Protein AF-0000000085012139 (afdb_homodimer)

Nearest PDB structures (foldseek):
  5uwa-assembly2_B  TM=7.977E-01  e=1.709E-09  Escherichia coli K-12
  4fcz-assembly2_B  TM=7.447E-01  e=1.091E-08  Pseudomonas putida KT2440
  8ojg-assembly1_G  TM=7.246E-01  e=1.513E-08  Escherichia coli
  6hsy-assembly1_A  TM=7.669E-01  e=2.188E-07  Pseudomonas aeruginosa PAO1
  4bl2-assembly1_A  TM=3.310E-01  e=4.590E-01  Staphylococcus aureus

Sequence (398 aa):
MQKIITGLFLLAITFSSYSTEKVPSGLHDYVTNLVKDASSILNDSKLSERVKISKARELMSQNLDFEWMAKYTLGRNGIKTLSGLQIQEFIKVYSKYVTKSYTDLIKDYKGEHPKIVGVRPLSSTDFLVAMNIISNKEQDPIKVEYLVREMKGNGKDFFKISDIITEGISLIGAQQDEFTETLKNQGFEVLIQKLENHSMQKIITGLFLLAITFSSYSTEKVPSGLHDYVTNLVKDASSILNDSKLSERVKISKARELMSQNLDFEWMAKYTLGRNGIKTLSGLQIQEFIKVYSKYVTKSYTDLIKDYKGEHPKIVGVRPLSSTDFLVAMNIISNKEQDPIKVEYLVREMKGNGKDFFKISDIITEGISLIGAQQDEFTETLKNQGFEVLIQKLENHS

Foldseek 3Di:
DPPDVCPVPPVVPVPPPPPQLDDDPVPVVQVVVLLV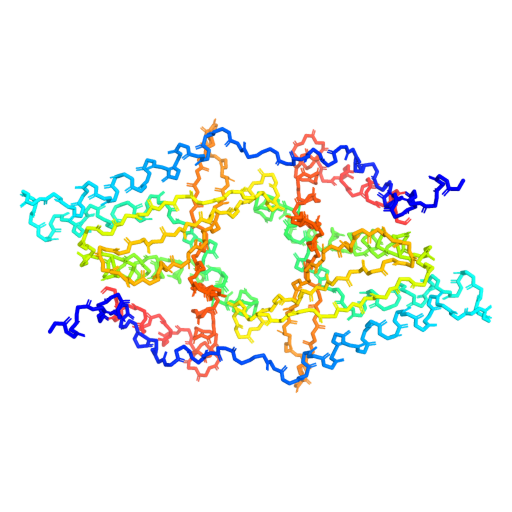QLCCLLAVPVDDLVVSLVSQLVSQLVAAPLLLLQVVLCPPVSVVPDDPVLSVLSSVLSSVLVSLVVSVVCNPPDDWDKDFDDKHDPDNFWIKTWIWTDDPPPDGTKIKIWIKGWDDDPNDIDIHTHWMATPRRTPSVVSSVVLNVCCVPPRSVVSSVVSNVND/DPPDVPPVPPVVPCPPPPPQLDDDPVPVVQVVVLLVQLCCLLAVPPDDLVVSLVSQLVSQLVAAPLLLLQVVLCPPVSVVPDDPVLSVLSSVLSSVLVSLVVSVVCNPPDDWDKDFDDKHDPDNFWIKTWIWTDDPPPDGTKIKIWIKGWDDDPNDIDIHTHWMATPRRTPSVVSSVVLNVCCVPPNSVVSSVVSNVND

InterPro domains:
  IPR008869 Toluene tolerance Ttg2/phospholipid-binding protein MlaC [PF05494] (34-196)
  IPR008869 Toluene tolerance Ttg2/phospholipid-binding protein MlaC [PTHR36573] (55-197)
  IPR042245 Tgt2/MlaC superfamily [G3DSA:3.10.450.710] (28-199)

Structure (mmCIF, N/CA/C/O backbone):
data_AF-0000000085012139-model_v1
#
loop_
_entity.id
_entity.type
_entity.pdbx_description
1 polymer 'Uncharacterized protein'
#
loop_
_atom_site.group_PDB
_atom_site.id
_atom_site.type_symbol
_atom_site.label_atom_id
_atom_site.label_alt_id
_atom_site.label_comp_id
_atom_site.label_asym_id
_atom_site.label_entity_id
_atom_site.label_seq_id
_atom_site.pdbx_PDB_ins_code
_atom_site.Cartn_x
_atom_site.Cartn_y
_atom_site.Cartn_z
_atom_site.occupancy
_atom_site.B_iso_or_equiv
_atom_site.auth_seq_id
_atom_site.auth_comp_id
_atom_site.auth_asym_id
_atom_site.auth_atom_id
_atom_site.pdbx_PDB_model_num
ATOM 1 N N . MET A 1 1 ? -23.344 20.094 25.859 1 20.33 1 MET A N 1
ATOM 2 C CA . MET A 1 1 ? -22.219 19.203 26.188 1 20.33 1 MET A CA 1
ATOM 3 C C . MET A 1 1 ? -21.812 18.375 24.969 1 20.33 1 MET A C 1
ATOM 5 O O . MET A 1 1 ? -21 17.469 25.094 1 20.33 1 MET A O 1
ATOM 9 N N . GLN A 1 2 ? -22.703 18.391 24.062 1 22.56 2 GLN A N 1
ATOM 10 C CA . GLN A 1 2 ? -23.031 17.719 22.797 1 22.56 2 GLN A CA 1
ATOM 11 C C . GLN A 1 2 ? -21.969 17.984 21.75 1 22.56 2 GLN A C 1
ATOM 13 O O . GLN A 1 2 ? -21.938 17.312 20.703 1 22.56 2 GLN A O 1
ATOM 18 N N . LYS A 1 3 ? -21.281 19.125 21.828 1 26.22 3 LYS A N 1
ATOM 19 C CA . LYS A 1 3 ? -20.719 19.891 20.719 1 26.22 3 LYS A CA 1
ATOM 20 C C . LYS A 1 3 ? -19.391 19.297 20.266 1 26.22 3 LYS A C 1
ATOM 22 O O . LYS A 1 3 ? -18.859 19.688 19.219 1 26.22 3 LYS A O 1
ATOM 27 N N . ILE A 1 4 ? -18.609 18.906 21.25 1 26.89 4 ILE A N 1
ATOM 28 C CA . ILE A 1 4 ? -17.172 19.031 21.078 1 26.89 4 ILE A CA 1
ATOM 29 C C . ILE A 1 4 ? -16.672 17.969 20.109 1 26.89 4 ILE A C 1
ATOM 31 O O . ILE A 1 4 ? -15.477 17.938 19.766 1 26.89 4 ILE A O 1
ATOM 35 N N . ILE A 1 5 ? -17.297 16.875 20.156 1 31.08 5 ILE A N 1
ATOM 36 C CA . ILE A 1 5 ? -16.781 15.727 19.406 1 31.08 5 ILE A CA 1
ATOM 37 C C . ILE A 1 5 ? -16.703 16.062 17.922 1 31.08 5 ILE A C 1
ATOM 39 O O . ILE A 1 5 ? -16.734 15.164 17.078 1 31.08 5 ILE A O 1
ATOM 43 N N . THR A 1 6 ? -17.156 17.312 17.531 1 28.48 6 THR A N 1
ATOM 44 C CA . THR A 1 6 ? -17.406 17.75 16.172 1 28.48 6 THR A CA 1
ATOM 45 C C . THR A 1 6 ? -16.094 17.781 15.375 1 28.48 6 THR A C 1
ATOM 47 O O . THR A 1 6 ? -16.109 17.625 14.148 1 28.48 6 THR A O 1
ATOM 50 N N . GLY A 1 7 ? -15.062 18.328 16.031 1 28.41 7 GLY A N 1
ATOM 51 C CA . GLY A 1 7 ? -14.086 19.109 15.281 1 28.41 7 GLY A CA 1
ATOM 52 C C . GLY A 1 7 ? -13.18 18.266 14.406 1 28.41 7 GLY A C 1
ATOM 53 O O . GLY A 1 7 ? -12.273 18.797 13.758 1 28.41 7 GLY A O 1
ATOM 54 N N . LEU A 1 8 ? -12.805 17.141 15.016 1 30.95 8 LEU A N 1
ATOM 55 C CA . LEU A 1 8 ? -11.883 16.531 14.062 1 30.95 8 LEU A CA 1
ATOM 56 C C . LEU A 1 8 ? -12.5 16.5 12.664 1 30.95 8 LEU A C 1
ATOM 58 O O . LEU A 1 8 ? -12.141 15.648 11.844 1 30.95 8 LEU A O 1
ATOM 62 N N . PHE A 1 9 ? -13.703 17.141 12.445 1 30.5 9 PHE A N 1
ATOM 63 C CA . PHE A 1 9 ? -14.531 17.375 11.266 1 30.5 9 PHE A CA 1
ATOM 64 C C . PHE A 1 9 ? -13.703 17.938 10.117 1 30.5 9 PHE A C 1
ATOM 66 O O . PHE A 1 9 ? -14.016 17.703 8.945 1 30.5 9 PHE A O 1
ATOM 73 N N . LEU A 1 10 ? -13 19.109 10.375 1 31.05 10 LEU A N 1
ATOM 74 C CA . LEU A 1 10 ? -12.75 20.203 9.43 1 31.05 10 LEU A CA 1
ATOM 75 C C . LEU A 1 10 ? -11.773 19.75 8.344 1 31.05 10 LEU A C 1
ATOM 77 O O . LEU A 1 10 ? -11.188 20.594 7.648 1 31.05 10 LEU A O 1
ATOM 81 N N . LEU A 1 11 ? -10.938 18.859 8.539 1 34.62 11 LEU A N 1
ATOM 82 C CA . LEU A 1 11 ? -10.328 18.812 7.215 1 34.62 11 LEU A CA 1
ATOM 83 C C . LEU A 1 11 ? -11.383 18.984 6.125 1 34.62 11 LEU A C 1
ATOM 85 O O . LEU A 1 11 ? -12.086 18.031 5.781 1 34.62 11 LEU A O 1
ATOM 89 N N . ALA A 1 12 ? -12.188 19.969 6.062 1 34.5 12 ALA A N 1
ATOM 90 C CA . ALA A 1 12 ? -13.023 20.656 5.082 1 34.5 12 ALA A CA 1
ATOM 91 C C . ALA A 1 12 ? -12.43 20.547 3.68 1 34.5 12 ALA A C 1
ATOM 93 O O . ALA A 1 12 ? -12.383 21.531 2.934 1 34.5 12 ALA A O 1
ATOM 94 N N . ILE A 1 13 ? -11.305 20.062 3.49 1 38.16 13 ILE A N 1
ATOM 95 C CA . ILE A 1 13 ? -11.258 19.688 2.082 1 38.16 13 ILE A CA 1
ATOM 96 C C . ILE A 1 13 ? -12.641 19.25 1.621 1 38.16 13 ILE A C 1
ATOM 98 O O . ILE A 1 13 ? -13.281 18.406 2.27 1 38.16 13 ILE A O 1
ATOM 102 N N . THR A 1 14 ? -13.484 20.078 1.034 1 35.06 14 THR A N 1
ATOM 103 C CA . THR A 1 14 ? -14.625 19.578 0.284 1 35.06 14 THR A CA 1
ATOM 104 C C . THR A 1 14 ? -14.469 18.078 0.014 1 35.06 14 THR A C 1
ATOM 106 O O . THR A 1 14 ? -13.977 17.688 -1.045 1 35.06 14 THR A O 1
ATOM 109 N N . PHE A 1 15 ? -13.805 17.375 0.807 1 37.5 15 PHE A N 1
ATOM 110 C CA . PHE A 1 15 ? -14.109 15.953 0.922 1 37.5 15 PHE A CA 1
ATOM 111 C C . PHE A 1 15 ? -15.617 15.727 0.955 1 37.5 15 PHE A C 1
ATOM 113 O O . PHE A 1 15 ? -16.25 15.875 2.002 1 37.5 15 PHE A O 1
ATOM 120 N N . SER A 1 16 ? -16.391 16.203 0.204 1 37.28 16 SER A N 1
ATOM 121 C CA . SER A 1 16 ? -17.656 15.477 0.09 1 37.28 16 SER A CA 1
ATOM 122 C C . SER A 1 16 ? -17.609 14.156 0.856 1 37.28 16 SER A C 1
ATOM 124 O O . SER A 1 16 ? -16.531 13.68 1.217 1 37.28 16 SER A O 1
ATOM 126 N N . SER A 1 17 ? -18.75 13.516 1.125 1 36.66 17 SER A N 1
ATOM 127 C CA . SER A 1 17 ? -19.109 12.219 1.695 1 36.66 17 SER A CA 1
ATOM 128 C C . SER A 1 17 ? -18.031 11.18 1.396 1 36.66 17 SER A C 1
ATOM 130 O O . SER A 1 17 ? -17.859 10.766 0.249 1 36.66 17 SER A O 1
ATOM 132 N N . TYR A 1 18 ? -16.828 11.406 2.057 1 40.44 18 TYR A N 1
ATOM 133 C CA . TYR A 1 18 ? -16.125 10.133 1.956 1 40.44 18 TYR A CA 1
ATOM 134 C C . TYR A 1 18 ? -17.109 8.977 1.836 1 40.44 18 TYR A C 1
ATOM 136 O O . TYR A 1 18 ? -17.812 8.656 2.795 1 40.44 18 TYR A O 1
ATOM 144 N N . SER A 1 19 ? -17.781 8.945 0.909 1 39.56 19 SER A N 1
ATOM 145 C CA . SER A 1 19 ? -18.625 7.781 0.669 1 39.56 19 SER A CA 1
ATOM 146 C C . SER A 1 19 ? -18 6.516 1.248 1 39.56 19 SER A C 1
ATOM 148 O O . SER A 1 19 ? -16.797 6.312 1.149 1 39.56 19 SER A O 1
ATOM 150 N N . THR A 1 20 ? -18.391 6.109 2.518 1 49.16 20 THR A N 1
ATOM 151 C CA . THR A 1 20 ? -18.109 4.715 2.838 1 49.16 20 THR A CA 1
ATOM 152 C C . THR A 1 20 ? -17.766 3.93 1.576 1 49.16 20 THR A C 1
ATOM 154 O O . THR A 1 20 ? -18.609 3.734 0.706 1 49.16 20 THR A O 1
ATOM 157 N N . GLU A 1 21 ? -16.547 4.316 1.153 1 57.84 21 GLU A N 1
ATOM 158 C CA . GLU A 1 21 ? -16.125 3.604 -0.048 1 57.84 21 GLU A CA 1
ATOM 159 C C . GLU A 1 21 ? -16.75 2.213 -0.109 1 57.84 21 GLU A C 1
ATOM 161 O O . GLU A 1 21 ? -16.656 1.44 0.847 1 57.84 21 GLU A O 1
ATOM 166 N N . LYS A 1 22 ? -17.781 2.117 -0.882 1 68.75 22 LYS A N 1
ATOM 167 C CA . LYS A 1 22 ? -18.547 0.884 -1.066 1 68.75 22 LYS A CA 1
ATOM 168 C C . LYS A 1 22 ? -17.734 -0.153 -1.839 1 68.75 22 LYS A C 1
ATOM 170 O O . LYS A 1 22 ? -17.031 0.185 -2.797 1 68.75 22 LYS A O 1
ATOM 175 N N . VAL A 1 23 ? -17.516 -1.239 -1.253 1 79.75 23 VAL A N 1
ATOM 176 C CA . VAL A 1 23 ? -17.016 -2.422 -1.949 1 79.75 23 VAL A CA 1
ATOM 177 C C . VAL A 1 23 ? -17.844 -2.68 -3.197 1 79.75 23 VAL A C 1
ATOM 179 O O . VAL A 1 23 ? -19.078 -2.783 -3.115 1 79.75 23 VAL A O 1
ATOM 182 N N . PRO A 1 24 ? -17.109 -2.582 -4.375 1 83.31 24 PRO A N 1
ATOM 183 C CA . PRO A 1 24 ? -17.875 -2.865 -5.582 1 83.31 24 PRO A CA 1
ATOM 184 C C . PRO A 1 24 ? -18.547 -4.242 -5.555 1 83.31 24 PRO A C 1
ATOM 186 O O . PRO A 1 24 ? -17.953 -5.195 -5.027 1 83.31 24 PRO A O 1
ATOM 189 N N . SER A 1 25 ? -19.688 -4.328 -6.098 1 80.56 25 SER A N 1
ATOM 190 C CA . SER A 1 25 ? -20.453 -5.57 -6.102 1 80.56 25 SER A CA 1
ATOM 191 C C . SER A 1 25 ? -19.672 -6.691 -6.797 1 80.56 25 SER A C 1
ATOM 193 O O . SER A 1 25 ? -19.719 -7.844 -6.363 1 80.56 25 SER A O 1
ATOM 195 N N . GLY A 1 26 ? -18.875 -6.332 -7.816 1 88.62 26 GLY A N 1
ATOM 196 C CA . GLY A 1 26 ? -18.172 -7.344 -8.594 1 88.62 26 GLY A CA 1
ATOM 197 C C . GLY A 1 26 ? -16.969 -7.922 -7.875 1 88.62 26 GLY A C 1
ATOM 198 O O . GLY A 1 26 ? -16.453 -8.969 -8.266 1 88.62 26 GLY A O 1
ATOM 199 N N . LEU A 1 27 ? -16.531 -7.293 -6.789 1 91.81 27 LEU A N 1
ATOM 200 C CA . LEU A 1 27 ? -15.32 -7.734 -6.113 1 91.81 27 LEU A CA 1
ATOM 201 C C . LEU A 1 27 ? -15.547 -9.062 -5.406 1 91.81 27 LEU A C 1
ATOM 203 O O . LEU A 1 27 ? -14.719 -9.977 -5.504 1 91.81 27 LEU A O 1
ATOM 207 N N . HIS A 1 28 ? -16.625 -9.102 -4.664 1 87.81 28 HIS A N 1
ATOM 208 C CA . HIS A 1 28 ? -16.938 -10.344 -3.969 1 87.81 28 HIS A CA 1
ATOM 209 C C . HIS A 1 28 ? -17.031 -11.508 -4.945 1 87.81 28 HIS A C 1
ATOM 211 O O . HIS A 1 28 ? -16.438 -12.57 -4.699 1 87.81 28 HIS A O 1
ATOM 217 N N . ASP A 1 29 ? -17.734 -11.328 -6.012 1 90.56 29 ASP A N 1
ATOM 218 C CA . ASP A 1 29 ? -17.859 -12.359 -7.035 1 90.56 29 ASP A CA 1
ATOM 219 C C . ASP A 1 29 ? -16.5 -12.719 -7.625 1 90.56 29 ASP A C 1
ATOM 221 O O . ASP A 1 29 ? -16.203 -13.898 -7.844 1 90.56 29 ASP A O 1
ATOM 225 N N . TYR A 1 30 ? -15.75 -11.75 -7.898 1 94.62 30 TYR A N 1
ATOM 226 C CA . TYR A 1 30 ? -14.422 -11.969 -8.453 1 94.62 30 TYR A CA 1
ATOM 227 C C . TYR A 1 30 ? -13.594 -12.875 -7.551 1 94.62 30 TYR A C 1
ATOM 229 O O . TYR A 1 30 ? -13.062 -13.891 -8 1 94.62 30 TYR A O 1
ATOM 237 N N . VAL A 1 31 ? -13.555 -12.5 -6.305 1 92.88 31 VAL A N 1
ATOM 238 C CA . VAL A 1 31 ? -12.719 -13.242 -5.375 1 92.88 31 VAL A CA 1
ATOM 239 C C . VAL A 1 31 ? -13.273 -14.656 -5.188 1 92.88 31 VAL A C 1
ATOM 241 O O . VAL A 1 31 ? -12.523 -15.633 -5.199 1 92.88 31 VAL A O 1
ATOM 244 N N . THR A 1 32 ? -14.539 -14.773 -5.031 1 89.81 32 THR A N 1
ATOM 245 C CA . THR A 1 32 ? -15.18 -16.062 -4.84 1 89.81 32 THR A CA 1
ATOM 246 C C . THR A 1 32 ? -14.945 -16.969 -6.043 1 89.81 32 THR A C 1
ATOM 248 O O . THR A 1 32 ? -14.609 -18.141 -5.891 1 89.81 32 THR A O 1
ATOM 251 N N . ASN A 1 33 ? -15.109 -16.453 -7.215 1 93.69 33 ASN A N 1
ATOM 252 C CA . ASN A 1 33 ? -14.914 -17.219 -8.43 1 93.69 33 ASN A CA 1
ATOM 253 C C . ASN A 1 33 ? -13.453 -17.641 -8.609 1 93.69 33 ASN A C 1
ATOM 255 O O . ASN A 1 33 ? -13.172 -18.75 -9.047 1 93.69 33 ASN A O 1
ATOM 259 N N . LEU A 1 34 ? -12.578 -16.734 -8.312 1 93.5 34 LEU A N 1
ATOM 260 C CA . LEU A 1 34 ? -11.164 -17.062 -8.406 1 93.5 34 LEU A CA 1
ATOM 261 C C . LEU A 1 34 ? -10.812 -18.219 -7.469 1 93.5 34 LEU A C 1
ATOM 263 O O . LEU A 1 34 ? -10.109 -19.156 -7.867 1 93.5 34 LEU A O 1
ATOM 267 N N . VAL A 1 35 ? -11.297 -18.141 -6.246 1 89.5 35 VAL A N 1
ATOM 268 C CA . VAL A 1 35 ? -11.062 -19.203 -5.266 1 89.5 35 VAL A CA 1
ATOM 269 C C . VAL A 1 35 ? -11.672 -20.516 -5.766 1 89.5 35 VAL A C 1
ATOM 271 O O . VAL A 1 35 ? -11.047 -21.562 -5.68 1 89.5 35 VAL A O 1
ATOM 274 N N . LYS A 1 36 ? -12.875 -20.422 -6.277 1 90.19 36 LYS A N 1
ATOM 275 C CA . LYS A 1 36 ? -13.555 -21.609 -6.805 1 90.19 36 LYS A CA 1
ATOM 276 C C . LYS A 1 36 ? -12.773 -22.219 -7.969 1 90.19 36 LYS A C 1
ATOM 278 O O . LYS A 1 36 ? -12.586 -23.422 -8.023 1 90.19 36 LYS A O 1
ATOM 283 N N . ASP A 1 37 ? -12.375 -21.406 -8.906 1 93.12 37 ASP A N 1
ATOM 284 C CA . ASP A 1 37 ? -11.609 -21.891 -10.062 1 93.12 37 ASP A CA 1
ATOM 285 C C . ASP A 1 37 ? -10.32 -22.562 -9.625 1 93.12 37 ASP A C 1
ATOM 287 O O . ASP A 1 37 ? -10 -23.672 -10.086 1 93.12 37 ASP A O 1
ATOM 291 N N . ALA A 1 38 ? -9.633 -21.922 -8.719 1 90.88 38 ALA A N 1
ATOM 292 C CA . ALA A 1 38 ? -8.391 -22.5 -8.219 1 90.88 38 ALA A CA 1
ATOM 293 C C . ALA A 1 38 ? -8.648 -23.828 -7.531 1 90.88 38 ALA A C 1
ATOM 295 O O . ALA A 1 38 ? -7.953 -24.812 -7.793 1 90.88 38 ALA A O 1
ATOM 296 N N . SER A 1 39 ? -9.641 -23.828 -6.684 1 87 39 SER A N 1
ATOM 297 C CA . SER A 1 39 ? -9.977 -25.047 -5.949 1 87 39 SER A CA 1
ATOM 298 C C . SER A 1 39 ? -10.383 -26.172 -6.898 1 87 39 SER A C 1
ATOM 300 O O . SER A 1 39 ? -9.977 -27.312 -6.711 1 87 39 SER A O 1
ATOM 302 N N . SER A 1 40 ? -11.188 -25.812 -7.898 1 90.5 40 SER A N 1
ATOM 303 C CA . SER A 1 40 ? -11.648 -26.797 -8.859 1 90.5 40 SER A CA 1
ATOM 304 C C . SER A 1 40 ? -10.484 -27.406 -9.641 1 90.5 40 SER A C 1
ATOM 306 O O . SER A 1 40 ? -10.445 -28.609 -9.883 1 90.5 40 SER A O 1
ATOM 308 N N . ILE A 1 41 ? -9.562 -26.594 -10.016 1 91.81 41 ILE A N 1
ATOM 309 C CA . ILE A 1 41 ? -8.391 -27.047 -10.766 1 91.81 41 ILE A CA 1
ATOM 310 C C . ILE A 1 41 ? -7.543 -27.953 -9.883 1 91.81 41 ILE A C 1
ATOM 312 O O . ILE A 1 41 ? -7.207 -29.078 -10.281 1 91.81 41 ILE A O 1
ATOM 316 N N . LEU A 1 42 ? -7.281 -27.562 -8.656 1 87.94 42 LEU A N 1
ATOM 317 C CA . LEU A 1 42 ? -6.305 -28.219 -7.801 1 87.94 42 LEU A CA 1
ATOM 318 C C . LEU A 1 42 ? -6.879 -29.5 -7.203 1 87.94 42 LEU A C 1
ATOM 320 O O . LEU A 1 42 ? -6.137 -30.422 -6.863 1 87.94 42 LEU A O 1
ATOM 324 N N . ASN A 1 43 ? -8.188 -29.547 -7.125 1 85.31 43 ASN A N 1
ATOM 325 C CA . ASN A 1 43 ? -8.82 -30.719 -6.516 1 85.31 43 ASN A CA 1
ATOM 326 C C . ASN A 1 43 ? -9.359 -31.672 -7.57 1 85.31 43 ASN A C 1
ATOM 328 O O . ASN A 1 43 ? -9.93 -32.719 -7.234 1 85.31 43 ASN A O 1
ATOM 332 N N . ASP A 1 44 ? -9.195 -31.312 -8.82 1 88.94 44 ASP A N 1
ATOM 333 C CA . ASP A 1 44 ? -9.672 -32.188 -9.875 1 88.94 44 ASP A CA 1
ATOM 334 C C . ASP A 1 44 ? -8.773 -33.406 -10.023 1 88.94 44 ASP A C 1
ATOM 336 O O . ASP A 1 44 ? -7.68 -33.312 -10.586 1 88.94 44 ASP A O 1
ATOM 340 N N . SER A 1 45 ? -9.156 -34.5 -9.586 1 87.88 45 SER A N 1
ATOM 341 C CA . SER A 1 45 ? -8.367 -35.75 -9.578 1 87.88 45 SER A CA 1
ATOM 342 C C . SER A 1 45 ? -8.188 -36.281 -10.992 1 87.88 45 SER A C 1
ATOM 344 O O . SER A 1 45 ? -7.34 -37.156 -11.227 1 87.88 45 SER A O 1
ATOM 346 N N . LYS A 1 46 ? -8.945 -35.781 -11.953 1 94.19 46 LYS A N 1
ATOM 347 C CA . LYS A 1 46 ? -8.867 -36.281 -13.328 1 94.19 46 LYS A CA 1
ATOM 348 C C . LYS A 1 46 ? -7.738 -35.594 -14.094 1 94.19 46 LYS A C 1
ATOM 350 O O . LYS A 1 46 ? -7.328 -36.031 -15.156 1 94.19 46 LYS A O 1
ATOM 355 N N . LEU A 1 47 ? -7.254 -34.531 -13.578 1 92.56 47 LEU A N 1
ATOM 356 C CA . LEU A 1 47 ? -6.195 -33.781 -14.242 1 92.56 47 LEU A CA 1
ATOM 357 C C . LEU A 1 47 ? -4.82 -34.281 -13.797 1 92.56 47 LEU A C 1
ATOM 359 O O . LEU A 1 47 ? -4.617 -34.562 -12.625 1 92.56 47 LEU A O 1
ATOM 363 N N . SER A 1 48 ? -3.887 -34.375 -14.773 1 93 48 SER A N 1
ATOM 364 C CA . SER A 1 48 ? -2.492 -34.625 -14.43 1 93 48 SER A CA 1
ATOM 365 C C . SER A 1 48 ? -1.865 -33.438 -13.727 1 93 48 SER A C 1
ATOM 367 O O . SER A 1 48 ? -2.357 -32.312 -13.852 1 93 48 SER A O 1
ATOM 369 N N . GLU A 1 49 ? -0.836 -33.625 -13.008 1 90.06 49 GLU A N 1
ATOM 370 C CA . GLU A 1 49 ? -0.12 -32.562 -12.32 1 90.06 49 GLU A CA 1
ATOM 371 C C . GLU A 1 49 ? 0.351 -31.5 -13.312 1 90.06 49 GLU A C 1
ATOM 373 O O . GLU A 1 49 ? 0.28 -30.297 -13.023 1 90.06 49 GLU A O 1
ATOM 378 N N . ARG A 1 50 ? 0.798 -31.969 -14.445 1 93.38 50 ARG A N 1
ATOM 379 C CA . ARG A 1 50 ? 1.282 -31.047 -15.477 1 93.38 50 ARG A CA 1
ATOM 380 C C . ARG A 1 50 ? 0.17 -30.125 -15.945 1 93.38 50 ARG A C 1
ATOM 382 O O . ARG A 1 50 ? 0.383 -28.922 -16.109 1 93.38 50 ARG A O 1
ATOM 389 N N . VAL A 1 5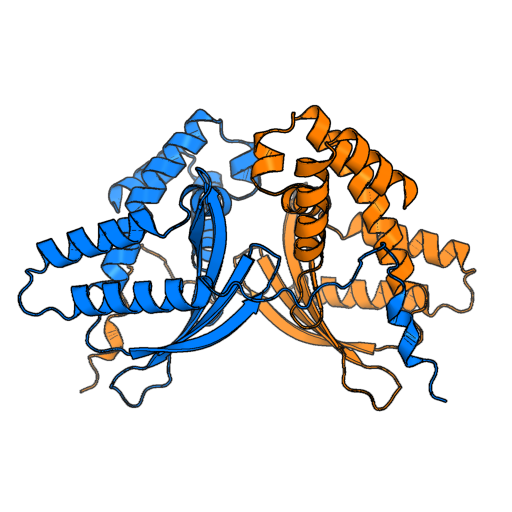1 ? -0.993 -30.688 -16.156 1 94.88 51 VAL A N 1
ATOM 390 C CA . VAL A 1 51 ? -2.131 -29.906 -16.625 1 94.88 51 VAL A CA 1
ATOM 391 C C . VAL A 1 51 ? -2.59 -28.953 -15.516 1 94.88 51 VAL A C 1
ATOM 393 O O . VAL A 1 51 ? -2.914 -27.797 -15.773 1 94.88 51 VAL A O 1
ATOM 396 N N . LYS A 1 52 ? -2.594 -29.375 -14.25 1 92.38 52 LYS A N 1
ATOM 397 C CA . LYS A 1 52 ? -2.947 -28.531 -13.109 1 92.38 52 LYS A CA 1
ATOM 398 C C . LYS A 1 52 ? -2.02 -27.328 -13.016 1 92.38 52 LYS A C 1
ATOM 400 O O . LYS A 1 52 ? -2.479 -26.203 -12.828 1 92.38 52 LYS A O 1
ATOM 405 N N . ILE A 1 53 ? -0.797 -27.609 -13.195 1 93.06 53 ILE A N 1
ATOM 406 C CA . ILE A 1 53 ? 0.208 -26.562 -13.109 1 93.06 53 ILE A CA 1
ATOM 407 C C . ILE A 1 53 ? -0.023 -25.547 -14.227 1 93.06 53 ILE A C 1
ATOM 409 O O . ILE A 1 53 ? -0.007 -24.328 -13.984 1 93.06 53 ILE A O 1
ATOM 413 N N . SER A 1 54 ? -0.238 -25.984 -15.398 1 95.5 54 SER A N 1
ATOM 414 C CA . SER A 1 54 ? -0.478 -25.109 -16.531 1 95.5 54 SER A CA 1
ATOM 415 C C . SER A 1 54 ? -1.706 -24.234 -16.312 1 95.5 54 SER A C 1
ATOM 417 O O . SER A 1 54 ? -1.67 -23.031 -16.562 1 95.5 54 SER A O 1
ATOM 419 N N . LYS A 1 55 ? -2.764 -24.844 -15.852 1 95.44 55 LYS A N 1
ATOM 420 C CA . LYS A 1 55 ? -3.994 -24.094 -15.586 1 95.44 55 LYS A CA 1
ATOM 421 C C . LYS A 1 55 ? -3.803 -23.094 -14.453 1 95.44 55 LYS A C 1
ATOM 423 O O . LYS A 1 55 ? -4.328 -21.984 -14.508 1 95.44 55 LYS A O 1
ATOM 428 N N . ALA A 1 56 ? -3.08 -23.5 -13.422 1 93.31 56 ALA A N 1
ATOM 429 C CA . ALA A 1 56 ? -2.781 -22.594 -12.312 1 93.31 56 ALA A CA 1
ATOM 430 C C . ALA A 1 56 ? -1.967 -21.406 -12.781 1 93.31 56 ALA A C 1
ATOM 432 O O . ALA A 1 56 ? -2.227 -20.266 -12.367 1 93.31 56 ALA A O 1
ATOM 433 N N . ARG A 1 57 ? -1.042 -21.672 -13.617 1 95 57 ARG A N 1
ATOM 434 C CA . ARG A 1 57 ? -0.213 -20.594 -14.156 1 95 57 ARG A CA 1
ATOM 435 C C . ARG A 1 57 ? -1.047 -19.625 -14.977 1 95 57 ARG A C 1
ATOM 437 O O . ARG A 1 57 ? -0.826 -18.406 -14.93 1 95 57 ARG A O 1
ATOM 444 N N . GLU A 1 58 ? -1.933 -20.141 -15.703 1 95.94 58 GLU A N 1
ATOM 445 C CA . GLU A 1 58 ? -2.84 -19.297 -16.469 1 95.94 58 GLU A CA 1
ATOM 446 C C . GLU A 1 58 ? -3.693 -18.422 -15.547 1 95.94 58 GLU A C 1
ATOM 448 O O . GLU A 1 58 ? -3.887 -17.234 -15.805 1 95.94 58 GLU A O 1
ATOM 453 N N . LEU A 1 59 ? -4.188 -19.016 -14.516 1 94.81 59 LEU A N 1
ATOM 454 C CA . LEU A 1 59 ? -4.961 -18.266 -13.531 1 94.81 59 LEU A CA 1
ATOM 455 C C . LEU A 1 59 ? -4.133 -17.125 -12.945 1 94.81 59 LEU A C 1
ATOM 457 O O . LEU A 1 59 ? -4.629 -16.016 -12.789 1 94.81 59 LEU A O 1
ATOM 461 N N . MET A 1 60 ? -2.898 -17.406 -12.625 1 94.94 60 MET A N 1
ATOM 462 C CA . MET A 1 60 ? -2 -16.391 -12.078 1 94.94 60 MET A CA 1
ATOM 463 C C . MET A 1 60 ? -1.751 -15.273 -13.094 1 94.94 60 MET A C 1
ATOM 465 O O . MET A 1 60 ? -1.819 -14.094 -12.75 1 94.94 60 MET A O 1
ATOM 469 N N . SER A 1 61 ? -1.483 -15.703 -14.258 1 94.88 61 SER A N 1
ATOM 470 C CA . SER A 1 61 ? -1.17 -14.734 -15.305 1 94.88 61 SER A CA 1
ATOM 471 C C . SER A 1 61 ? -2.33 -13.773 -15.531 1 94.88 61 SER A C 1
ATOM 473 O O . SER A 1 61 ? -2.119 -12.594 -15.828 1 94.88 61 SER A O 1
ATOM 475 N N . GLN A 1 62 ? -3.496 -14.234 -15.32 1 95.06 62 GLN A N 1
ATOM 476 C CA . GLN A 1 62 ? -4.684 -13.438 -15.594 1 95.06 62 GLN A CA 1
ATOM 477 C C . GLN A 1 62 ? -5.047 -12.562 -14.398 1 95.06 62 GLN A C 1
ATOM 479 O O . GLN A 1 62 ? -5.758 -11.562 -14.547 1 95.06 62 GLN A O 1
ATOM 484 N N . ASN A 1 63 ? -4.48 -12.867 -13.219 1 96.94 63 ASN A N 1
ATOM 485 C CA . ASN A 1 63 ? -5.098 -12.273 -12.039 1 96.94 63 ASN A CA 1
ATOM 486 C C . ASN A 1 63 ? -4.078 -11.508 -11.203 1 96.94 63 ASN A C 1
ATOM 488 O O . ASN A 1 63 ? -4.449 -10.781 -10.273 1 96.94 63 ASN A O 1
ATOM 492 N N . LEU A 1 64 ? -2.811 -11.57 -11.523 1 97.31 64 LEU A N 1
ATOM 493 C CA . LEU A 1 64 ? -1.798 -10.836 -10.781 1 97.31 64 LEU A CA 1
ATOM 494 C C . LEU A 1 64 ? -1.433 -9.539 -11.492 1 97.31 64 LEU A C 1
ATOM 496 O O . LEU A 1 64 ? -1.324 -9.508 -12.719 1 97.31 64 LEU A O 1
ATOM 500 N N . ASP A 1 65 ? -1.204 -8.523 -10.742 1 96.81 65 ASP A N 1
ATOM 501 C CA . ASP A 1 65 ? -0.727 -7.242 -11.266 1 96.81 65 ASP A CA 1
ATOM 502 C C . ASP A 1 65 ? 0.797 -7.223 -11.352 1 96.81 65 ASP A C 1
ATOM 504 O O . ASP A 1 65 ? 1.459 -6.523 -10.586 1 96.81 65 ASP A O 1
ATOM 508 N N . PHE A 1 66 ? 1.341 -7.793 -12.352 1 97.62 66 PHE A N 1
ATOM 509 C CA . PHE A 1 66 ? 2.775 -8.023 -12.477 1 97.62 66 PHE A CA 1
ATOM 510 C C . PHE A 1 66 ? 3.529 -6.695 -12.531 1 97.62 66 PHE A C 1
ATOM 512 O O . PHE A 1 66 ? 4.609 -6.566 -11.953 1 97.62 66 PHE A O 1
ATOM 519 N N . GLU A 1 67 ? 2.998 -5.785 -13.297 1 95.88 67 GLU A N 1
ATOM 520 C CA . GLU A 1 67 ? 3.711 -4.52 -13.445 1 95.88 67 GLU A CA 1
ATOM 521 C C . GLU A 1 67 ? 3.889 -3.826 -12.102 1 95.88 67 GLU A C 1
ATOM 523 O O . GLU A 1 67 ? 4.992 -3.406 -11.75 1 95.88 67 GLU A O 1
ATOM 528 N N . TRP A 1 68 ? 2.803 -3.729 -11.359 1 94.44 68 TRP A N 1
ATOM 529 C CA . TRP A 1 68 ? 2.871 -3.109 -10.039 1 94.44 68 TRP A CA 1
ATOM 530 C C . TRP A 1 68 ? 3.807 -3.887 -9.125 1 94.44 68 TRP A C 1
ATOM 532 O O . TRP A 1 68 ? 4.684 -3.303 -8.477 1 94.44 68 TRP A O 1
ATOM 542 N N . MET A 1 69 ? 3.584 -5.133 -9.078 1 97.31 69 MET A N 1
ATOM 543 C CA . MET A 1 69 ? 4.359 -5.984 -8.18 1 97.31 69 MET A CA 1
ATOM 544 C C . MET A 1 69 ? 5.852 -5.887 -8.492 1 97.31 69 MET A C 1
ATOM 546 O O . MET A 1 69 ? 6.668 -5.711 -7.586 1 97.31 69 MET A O 1
ATOM 550 N N . ALA A 1 70 ? 6.195 -5.992 -9.727 1 98.19 70 ALA A N 1
ATOM 551 C CA . ALA A 1 70 ? 7.594 -5.926 -10.148 1 98.19 70 ALA A CA 1
ATOM 552 C C . ALA A 1 70 ? 8.219 -4.59 -9.75 1 98.19 70 ALA A C 1
ATOM 554 O O . ALA A 1 70 ? 9.297 -4.559 -9.141 1 98.19 70 ALA A O 1
ATOM 555 N N . LYS A 1 71 ? 7.562 -3.539 -10.047 1 94.81 71 LYS A N 1
ATOM 556 C CA . LYS A 1 71 ? 8.094 -2.211 -9.75 1 94.81 71 LYS A CA 1
ATOM 557 C C . LYS A 1 71 ? 8.234 -1.998 -8.25 1 94.81 71 LYS A C 1
ATOM 559 O O . LYS A 1 71 ? 9.219 -1.418 -7.789 1 94.81 71 LYS A O 1
ATOM 564 N N . TYR A 1 72 ? 7.234 -2.438 -7.535 1 93.56 72 TYR A N 1
ATOM 565 C CA . TYR A 1 72 ? 7.324 -2.346 -6.082 1 93.56 72 TYR A CA 1
ATOM 566 C C . TYR A 1 72 ? 8.57 -3.061 -5.566 1 93.56 72 TYR A C 1
ATOM 568 O O . TYR A 1 72 ? 9.289 -2.531 -4.719 1 93.56 72 TYR A O 1
ATOM 576 N N . THR A 1 73 ? 8.852 -4.207 -6.086 1 96.81 73 THR A N 1
ATOM 577 C CA . THR A 1 73 ? 9.922 -5.043 -5.547 1 96.81 73 THR A CA 1
ATOM 578 C C . THR A 1 73 ? 11.289 -4.488 -5.934 1 96.81 73 THR A C 1
ATOM 580 O O . THR A 1 73 ? 12.305 -4.859 -5.34 1 96.81 73 THR A O 1
ATOM 583 N N . LEU A 1 74 ? 11.336 -3.594 -6.898 1 96.5 74 LEU A N 1
ATOM 584 C CA . LEU A 1 74 ? 12.586 -2.93 -7.266 1 96.5 74 LEU A CA 1
ATOM 585 C C . LEU A 1 74 ? 12.906 -1.804 -6.285 1 96.5 74 LEU A C 1
ATOM 587 O O . LEU A 1 74 ? 14.031 -1.31 -6.25 1 96.5 74 LEU A O 1
ATOM 591 N N . GLY A 1 75 ? 11.93 -1.365 -5.535 1 91.75 75 GLY A N 1
ATOM 592 C CA . GLY A 1 75 ? 12.125 -0.263 -4.609 1 91.75 75 GLY A CA 1
ATOM 593 C C . GLY A 1 75 ? 12.297 1.076 -5.301 1 91.75 75 GLY A C 1
ATOM 594 O O . GLY A 1 75 ? 12.484 1.134 -6.516 1 91.75 75 GLY A O 1
ATOM 595 N N . ARG A 1 76 ? 12.305 2.09 -4.516 1 87.31 76 ARG A N 1
ATOM 596 C CA . ARG A 1 76 ? 12.398 3.451 -5.035 1 87.31 76 ARG A CA 1
ATOM 597 C C . ARG A 1 76 ? 13.727 3.666 -5.766 1 87.31 76 ARG A C 1
ATOM 599 O O . ARG A 1 76 ? 13.758 4.266 -6.84 1 87.31 76 ARG A O 1
ATOM 606 N N . ASN A 1 77 ? 14.742 3.188 -5.117 1 88.69 77 ASN A N 1
ATOM 607 C CA . ASN A 1 77 ? 16.062 3.381 -5.723 1 88.69 77 ASN A CA 1
ATOM 608 C C . ASN A 1 77 ? 16.188 2.605 -7.031 1 88.69 77 ASN A C 1
ATOM 610 O O . ASN A 1 77 ? 16.781 3.098 -7.992 1 88.69 77 ASN A O 1
ATOM 614 N N . GLY A 1 78 ? 15.641 1.438 -7.121 1 94 78 GLY A N 1
ATOM 615 C CA . GLY A 1 78 ? 15.641 0.684 -8.359 1 94 78 GLY A CA 1
ATOM 616 C C . GLY A 1 78 ? 14.898 1.383 -9.484 1 94 78 GLY A C 1
ATOM 617 O O . GLY A 1 78 ? 15.406 1.49 -10.602 1 94 78 GLY A O 1
ATOM 618 N N . ILE A 1 79 ? 13.773 1.921 -9.18 1 90.94 79 ILE A N 1
ATOM 619 C CA . ILE A 1 79 ? 12.953 2.615 -10.164 1 90.94 79 ILE A CA 1
ATOM 620 C C . ILE A 1 79 ? 13.68 3.867 -10.648 1 90.94 79 ILE A C 1
ATOM 622 O O . ILE A 1 79 ? 13.617 4.207 -11.836 1 90.94 79 ILE A O 1
ATOM 626 N N . LYS A 1 80 ? 14.359 4.496 -9.727 1 89.12 80 LYS A N 1
ATOM 627 C CA . LYS A 1 80 ? 15.047 5.742 -10.047 1 89.12 80 LYS A CA 1
ATOM 628 C C . LYS A 1 80 ? 16.297 5.484 -10.883 1 89.12 80 LYS A C 1
ATOM 630 O O . LYS A 1 80 ? 16.641 6.281 -11.758 1 89.12 80 LYS A O 1
ATOM 635 N N . THR A 1 81 ? 17.016 4.391 -10.695 1 94.88 81 THR A N 1
ATOM 636 C CA . THR A 1 81 ? 18.359 4.207 -11.242 1 94.88 81 THR A CA 1
ATOM 637 C C . THR A 1 81 ? 18.312 3.318 -12.484 1 94.88 81 THR A C 1
ATOM 639 O O . THR A 1 81 ? 19.172 3.426 -13.359 1 94.88 81 THR A O 1
ATOM 642 N N . LEU A 1 82 ? 17.375 2.436 -12.609 1 97.44 82 LEU A N 1
ATOM 643 C CA . LEU A 1 82 ? 17.281 1.545 -13.766 1 97.44 82 LEU A CA 1
ATOM 644 C C . LEU A 1 82 ? 16.656 2.26 -14.953 1 97.44 82 LEU A C 1
ATOM 646 O O . LEU A 1 82 ? 15.797 3.131 -14.781 1 97.44 82 LEU A O 1
ATOM 650 N N . SER A 1 83 ? 17.047 1.812 -16.125 1 96.44 83 SER A N 1
ATOM 651 C CA . SER A 1 83 ? 16.469 2.359 -17.344 1 96.44 83 SER A CA 1
ATOM 652 C C . SER A 1 83 ? 15.078 1.772 -17.609 1 96.44 83 SER A C 1
ATOM 654 O O . SER A 1 83 ? 14.742 0.712 -17.078 1 96.44 83 SER A O 1
ATOM 656 N N . GLY A 1 84 ? 14.312 2.469 -18.469 1 94.94 84 GLY A N 1
ATOM 657 C CA . GLY A 1 84 ? 13.016 1.941 -18.875 1 94.94 84 GLY A CA 1
ATOM 658 C C . GLY A 1 84 ? 13.109 0.552 -19.484 1 94.94 84 GLY A C 1
ATOM 659 O O . GLY A 1 84 ? 12.25 -0.295 -19.234 1 94.94 84 GLY A O 1
ATOM 660 N N . LEU A 1 85 ? 14.117 0.312 -20.25 1 97.5 85 LEU A N 1
ATOM 661 C CA . LEU A 1 85 ? 14.32 -0.99 -20.875 1 97.5 85 LEU A CA 1
ATOM 662 C C . LEU A 1 85 ? 14.609 -2.059 -19.828 1 97.5 85 LEU A C 1
ATOM 664 O O . LEU A 1 85 ? 14.102 -3.178 -19.922 1 97.5 85 LEU A O 1
ATOM 668 N N . GLN A 1 86 ? 15.43 -1.732 -18.828 1 98.25 86 GLN A N 1
ATOM 669 C CA . GLN A 1 86 ? 15.727 -2.658 -17.734 1 98.25 86 GLN A CA 1
ATOM 670 C C . GLN A 1 86 ? 14.477 -2.982 -16.938 1 98.25 86 GLN A C 1
ATOM 672 O O . GLN A 1 86 ? 14.25 -4.137 -16.562 1 98.25 86 GLN A O 1
ATOM 677 N N . ILE A 1 87 ? 13.703 -2.016 -16.734 1 97.69 87 ILE A N 1
ATOM 678 C CA . ILE A 1 87 ? 12.469 -2.205 -15.969 1 97.69 87 ILE A CA 1
ATOM 679 C C . ILE A 1 87 ? 11.531 -3.131 -16.734 1 97.69 87 ILE A C 1
ATOM 681 O O . ILE A 1 87 ? 10.945 -4.047 -16.156 1 97.69 87 ILE A O 1
ATOM 685 N N . GLN A 1 88 ? 11.438 -2.938 -18 1 98 88 GLN A N 1
ATOM 686 C CA . GLN A 1 88 ? 10.586 -3.797 -18.812 1 98 88 GLN A CA 1
ATOM 687 C C . GLN A 1 88 ? 11.102 -5.234 -18.828 1 98 88 GLN A C 1
ATOM 689 O O . GLN A 1 88 ? 10.312 -6.18 -18.75 1 98 88 GLN A O 1
ATOM 694 N N . GLU A 1 89 ? 12.375 -5.367 -18.922 1 98.5 89 GLU A N 1
ATOM 695 C CA . GLU A 1 89 ? 12.977 -6.699 -18.844 1 98.5 89 GLU A CA 1
ATOM 696 C C . GLU A 1 89 ? 12.695 -7.355 -17.5 1 98.5 89 GLU A C 1
ATOM 698 O O . GLU A 1 89 ? 12.336 -8.539 -17.438 1 98.5 89 GLU A O 1
ATOM 703 N N . PHE A 1 90 ? 12.875 -6.59 -16.484 1 98.75 90 PHE A N 1
ATOM 704 C CA . PHE A 1 90 ? 12.633 -7.109 -15.148 1 98.75 90 PHE A CA 1
ATOM 705 C C . PHE A 1 90 ? 11.188 -7.555 -14.992 1 98.75 90 PHE A C 1
ATOM 707 O O . PHE A 1 90 ? 10.914 -8.617 -14.43 1 98.75 90 PHE A O 1
ATOM 714 N N . ILE A 1 91 ? 10.227 -6.73 -15.461 1 98.5 91 ILE A N 1
ATOM 715 C CA . ILE A 1 91 ? 8.812 -7.07 -15.359 1 98.5 91 ILE A CA 1
ATOM 716 C C . ILE A 1 91 ? 8.555 -8.422 -16.031 1 98.5 91 ILE A C 1
ATOM 718 O O . ILE A 1 91 ? 7.855 -9.273 -15.477 1 98.5 91 ILE A O 1
ATOM 722 N N . LYS A 1 92 ? 9.148 -8.641 -17.156 1 98.25 92 LYS A N 1
ATOM 723 C CA . LYS A 1 92 ? 8.977 -9.883 -17.906 1 98.25 92 LYS A CA 1
ATOM 724 C C . LYS A 1 92 ? 9.516 -11.07 -17.125 1 98.25 92 LYS A C 1
ATOM 726 O O . LYS A 1 92 ? 8.828 -12.086 -16.969 1 98.25 92 LYS A O 1
ATOM 731 N N . VAL A 1 93 ? 10.727 -10.938 -16.625 1 98.38 93 VAL A N 1
ATOM 732 C CA . VAL A 1 93 ? 11.391 -12.031 -15.906 1 98.38 93 VAL A CA 1
ATOM 733 C C . VAL A 1 93 ? 10.688 -12.273 -14.578 1 98.38 93 VAL A C 1
ATOM 735 O O . VAL A 1 93 ? 10.469 -13.422 -14.188 1 98.38 93 VAL A O 1
ATOM 738 N N . TYR A 1 94 ? 10.367 -11.25 -13.898 1 98.31 94 TYR A N 1
ATOM 739 C CA . TYR A 1 94 ? 9.664 -11.328 -12.617 1 98.31 94 TYR A CA 1
ATOM 740 C C . TYR A 1 94 ? 8.336 -12.055 -12.766 1 98.31 94 TYR A C 1
ATOM 742 O O . TYR A 1 94 ? 7.965 -12.867 -11.914 1 98.31 94 TYR A O 1
ATOM 750 N N . SER A 1 95 ? 7.574 -11.695 -13.836 1 98 95 SER A N 1
ATOM 751 C CA . SER A 1 95 ? 6.277 -12.32 -14.07 1 98 95 SER A CA 1
ATOM 752 C C . SER A 1 95 ? 6.402 -13.836 -14.164 1 98 95 SER A C 1
ATOM 754 O O . SER A 1 95 ? 5.59 -14.562 -13.594 1 98 95 SER A O 1
ATOM 756 N N . LYS A 1 96 ? 7.375 -14.297 -14.859 1 96.5 96 LYS A N 1
ATOM 757 C CA . LYS A 1 96 ? 7.613 -15.734 -14.977 1 96.5 96 LYS A CA 1
ATOM 758 C C . LYS A 1 96 ? 8 -16.328 -13.625 1 96.5 96 LYS A C 1
ATOM 760 O O . LYS A 1 96 ? 7.508 -17.391 -13.25 1 96.5 96 LYS A O 1
ATOM 765 N N . TYR A 1 97 ? 8.828 -15.641 -12.938 1 96.5 97 TYR A N 1
ATOM 766 C CA . TYR A 1 97 ? 9.312 -16.094 -11.641 1 96.5 97 TYR A CA 1
ATOM 767 C C . TYR A 1 97 ? 8.172 -16.234 -10.641 1 96.5 97 TYR A C 1
ATOM 769 O O . TYR A 1 97 ? 8.031 -17.266 -9.992 1 96.5 97 TYR A O 1
ATOM 777 N N . VAL A 1 98 ? 7.41 -15.148 -10.547 1 96.5 98 VAL A N 1
ATOM 778 C CA . VAL A 1 98 ? 6.352 -15.148 -9.539 1 96.5 98 VAL A CA 1
ATOM 779 C C . VAL A 1 98 ? 5.277 -16.172 -9.914 1 96.5 98 VAL A C 1
ATOM 781 O O . VAL A 1 98 ? 4.695 -16.812 -9.039 1 96.5 98 VAL A O 1
ATOM 784 N N . THR A 1 99 ? 4.992 -16.297 -11.188 1 95.31 99 THR A N 1
ATOM 785 C CA . THR A 1 99 ? 4.039 -17.312 -11.641 1 95.31 99 THR A CA 1
ATOM 786 C C . THR A 1 99 ? 4.477 -18.703 -11.203 1 95.31 99 THR A C 1
ATOM 788 O O . THR A 1 99 ? 3.689 -19.453 -10.625 1 95.31 99 THR A O 1
ATOM 791 N N . LYS A 1 100 ? 5.66 -19 -11.422 1 92.38 100 LYS A N 1
ATOM 792 C CA . LYS A 1 100 ? 6.191 -20.297 -11.023 1 92.38 100 LYS A CA 1
ATOM 793 C C . LYS A 1 100 ? 6.188 -20.453 -9.508 1 92.38 100 LYS A C 1
ATOM 795 O O . LYS A 1 100 ? 5.73 -21.469 -8.984 1 92.38 100 LYS A O 1
ATOM 800 N N . SER A 1 101 ? 6.703 -19.453 -8.859 1 91.25 101 SER A N 1
ATOM 801 C CA . SER A 1 101 ? 6.828 -19.516 -7.402 1 91.25 101 SER A CA 1
ATOM 802 C C . SER A 1 101 ? 5.469 -19.703 -6.738 1 91.25 101 SER A C 1
ATOM 804 O O . SER A 1 101 ? 5.328 -20.5 -5.816 1 91.25 101 SER A O 1
ATOM 806 N N . TYR A 1 102 ? 4.523 -18.953 -7.227 1 90.56 102 TYR A N 1
ATOM 807 C CA . TYR A 1 102 ? 3.209 -19.031 -6.602 1 90.56 102 TYR A CA 1
ATOM 808 C C . TYR A 1 102 ? 2.488 -20.312 -7.008 1 90.56 102 TYR A C 1
ATOM 810 O O . TYR A 1 102 ? 1.733 -20.891 -6.215 1 90.56 102 TYR A O 1
ATOM 818 N N . THR A 1 103 ? 2.707 -20.781 -8.172 1 89.5 103 THR A N 1
ATOM 819 C CA . THR A 1 103 ? 2.162 -22.062 -8.57 1 89.5 103 THR A CA 1
ATOM 820 C C . THR A 1 103 ? 2.736 -23.188 -7.707 1 89.5 103 THR A C 1
ATOM 822 O O . THR A 1 103 ? 2.006 -24.078 -7.273 1 89.5 103 THR A O 1
ATOM 825 N N . ASP A 1 104 ? 4 -23.141 -7.434 1 85.06 104 ASP A N 1
ATOM 826 C CA . ASP A 1 104 ? 4.66 -24.141 -6.598 1 85.06 104 ASP A CA 1
ATOM 827 C C . ASP A 1 104 ? 4.098 -24.125 -5.176 1 85.06 104 ASP A C 1
ATOM 829 O O . ASP A 1 104 ? 4.066 -25.156 -4.5 1 85.06 104 ASP A O 1
ATOM 833 N N . LEU A 1 105 ? 3.613 -22.953 -4.766 1 78.44 105 LEU A N 1
ATOM 834 C CA . LEU A 1 105 ? 3.055 -22.812 -3.424 1 78.44 105 LEU A CA 1
ATOM 835 C C . LEU A 1 105 ? 1.681 -23.469 -3.336 1 78.44 105 LEU A C 1
ATOM 837 O O . LEU A 1 105 ? 1.304 -24 -2.283 1 78.44 105 LEU A O 1
ATOM 841 N N . ILE A 1 106 ? 0.999 -23.484 -4.395 1 81.25 106 ILE A N 1
ATOM 842 C CA . ILE A 1 106 ? -0.4 -23.875 -4.262 1 81.25 106 ILE A CA 1
ATOM 843 C C . ILE A 1 106 ? -0.598 -25.281 -4.824 1 81.25 106 ILE A C 1
ATOM 845 O O . ILE A 1 106 ? -1.634 -25.906 -4.59 1 81.25 106 ILE A O 1
ATOM 849 N N . LYS A 1 107 ? 0.401 -25.781 -5.492 1 77.44 107 LYS A N 1
ATOM 850 C CA . LYS A 1 107 ? 0.213 -27.031 -6.238 1 77.44 107 LYS A CA 1
ATOM 851 C C . LYS A 1 107 ? -0.111 -28.188 -5.305 1 77.44 107 LYS A C 1
ATOM 853 O O . LYS A 1 107 ? -0.782 -29.141 -5.699 1 77.44 107 LYS A O 1
ATOM 858 N N . ASP A 1 108 ? 0.357 -28.125 -4.066 1 73.19 108 ASP A N 1
ATOM 859 C CA . ASP A 1 108 ? 0.134 -29.234 -3.145 1 73.19 108 ASP A CA 1
ATOM 860 C C . ASP A 1 108 ? -1.092 -28.984 -2.27 1 73.19 108 ASP A C 1
ATOM 862 O O . ASP A 1 108 ? -1.287 -29.656 -1.257 1 73.19 108 ASP A O 1
ATOM 866 N N . TYR A 1 109 ? -1.763 -27.984 -2.701 1 73.12 109 TYR A N 1
ATOM 867 C CA . TYR A 1 109 ? -3.01 -27.672 -2.008 1 73.12 109 TYR A CA 1
ATOM 868 C C . TYR A 1 109 ? -3.936 -28.891 -1.993 1 73.12 109 TYR A C 1
ATOM 870 O O . TYR A 1 109 ? -4.203 -29.484 -3.039 1 73.12 109 TYR A O 1
ATOM 878 N N . LYS A 1 110 ? -4.137 -29.406 -0.753 1 70.75 110 LYS A N 1
ATOM 879 C CA . LYS A 1 1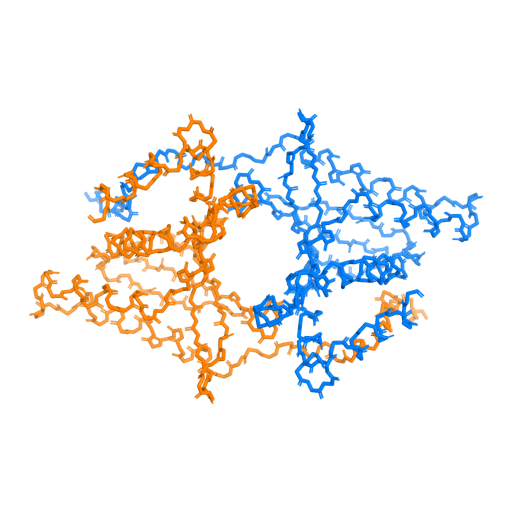10 ? -5.008 -30.578 -0.623 1 70.75 110 LYS A CA 1
ATOM 880 C C . LYS A 1 110 ? -6.18 -30.281 0.308 1 70.75 110 LYS A C 1
ATOM 882 O O . LYS A 1 110 ? -6.078 -30.469 1.523 1 70.75 110 LYS A O 1
ATOM 887 N N . GLY A 1 111 ? -7.277 -29.75 -0.132 1 68.94 111 GLY A N 1
ATOM 888 C CA . GLY A 1 111 ? -8.508 -29.734 0.639 1 68.94 111 GLY A CA 1
ATOM 889 C C . GLY A 1 111 ? -8.672 -28.5 1.5 1 68.94 111 GLY A C 1
ATOM 890 O O . GLY A 1 111 ? -9.609 -28.406 2.293 1 68.94 111 GLY A O 1
ATOM 891 N N . GLU A 1 112 ? -7.758 -27.625 1.606 1 75.31 112 GLU A N 1
ATOM 892 C CA . GLU A 1 112 ? -7.988 -26.406 2.389 1 75.31 112 GLU A CA 1
ATOM 893 C C . GLU A 1 112 ? -9.172 -25.625 1.844 1 75.31 112 GLU A C 1
ATOM 895 O O . GLU A 1 112 ? -9.484 -25.703 0.655 1 75.31 112 GLU A O 1
ATOM 900 N N . HIS A 1 113 ? -9.805 -25.031 2.803 1 83.44 113 HIS A N 1
ATOM 901 C CA . HIS A 1 113 ? -11 -24.266 2.463 1 83.44 113 HIS A CA 1
ATOM 902 C C . HIS A 1 113 ? -10.812 -22.781 2.752 1 83.44 113 HIS A C 1
ATOM 904 O O . HIS A 1 113 ? -10.852 -22.359 3.91 1 83.44 113 HIS A O 1
ATOM 910 N N . PRO A 1 114 ? -10.578 -22.078 1.707 1 86.56 114 PRO A N 1
ATOM 911 C CA . PRO A 1 114 ? -10.523 -20.625 1.907 1 86.56 114 PRO A CA 1
ATOM 912 C C . PRO A 1 114 ? -11.898 -20.016 2.211 1 86.56 114 PRO A C 1
ATOM 914 O O . PRO A 1 114 ? -12.891 -20.406 1.594 1 86.56 114 PRO A O 1
ATOM 917 N N . LYS A 1 115 ? -11.953 -19.219 3.254 1 89.88 115 LYS A N 1
ATOM 918 C CA . LYS A 1 115 ? -13.172 -18.484 3.623 1 89.88 115 LYS A CA 1
ATOM 919 C C . LYS A 1 115 ? -12.906 -16.984 3.693 1 89.88 115 LYS A C 1
ATOM 921 O O . LYS A 1 115 ? -12.023 -16.547 4.426 1 89.88 115 LYS A O 1
ATOM 926 N N . ILE A 1 116 ? -13.656 -16.281 2.939 1 90.81 116 ILE A N 1
ATOM 927 C CA . ILE A 1 116 ? -13.578 -14.82 3.025 1 90.81 116 ILE A CA 1
ATOM 928 C C . ILE A 1 116 ? -14.164 -14.352 4.355 1 90.81 116 ILE A C 1
ATOM 930 O O . ILE A 1 116 ? -15.297 -14.703 4.699 1 90.81 116 ILE A O 1
ATOM 934 N N . VAL A 1 117 ? -13.406 -13.586 5.066 1 93.38 117 VAL A N 1
ATOM 935 C CA . VAL A 1 117 ? -13.883 -13.188 6.387 1 93.38 117 VAL A CA 1
ATOM 936 C C . VAL A 1 117 ? -14.086 -11.68 6.43 1 93.38 117 VAL A C 1
ATOM 938 O O . VAL A 1 117 ? -14.641 -11.148 7.395 1 93.38 117 VAL A O 1
ATOM 941 N N . GLY A 1 118 ? -13.641 -10.945 5.363 1 91.12 118 GLY A N 1
ATOM 942 C CA . GLY A 1 118 ? -13.859 -9.508 5.332 1 91.12 118 GLY A CA 1
ATOM 943 C C . GLY A 1 118 ? -13.289 -8.844 4.094 1 91.12 118 GLY A C 1
ATOM 944 O O . GLY A 1 118 ? -12.367 -9.367 3.471 1 91.12 118 GLY A O 1
ATOM 945 N N . VAL A 1 119 ? -13.945 -7.777 3.73 1 90.62 119 VAL A N 1
ATOM 946 C CA . VAL A 1 119 ? -13.461 -6.898 2.672 1 90.62 119 VAL A CA 1
ATOM 947 C C . VAL A 1 119 ? -13.484 -5.445 3.15 1 90.62 119 VAL A C 1
ATOM 949 O O . VAL A 1 119 ? -14.477 -4.996 3.727 1 90.62 119 VAL A O 1
ATOM 952 N N . ARG A 1 120 ? -12.328 -4.789 2.953 1 88.69 120 ARG A N 1
ATOM 953 C CA . ARG A 1 120 ? -12.297 -3.381 3.334 1 88.69 120 ARG A CA 1
ATOM 954 C C . ARG A 1 120 ? -11.703 -2.525 2.221 1 88.69 120 ARG A C 1
ATOM 956 O O . ARG A 1 120 ? -10.695 -2.895 1.618 1 88.69 120 ARG A O 1
ATOM 963 N N . PRO A 1 121 ? -12.367 -1.446 1.962 1 87.81 121 PRO A N 1
ATOM 964 C CA . PRO A 1 121 ? -11.812 -0.521 0.97 1 87.81 121 PRO A CA 1
ATOM 965 C C . PRO A 1 121 ? -10.656 0.315 1.522 1 87.81 121 PRO A C 1
ATOM 967 O O . PRO A 1 121 ? -10.695 0.737 2.682 1 87.81 121 PRO A O 1
ATOM 970 N N . LEU A 1 122 ? -9.617 0.466 0.756 1 83.88 122 LEU A N 1
ATOM 971 C CA . LEU A 1 122 ? -8.531 1.397 1.042 1 83.88 122 LEU A CA 1
ATOM 972 C C . LEU A 1 122 ? -8.68 2.674 0.219 1 83.88 122 LEU A C 1
ATOM 974 O O . LEU A 1 122 ? -8.242 3.744 0.644 1 83.88 122 LEU A O 1
ATOM 978 N N . SER A 1 123 ? -9.227 2.562 -0.918 1 83.62 123 SER A N 1
ATOM 979 C CA . SER A 1 123 ? -9.602 3.617 -1.854 1 83.62 123 SER A CA 1
ATOM 980 C C . SER A 1 123 ? -10.766 3.182 -2.738 1 83.62 123 SER A C 1
ATOM 982 O O . SER A 1 123 ? -11.383 2.139 -2.496 1 83.62 123 SER A O 1
ATOM 984 N N . SER A 1 124 ? -11.047 3.918 -3.688 1 83.62 124 SER A N 1
ATOM 985 C CA . SER A 1 124 ? -12.125 3.547 -4.598 1 83.62 124 SER A CA 1
ATOM 986 C C . SER A 1 124 ? -11.719 2.379 -5.492 1 83.62 124 SER A C 1
ATOM 988 O O . SER A 1 124 ? -12.57 1.701 -6.066 1 83.62 124 SER A O 1
ATOM 990 N N . THR A 1 125 ? -10.383 2.15 -5.555 1 87.75 125 THR A N 1
ATOM 991 C CA . THR A 1 125 ? -9.953 1.106 -6.477 1 87.75 125 THR A CA 1
ATOM 992 C C . THR A 1 125 ? -9.164 0.025 -5.738 1 87.75 125 THR A C 1
ATOM 994 O O . THR A 1 125 ? -8.922 -1.051 -6.285 1 87.75 125 THR A O 1
ATOM 997 N N . ASP A 1 126 ? -8.758 0.31 -4.508 1 89.88 126 ASP A N 1
ATOM 998 C CA . ASP A 1 126 ? -7.934 -0.634 -3.756 1 89.88 126 ASP A CA 1
ATOM 999 C C . ASP A 1 126 ? -8.719 -1.229 -2.588 1 89.88 126 ASP A C 1
ATOM 1001 O O . ASP A 1 126 ? -9.359 -0.501 -1.826 1 89.88 126 ASP A O 1
ATOM 1005 N N . PHE A 1 127 ? -8.602 -2.51 -2.453 1 92.75 127 PHE A N 1
ATOM 1006 C CA . PHE A 1 127 ? -9.359 -3.234 -1.44 1 92.75 127 PHE A CA 1
ATOM 1007 C C . PHE A 1 127 ? -8.492 -4.297 -0.773 1 92.75 127 PHE A C 1
ATOM 1009 O O . PHE A 1 127 ? -7.668 -4.938 -1.431 1 92.75 127 PHE A O 1
ATOM 1016 N N . LEU A 1 128 ? -8.703 -4.469 0.508 1 92.88 128 LEU A N 1
ATOM 1017 C CA . LEU A 1 128 ? -8.141 -5.613 1.216 1 92.88 128 LEU A CA 1
ATOM 1018 C C . LEU A 1 128 ? -9.195 -6.691 1.438 1 92.88 128 LEU A C 1
ATOM 1020 O O . LEU A 1 128 ? -10.234 -6.426 2.039 1 92.88 128 LEU A O 1
ATOM 1024 N N . VAL A 1 129 ? -8.938 -7.801 0.907 1 94.75 129 VAL A N 1
ATOM 1025 C CA . VAL A 1 129 ? -9.797 -8.961 1.119 1 94.75 129 VAL A CA 1
ATOM 1026 C C . VAL A 1 129 ? -9.148 -9.906 2.125 1 94.75 129 VAL A C 1
ATOM 1028 O O . VAL A 1 129 ? -8.094 -10.484 1.855 1 94.75 129 VAL A O 1
ATOM 1031 N N . ALA A 1 130 ? -9.82 -10.07 3.211 1 93.75 130 ALA A N 1
ATOM 1032 C CA . ALA A 1 130 ? -9.305 -10.953 4.262 1 93.75 130 ALA A CA 1
ATOM 1033 C C . ALA A 1 130 ? -9.891 -12.352 4.133 1 93.75 130 ALA A C 1
ATOM 1035 O O . ALA A 1 130 ? -11.102 -12.516 3.971 1 93.75 130 ALA A O 1
ATOM 1036 N N . MET A 1 131 ? -8.945 -13.305 4.195 1 93.06 131 MET A N 1
ATOM 1037 C CA . MET A 1 131 ? -9.352 -14.703 4.074 1 93.06 131 MET A CA 1
ATOM 1038 C C . MET A 1 131 ? -8.672 -15.555 5.133 1 93.06 131 MET A C 1
ATOM 1040 O O . MET A 1 131 ? -7.5 -15.344 5.457 1 93.06 131 MET A O 1
ATOM 1044 N N . ASN A 1 132 ? -9.469 -16.531 5.676 1 92.88 132 ASN A N 1
ATOM 1045 C CA . ASN A 1 132 ? -8.906 -17.594 6.496 1 92.88 132 ASN A CA 1
ATOM 1046 C C . ASN A 1 132 ? -8.766 -18.891 5.707 1 92.88 132 ASN A C 1
ATOM 1048 O O . ASN A 1 132 ? -9.727 -19.359 5.082 1 92.88 132 ASN A O 1
ATOM 1052 N N . ILE A 1 133 ? -7.57 -19.328 5.629 1 87.81 133 ILE A N 1
ATOM 1053 C CA . ILE A 1 133 ? -7.328 -20.641 5.031 1 87.81 133 ILE A CA 1
ATOM 1054 C C . ILE A 1 133 ? -7.414 -21.719 6.105 1 87.81 133 ILE A C 1
ATOM 1056 O O . ILE A 1 133 ? -6.527 -21.828 6.957 1 87.81 133 ILE A O 1
ATOM 1060 N N . ILE A 1 134 ? -8.453 -22.469 6.074 1 86.94 134 ILE A N 1
ATOM 1061 C CA . ILE A 1 134 ? -8.727 -23.484 7.094 1 86.94 134 ILE A CA 1
ATOM 1062 C C . ILE A 1 134 ? -8.297 -24.859 6.598 1 86.94 134 ILE A C 1
ATOM 1064 O O . ILE A 1 134 ? -8.641 -25.25 5.484 1 86.94 134 ILE A O 1
ATOM 1068 N N . SER A 1 135 ? -7.441 -25.422 7.383 1 80.06 135 SER A N 1
ATOM 1069 C CA . SER A 1 135 ? -7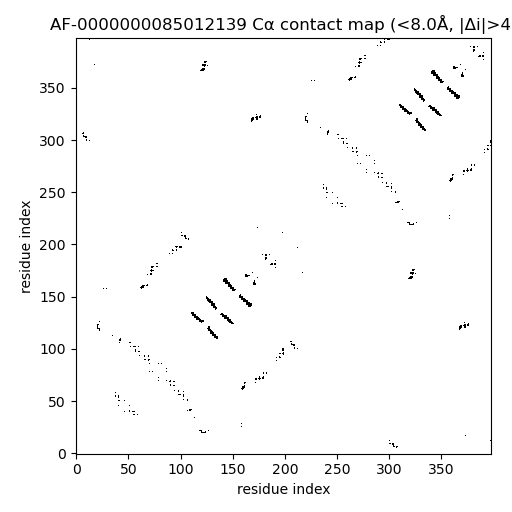.012 -26.766 7.047 1 80.06 135 SER A CA 1
ATOM 1070 C C . SER A 1 135 ? -7.949 -27.812 7.648 1 80.06 135 SER A C 1
ATOM 1072 O O . SER A 1 135 ? -8.719 -27.516 8.562 1 80.06 135 SER A O 1
ATOM 1074 N N . ASN A 1 136 ? -7.941 -28.906 7 1 76.56 136 ASN A N 1
ATOM 1075 C CA . ASN A 1 136 ? -8.727 -30.016 7.535 1 76.56 136 ASN A CA 1
ATOM 1076 C C . ASN A 1 136 ? -8.133 -30.547 8.836 1 76.56 136 ASN A C 1
ATOM 1078 O O . ASN A 1 136 ? -8.75 -31.359 9.523 1 76.56 136 ASN A O 1
ATOM 1082 N N . LYS A 1 137 ? -7.008 -29.984 9.148 1 74.5 137 LYS A N 1
ATOM 1083 C CA . LYS A 1 137 ? -6.383 -30.375 10.406 1 74.5 137 LYS A CA 1
ATOM 1084 C C . LYS A 1 137 ? -6.684 -29.359 11.508 1 74.5 137 LYS A C 1
ATOM 1086 O O . LYS A 1 137 ? -7.117 -28.234 11.227 1 74.5 137 LYS A O 1
ATOM 1091 N N . GLU A 1 138 ? -7.184 -29.766 12.664 1 72.12 138 GLU A N 1
ATOM 1092 C CA . GLU A 1 138 ? -7.5 -28.938 13.828 1 72.12 138 GLU A CA 1
ATOM 1093 C C . GLU A 1 138 ? -6.406 -27.906 14.086 1 72.12 138 GLU A C 1
ATOM 1095 O O . GLU A 1 138 ? -5.852 -27.844 15.188 1 72.12 138 GLU A O 1
ATOM 1100 N N . GLN A 1 139 ? -5.969 -27.328 13.039 1 80.88 139 GLN A N 1
ATOM 1101 C CA . GLN A 1 139 ? -4.965 -26.281 13.18 1 80.88 139 GLN A CA 1
ATOM 1102 C C . GLN A 1 139 ? -5.586 -24.891 13.031 1 80.88 139 GLN A C 1
ATOM 1104 O O . GLN A 1 139 ? -6.688 -24.766 12.492 1 80.88 139 GLN A O 1
ATOM 1109 N N . ASP A 1 140 ? -5.004 -23.969 13.625 1 88.06 140 ASP A N 1
ATOM 1110 C CA . ASP A 1 140 ? -5.434 -22.578 13.461 1 88.06 140 ASP A CA 1
ATOM 1111 C C . ASP A 1 140 ? -5.426 -22.172 11.992 1 88.06 140 ASP A C 1
ATOM 1113 O O . ASP A 1 140 ? -4.535 -22.562 11.234 1 88.06 140 ASP A O 1
ATOM 1117 N N . PRO A 1 141 ? -6.402 -21.5 11.555 1 90.12 141 PRO A N 1
ATOM 1118 C CA . PRO A 1 141 ? -6.422 -21.016 10.172 1 90.12 141 PRO A CA 1
ATOM 1119 C C . PRO A 1 141 ? -5.27 -20.062 9.859 1 90.12 141 PRO A C 1
ATOM 1121 O O . PRO A 1 141 ? -4.812 -19.344 10.742 1 90.12 141 PRO A O 1
ATOM 1124 N N . ILE A 1 142 ? -4.781 -20.188 8.688 1 88.19 142 ILE A N 1
ATOM 1125 C CA . ILE A 1 142 ? -3.812 -19.203 8.195 1 88.19 142 ILE A CA 1
ATOM 1126 C C . ILE A 1 142 ? -4.543 -17.953 7.727 1 88.19 142 ILE A C 1
ATOM 1128 O O . ILE A 1 142 ? -5.48 -18.031 6.934 1 88.19 142 ILE A O 1
ATOM 1132 N N . LYS A 1 143 ? -4.145 -16.859 8.258 1 91.38 143 LYS A N 1
ATOM 1133 C CA . LYS A 1 143 ? -4.75 -15.578 7.883 1 91.38 143 LYS A CA 1
ATOM 1134 C C . LYS A 1 143 ? -4.051 -14.977 6.668 1 91.38 143 LYS A C 1
ATOM 1136 O O . LYS A 1 143 ? -2.83 -14.789 6.68 1 91.38 143 LYS A O 1
ATOM 1141 N N . VAL A 1 144 ? -4.797 -14.695 5.676 1 90.69 144 VAL A N 1
ATOM 1142 C CA . VAL A 1 144 ? -4.27 -14.109 4.445 1 90.69 144 VAL A CA 1
ATOM 1143 C C . VAL A 1 144 ? -5.105 -12.898 4.055 1 90.69 144 VAL A C 1
ATOM 1145 O O . VAL A 1 144 ? -6.336 -12.922 4.141 1 90.69 144 VAL A O 1
ATOM 1148 N N . GLU A 1 145 ? -4.445 -11.836 3.691 1 92.5 145 GLU A N 1
ATOM 1149 C CA . GLU A 1 145 ? -5.098 -10.68 3.082 1 92.5 145 GLU A CA 1
ATOM 1150 C C . GLU A 1 145 ? -4.574 -10.438 1.67 1 92.5 145 GLU A C 1
ATOM 1152 O O . GLU A 1 145 ? -3.369 -10.523 1.425 1 92.5 145 GLU A O 1
ATOM 1157 N N . TYR A 1 146 ? -5.48 -10.195 0.831 1 94.81 146 TYR A N 1
ATOM 1158 C CA . TYR A 1 146 ? -5.145 -9.883 -0.554 1 94.81 146 TYR A CA 1
ATOM 1159 C C . TYR A 1 146 ? -5.406 -8.414 -0.863 1 94.81 146 TYR A C 1
ATOM 1161 O O . TYR A 1 146 ? -6.504 -7.91 -0.608 1 94.81 146 TYR A O 1
ATOM 1169 N N . LEU A 1 147 ? -4.402 -7.789 -1.342 1 95.19 147 LEU A N 1
ATOM 1170 C CA . LEU A 1 147 ? -4.617 -6.469 -1.926 1 95.19 147 LEU A CA 1
ATOM 1171 C C . LEU A 1 147 ? -5.129 -6.586 -3.359 1 95.19 147 LEU A C 1
ATOM 1173 O O . LEU A 1 147 ? -4.402 -7.043 -4.246 1 95.19 147 LEU A O 1
ATOM 1177 N N . VAL A 1 148 ? -6.383 -6.191 -3.527 1 96.12 148 VAL A N 1
ATOM 1178 C CA . VAL A 1 148 ? -7.043 -6.285 -4.824 1 96.12 148 VAL A CA 1
ATOM 1179 C C . VAL A 1 148 ? -7.293 -4.883 -5.379 1 96.12 148 VAL A C 1
ATOM 1181 O O . VAL A 1 148 ? -7.734 -3.99 -4.648 1 96.12 148 VAL A O 1
ATOM 1184 N N . ARG A 1 149 ? -6.992 -4.738 -6.629 1 94.19 149 ARG A N 1
ATOM 1185 C CA . ARG A 1 149 ? -7.168 -3.443 -7.277 1 94.19 149 ARG A CA 1
ATOM 1186 C C . ARG A 1 149 ? -8.148 -3.545 -8.445 1 94.19 149 ARG A C 1
ATOM 1188 O O . ARG A 1 149 ? -8.109 -4.504 -9.219 1 94.19 149 ARG A O 1
ATOM 1195 N N . GLU A 1 150 ? -9 -2.613 -8.438 1 91.75 150 GLU A N 1
ATOM 1196 C CA . GLU A 1 150 ? -9.875 -2.473 -9.602 1 91.75 150 GLU A CA 1
ATOM 1197 C C . GLU A 1 150 ? -9.172 -1.718 -10.727 1 91.75 150 GLU A C 1
ATOM 1199 O O . GLU A 1 150 ? -8.641 -0.626 -10.516 1 91.75 150 GLU A O 1
ATOM 1204 N N . MET A 1 151 ? -9.117 -2.33 -11.836 1 87.5 151 MET A N 1
ATOM 1205 C CA . MET A 1 151 ? -8.5 -1.762 -13.023 1 87.5 151 MET A CA 1
ATOM 1206 C C . MET A 1 151 ? -9.547 -1.413 -14.07 1 87.5 151 MET A C 1
ATOM 1208 O O . MET A 1 151 ? -10.664 -1.932 -14.039 1 87.5 151 MET A O 1
ATOM 1212 N N . LYS A 1 152 ? -9.172 -0.408 -14.82 1 79.38 152 LYS A N 1
ATOM 1213 C CA . LYS A 1 152 ? -10.016 -0.055 -15.953 1 79.38 152 LYS A CA 1
ATOM 1214 C C . LYS A 1 152 ? -9.305 -0.312 -17.281 1 79.38 152 LYS A C 1
ATOM 1216 O O . LYS A 1 152 ? -8.109 -0.049 -17.406 1 79.38 152 LYS A O 1
ATOM 1221 N N . GLY A 1 153 ? -9.945 -1.167 -18.031 1 70.81 153 GLY A N 1
ATOM 1222 C CA . GLY A 1 153 ? -9.414 -1.421 -19.359 1 70.81 153 GLY A CA 1
ATOM 1223 C C . GLY A 1 153 ? -10.484 -1.819 -20.359 1 70.81 153 GLY A C 1
ATOM 1224 O O . GLY A 1 153 ? -11.336 -2.66 -20.062 1 70.81 153 GLY A O 1
ATOM 1225 N N . ASN A 1 154 ? -10.258 -1.107 -21.5 1 67.88 154 ASN A N 1
ATOM 1226 C CA . ASN A 1 154 ? -11.117 -1.401 -22.641 1 67.88 154 ASN A CA 1
ATOM 1227 C C . ASN A 1 154 ? -12.594 -1.303 -22.281 1 67.88 154 ASN A C 1
ATOM 1229 O O . ASN A 1 154 ? -13.391 -2.168 -22.656 1 67.88 154 ASN A O 1
ATOM 1233 N N . GLY A 1 155 ? -12.953 -0.38 -21.406 1 68.81 155 GLY A N 1
ATOM 1234 C CA . GLY A 1 155 ? -14.352 -0.149 -21.062 1 68.81 155 GLY A CA 1
ATOM 1235 C C . GLY A 1 155 ? -14.867 -1.087 -20 1 68.81 155 GLY A C 1
ATOM 1236 O O . GLY A 1 155 ? -16.062 -1.086 -19.688 1 68.81 155 GLY A O 1
ATOM 1237 N N . LYS A 1 156 ? -14.062 -1.953 -19.594 1 73.88 156 LYS A N 1
ATOM 1238 C CA . LYS A 1 156 ? -14.484 -2.898 -18.562 1 73.88 156 LYS A CA 1
ATOM 1239 C C . LYS A 1 156 ? -13.617 -2.773 -17.312 1 73.88 156 LYS A C 1
ATOM 1241 O O . LYS A 1 156 ? -12.422 -2.49 -17.406 1 73.88 156 LYS A O 1
ATOM 1246 N N . ASP A 1 157 ? -14.336 -2.971 -16.219 1 81.94 157 ASP A N 1
ATOM 1247 C CA . ASP A 1 157 ? -13.641 -3.051 -14.938 1 81.94 157 ASP A CA 1
ATOM 1248 C C . ASP A 1 157 ? -13.211 -4.484 -14.633 1 81.94 157 ASP A C 1
ATOM 1250 O O . ASP A 1 157 ? -13.961 -5.43 -14.898 1 81.94 157 ASP A O 1
ATOM 1254 N N . PHE A 1 158 ? -11.977 -4.621 -14.352 1 91.19 158 PHE A N 1
ATOM 1255 C CA . PHE A 1 158 ? -11.523 -5.93 -13.906 1 91.19 158 PHE A CA 1
ATOM 1256 C C . PHE A 1 158 ? -10.609 -5.805 -12.688 1 91.19 158 PHE A C 1
ATOM 1258 O O . PHE A 1 158 ? -10.242 -4.695 -12.297 1 91.19 158 PHE A O 1
ATOM 1265 N N . PHE A 1 159 ? -10.367 -6.898 -12.031 1 95.44 159 PHE A N 1
ATOM 1266 C CA . PHE A 1 159 ? -9.609 -6.887 -10.789 1 95.44 159 PHE A CA 1
ATOM 1267 C C . PHE A 1 159 ? -8.289 -7.625 -10.953 1 95.44 159 PHE A C 1
ATOM 1269 O O . PHE A 1 159 ? -8.195 -8.578 -11.734 1 95.44 159 PHE A O 1
ATOM 1276 N N . LYS A 1 160 ? -7.312 -7.172 -10.281 1 96.81 160 LYS A N 1
ATOM 1277 C CA . LYS A 1 160 ? -6.031 -7.859 -10.156 1 96.81 160 LYS A CA 1
ATOM 1278 C C . LYS A 1 160 ? -5.57 -7.898 -8.703 1 96.81 160 LYS A C 1
ATOM 1280 O O . LYS A 1 160 ? -5.91 -7.012 -7.914 1 96.81 160 LYS A O 1
ATOM 1285 N N . ILE A 1 161 ? -4.809 -8.875 -8.383 1 97.31 161 ILE A N 1
ATOM 1286 C CA . ILE A 1 161 ? -4.16 -8.984 -7.078 1 97.31 161 ILE A CA 1
ATOM 1287 C C . ILE A 1 161 ? -2.777 -8.336 -7.137 1 97.31 161 ILE A C 1
ATOM 1289 O O . ILE A 1 161 ? -1.973 -8.664 -8.016 1 97.31 161 ILE A O 1
ATOM 1293 N N . SER A 1 162 ? -2.506 -7.469 -6.18 1 96.62 162 SER A N 1
ATOM 1294 C CA . SER A 1 162 ? -1.266 -6.703 -6.227 1 96.62 162 SER A CA 1
ATOM 1295 C C . SER A 1 162 ? -0.342 -7.074 -5.07 1 96.62 162 SER A C 1
ATOM 1297 O O . SER A 1 162 ? 0.834 -6.707 -5.066 1 96.62 162 SER A O 1
ATOM 1299 N N . ASP A 1 163 ? -0.852 -7.754 -4.113 1 95.69 163 ASP A N 1
ATOM 1300 C CA . ASP A 1 163 ? -0.057 -8.258 -3 1 95.69 163 ASP A CA 1
ATOM 1301 C C . ASP A 1 163 ? -0.818 -9.336 -2.227 1 95.69 163 ASP A C 1
ATOM 1303 O O . ASP A 1 163 ? -2.047 -9.406 -2.295 1 95.69 163 ASP A O 1
ATOM 1307 N N . ILE A 1 164 ? -0.098 -10.133 -1.617 1 93.56 164 ILE A N 1
ATOM 1308 C CA . ILE A 1 164 ? -0.605 -11.141 -0.691 1 93.56 164 ILE A CA 1
ATOM 1309 C C . ILE A 1 164 ? 0.085 -10.992 0.663 1 93.56 164 ILE A C 1
ATOM 1311 O O . ILE A 1 164 ? 1.314 -11.031 0.747 1 93.56 164 ILE A O 1
ATOM 1315 N N . ILE A 1 165 ? -0.691 -10.82 1.673 1 91.12 165 ILE A N 1
ATOM 1316 C CA . ILE A 1 165 ? -0.187 -10.656 3.031 1 91.12 165 ILE A CA 1
ATOM 1317 C C . ILE A 1 165 ? -0.558 -11.883 3.867 1 91.12 165 ILE A C 1
ATOM 1319 O O . ILE A 1 165 ? -1.73 -12.086 4.188 1 91.12 165 ILE A O 1
ATOM 1323 N N . THR A 1 166 ? 0.375 -12.594 4.125 1 88.94 166 THR A N 1
ATOM 1324 C CA . THR A 1 166 ? 0.167 -13.805 4.902 1 88.94 166 THR A CA 1
ATOM 1325 C C . THR A 1 166 ? 0.656 -13.625 6.336 1 88.94 166 THR A C 1
ATOM 1327 O O . THR A 1 166 ? 1.837 -13.359 6.566 1 88.94 166 THR A O 1
ATOM 1330 N N . GLU A 1 167 ? -0.25 -13.789 7.25 1 86.88 167 GLU A N 1
ATOM 1331 C CA . GLU A 1 167 ? 0.075 -13.633 8.664 1 86.88 167 GLU A CA 1
ATOM 1332 C C . GLU A 1 167 ? 0.803 -12.32 8.93 1 86.88 167 GLU A C 1
ATOM 1334 O O . GLU A 1 167 ? 1.782 -12.281 9.68 1 86.88 167 GLU A O 1
ATOM 1339 N N . GLY A 1 168 ? 0.442 -11.359 8.141 1 82.56 168 GLY A N 1
ATOM 1340 C CA . GLY A 1 168 ? 0.925 -10.016 8.398 1 82.56 168 GLY A CA 1
ATOM 1341 C C . GLY A 1 168 ? 2.16 -9.656 7.59 1 82.56 168 GLY A C 1
ATOM 1342 O O . GLY A 1 168 ? 2.645 -8.523 7.652 1 82.56 168 GLY A O 1
ATOM 1343 N N . ILE A 1 169 ? 2.555 -10.586 6.809 1 83.5 169 ILE A N 1
ATOM 1344 C CA . ILE A 1 169 ? 3.768 -10.328 6.039 1 83.5 169 ILE A CA 1
ATOM 1345 C C . ILE A 1 169 ? 3.418 -10.172 4.562 1 83.5 169 ILE A C 1
ATOM 1347 O O . ILE A 1 169 ? 2.789 -11.047 3.969 1 83.5 169 ILE A O 1
ATOM 1351 N N . SER A 1 170 ? 3.779 -9.031 3.998 1 91.5 170 SER A N 1
ATOM 1352 C CA . SER A 1 170 ? 3.584 -8.773 2.576 1 91.5 170 SER A CA 1
ATOM 1353 C C . SER A 1 170 ? 4.578 -9.562 1.729 1 91.5 170 SER A C 1
ATOM 1355 O O . SER A 1 170 ? 5.789 -9.484 1.952 1 91.5 170 SER A O 1
ATOM 1357 N N . LEU A 1 171 ? 4.125 -10.297 0.768 1 92.5 171 LEU A N 1
ATOM 1358 C CA . LEU A 1 171 ? 5.012 -11.094 -0.08 1 92.5 171 LEU A CA 1
ATOM 1359 C C . LEU A 1 171 ? 5.883 -10.188 -0.947 1 92.5 171 LEU A C 1
ATOM 1361 O O . LEU A 1 171 ? 7.094 -10.398 -1.049 1 92.5 171 LEU A O 1
ATOM 1365 N N . ILE A 1 172 ? 5.301 -9.188 -1.537 1 95.25 172 ILE A N 1
ATOM 1366 C CA . ILE A 1 172 ? 6.113 -8.328 -2.396 1 95.25 172 ILE A CA 1
ATOM 1367 C C . ILE A 1 172 ? 7.023 -7.453 -1.541 1 95.25 172 ILE A C 1
ATOM 1369 O O . ILE A 1 172 ? 8.086 -7.023 -1.994 1 95.25 172 ILE A O 1
ATOM 1373 N N . GLY A 1 173 ? 6.629 -7.211 -0.29 1 91.88 173 GLY A N 1
ATOM 1374 C CA . GLY A 1 173 ? 7.535 -6.551 0.634 1 91.88 173 GLY A CA 1
ATOM 1375 C C . GLY A 1 173 ? 8.789 -7.355 0.92 1 91.88 173 GLY A C 1
ATOM 1376 O O . GLY A 1 173 ? 9.898 -6.82 0.891 1 91.88 173 GLY A O 1
ATOM 1377 N N . ALA A 1 174 ? 8.586 -8.57 1.205 1 90.69 174 ALA A N 1
ATOM 1378 C CA . ALA A 1 174 ? 9.719 -9.477 1.439 1 90.69 174 ALA A CA 1
ATOM 1379 C C . ALA A 1 174 ? 10.586 -9.594 0.194 1 90.69 174 ALA A C 1
ATOM 1381 O O . ALA A 1 174 ? 11.82 -9.609 0.291 1 90.69 174 ALA A O 1
ATOM 1382 N N . GLN A 1 175 ? 9.992 -9.672 -0.942 1 94.19 175 GLN A N 1
ATOM 1383 C CA . GLN A 1 175 ? 10.734 -9.719 -2.197 1 94.19 175 GLN A CA 1
ATOM 1384 C C . GLN A 1 175 ? 11.516 -8.43 -2.428 1 94.19 175 GLN A C 1
ATOM 1386 O O . GLN A 1 175 ? 12.648 -8.469 -2.904 1 94.19 175 GLN A O 1
AT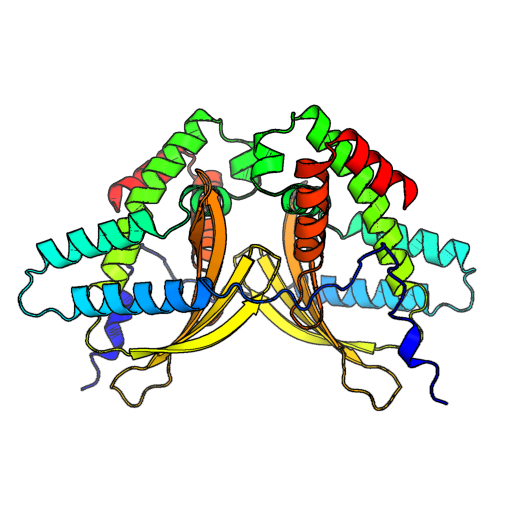OM 1391 N N . GLN A 1 176 ? 10.867 -7.34 -2.107 1 94.5 176 GLN A N 1
ATOM 1392 C CA . GLN A 1 176 ? 11.57 -6.066 -2.232 1 94.5 176 GLN A CA 1
ATOM 1393 C C . GLN A 1 176 ? 12.859 -6.07 -1.427 1 94.5 176 GLN A C 1
ATOM 1395 O O . GLN A 1 176 ? 13.906 -5.629 -1.912 1 94.5 176 GLN A O 1
ATOM 1400 N N . ASP A 1 177 ? 12.82 -6.574 -0.223 1 91.62 177 ASP A N 1
ATOM 1401 C CA . ASP A 1 177 ? 14 -6.652 0.628 1 91.62 177 ASP A CA 1
ATOM 1402 C C . ASP A 1 177 ? 15.117 -7.453 -0.047 1 91.62 177 ASP A C 1
ATOM 1404 O O . ASP A 1 177 ? 16.266 -7.008 -0.104 1 91.62 177 ASP A O 1
ATOM 1408 N N . GLU A 1 178 ? 14.703 -8.508 -0.595 1 93.75 178 GLU A N 1
ATOM 1409 C CA . GLU A 1 178 ? 15.672 -9.398 -1.232 1 93.75 178 GLU A CA 1
ATOM 1410 C C . GLU A 1 178 ? 16.219 -8.789 -2.518 1 93.75 178 GLU A C 1
ATOM 1412 O O . GLU A 1 178 ? 17.438 -8.781 -2.738 1 93.75 178 GLU A O 1
ATOM 1417 N N . PHE A 1 179 ? 15.406 -8.258 -3.301 1 96.31 179 PHE A N 1
ATOM 1418 C CA . PHE A 1 179 ? 15.805 -7.797 -4.629 1 96.31 179 PHE A CA 1
ATOM 1419 C C . PHE A 1 179 ? 16.594 -6.5 -4.539 1 96.31 179 PHE A C 1
ATOM 1421 O O . PHE A 1 179 ? 17.562 -6.301 -5.289 1 96.31 179 PHE A O 1
ATOM 1428 N N . THR A 1 180 ? 16.219 -5.637 -3.631 1 94.5 180 THR A N 1
ATOM 1429 C CA . THR A 1 180 ?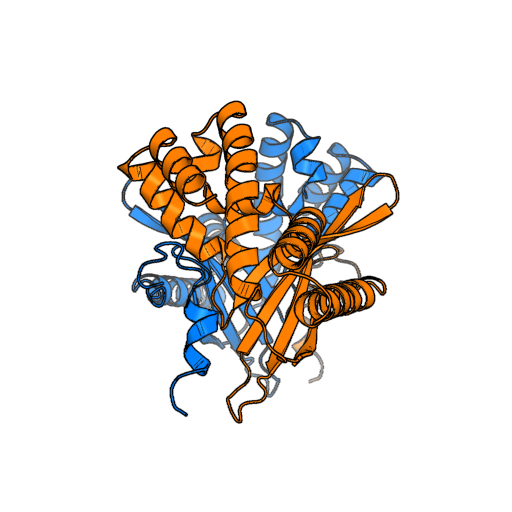 16.953 -4.391 -3.496 1 94.5 180 THR A CA 1
ATOM 1430 C C . THR A 1 180 ? 18.359 -4.656 -2.945 1 94.5 180 THR A C 1
ATOM 1432 O O . THR A 1 180 ? 19.312 -3.971 -3.312 1 94.5 180 THR A O 1
ATOM 1435 N N . GLU A 1 181 ? 18.469 -5.66 -2.061 1 93.56 181 GLU A N 1
ATOM 1436 C CA . GLU A 1 181 ? 19.797 -6.062 -1.581 1 93.56 181 GLU A CA 1
ATOM 1437 C C . GLU A 1 181 ? 20.656 -6.602 -2.721 1 93.56 181 GLU A C 1
ATOM 1439 O O . GLU A 1 181 ? 21.828 -6.242 -2.844 1 93.56 181 GLU A O 1
ATOM 1444 N N . THR A 1 182 ? 20.062 -7.406 -3.551 1 96.5 182 THR A N 1
ATOM 1445 C CA . THR A 1 182 ? 20.781 -7.961 -4.691 1 96.5 182 THR A CA 1
ATOM 1446 C C . THR A 1 182 ? 21.156 -6.859 -5.676 1 96.5 182 THR A C 1
ATOM 1448 O O . THR A 1 182 ? 22.297 -6.816 -6.148 1 96.5 182 THR A O 1
ATOM 1451 N N . LEU A 1 183 ? 20.234 -5.98 -5.957 1 96.44 183 LEU A N 1
ATOM 1452 C CA . LEU A 1 183 ? 20.484 -4.875 -6.871 1 96.44 183 LEU A CA 1
ATOM 1453 C C . LEU A 1 183 ? 21.641 -4.008 -6.371 1 96.44 183 LEU A C 1
ATOM 1455 O O . LEU A 1 183 ? 22.531 -3.639 -7.145 1 96.44 183 LEU A O 1
ATOM 1459 N N . LYS A 1 184 ? 21.656 -3.766 -5.105 1 93.44 184 LYS A N 1
ATOM 1460 C CA . LYS A 1 184 ? 22.641 -2.893 -4.488 1 93.44 184 LYS A CA 1
ATOM 1461 C C . LYS A 1 184 ? 24.016 -3.551 -4.469 1 93.44 184 LYS A C 1
ATOM 1463 O O . LYS A 1 184 ? 25.016 -2.92 -4.812 1 93.44 184 LYS A O 1
ATOM 1468 N N . ASN A 1 185 ? 24.078 -4.824 -4.18 1 96.19 185 ASN A N 1
ATOM 1469 C CA . ASN A 1 185 ? 25.344 -5.488 -3.887 1 96.19 185 ASN A CA 1
ATOM 1470 C C . ASN A 1 185 ? 25.906 -6.184 -5.117 1 96.19 185 ASN A C 1
ATOM 1472 O O . ASN A 1 185 ? 27.125 -6.34 -5.246 1 96.19 185 ASN A O 1
ATOM 1476 N N . GLN A 1 186 ? 24.984 -6.613 -6.02 1 97.38 186 GLN A N 1
ATOM 1477 C CA . GLN A 1 186 ? 25.453 -7.492 -7.086 1 97.38 186 GLN A CA 1
ATOM 1478 C C . GLN A 1 186 ? 25.047 -6.953 -8.453 1 97.38 186 GLN A C 1
ATOM 1480 O O . GLN A 1 186 ? 25.609 -7.375 -9.477 1 97.38 186 GLN A O 1
ATOM 1485 N N . GLY A 1 187 ? 24.047 -6.121 -8.516 1 97.31 187 GLY A N 1
ATOM 1486 C CA . GLY A 1 187 ? 23.688 -5.469 -9.773 1 97.31 187 GLY A CA 1
ATOM 1487 C C . GLY A 1 187 ? 22.5 -6.105 -10.469 1 97.31 187 GLY A C 1
ATOM 1488 O O . GLY A 1 187 ? 22.031 -7.172 -10.055 1 97.31 187 GLY A O 1
ATOM 1489 N N . PHE A 1 188 ? 22.094 -5.496 -11.516 1 98.38 188 PHE A N 1
ATOM 1490 C CA . PHE A 1 188 ? 20.859 -5.844 -12.227 1 98.38 188 PHE A CA 1
ATOM 1491 C C . PHE A 1 188 ? 21 -7.203 -12.906 1 98.38 188 PHE A C 1
ATOM 1493 O O . PHE A 1 188 ? 20.094 -8.031 -12.844 1 98.38 188 PHE A O 1
ATOM 1500 N N . GLU A 1 189 ? 22.094 -7.445 -13.57 1 98.25 189 GLU A N 1
ATOM 1501 C CA . GLU A 1 189 ? 22.281 -8.688 -14.32 1 98.25 189 GLU A CA 1
ATOM 1502 C C . GLU A 1 189 ? 22.219 -9.898 -13.398 1 98.25 189 GLU A C 1
ATOM 1504 O O . GLU A 1 189 ? 21.641 -10.93 -13.758 1 98.25 189 GLU A O 1
ATOM 1509 N N . VAL A 1 190 ? 22.75 -9.75 -12.227 1 98.06 190 VAL A N 1
ATOM 1510 C CA . VAL A 1 190 ? 22.719 -10.852 -11.273 1 98.06 190 VAL A CA 1
ATOM 1511 C C . VAL A 1 190 ? 21.297 -11.086 -10.781 1 98.06 190 VAL A C 1
ATOM 1513 O O . VAL A 1 190 ? 20.875 -12.234 -10.625 1 98.06 190 VAL A O 1
ATOM 1516 N N . LEU A 1 191 ? 20.562 -10.016 -10.531 1 98.31 191 LEU A N 1
ATOM 1517 C CA . LEU A 1 191 ? 19.156 -10.133 -10.125 1 98.31 191 LEU A CA 1
ATOM 1518 C C . LEU A 1 191 ? 18.359 -10.891 -11.172 1 98.31 191 LEU A C 1
ATOM 1520 O O . LEU A 1 191 ? 17.609 -11.82 -10.844 1 98.31 191 LEU A O 1
ATOM 1524 N N . ILE A 1 192 ? 18.562 -10.547 -12.43 1 98.56 192 ILE A N 1
ATOM 1525 C CA . ILE A 1 192 ? 17.844 -11.18 -13.531 1 98.56 192 ILE A CA 1
ATOM 1526 C C . ILE A 1 192 ? 18.203 -12.672 -13.586 1 98.56 192 ILE A C 1
ATOM 1528 O O . ILE A 1 192 ? 17.312 -13.516 -13.695 1 98.56 192 ILE A O 1
ATOM 1532 N N . GLN A 1 193 ? 19.422 -12.961 -13.453 1 97.69 193 GLN A N 1
ATOM 1533 C CA . GLN A 1 193 ? 19.875 -14.344 -13.508 1 97.69 193 GLN A CA 1
ATOM 1534 C C . GLN A 1 193 ? 19.281 -15.164 -12.367 1 97.69 193 GLN A C 1
ATOM 1536 O O . GLN A 1 193 ? 18.875 -16.312 -12.562 1 97.69 193 GLN A O 1
ATOM 1541 N N . LYS A 1 194 ? 19.281 -14.594 -11.242 1 96.25 194 LYS A N 1
ATOM 1542 C CA . LYS A 1 194 ? 18.734 -15.281 -10.086 1 96.25 194 LYS A CA 1
ATOM 1543 C C . LYS A 1 194 ? 17.266 -15.625 -10.312 1 96.25 194 LYS A C 1
ATOM 1545 O O . LYS A 1 194 ? 16.812 -16.719 -9.961 1 96.25 194 LYS A O 1
ATOM 1550 N N . LEU A 1 195 ? 16.531 -14.703 -10.859 1 97.31 195 LEU A N 1
ATOM 1551 C CA . LEU A 1 195 ? 15.109 -14.93 -11.094 1 97.31 195 LEU A CA 1
ATOM 1552 C C . LEU A 1 195 ? 14.898 -15.93 -12.227 1 97.31 195 LEU A C 1
ATOM 1554 O O . LEU A 1 195 ? 14.016 -16.781 -12.148 1 97.31 195 LEU A O 1
ATOM 1558 N N . GLU A 1 196 ? 15.688 -15.82 -13.234 1 95.88 196 GLU A N 1
ATOM 1559 C CA . GLU A 1 196 ? 15.578 -16.734 -14.367 1 95.88 196 GLU A CA 1
ATOM 1560 C C . GLU A 1 196 ? 15.898 -18.172 -13.961 1 95.88 196 GLU A C 1
ATOM 1562 O O . GLU A 1 196 ? 15.297 -19.125 -14.469 1 95.88 196 GLU A O 1
ATOM 1567 N N . ASN A 1 197 ? 16.797 -18.312 -13.055 1 91.31 197 ASN A N 1
ATOM 1568 C CA . ASN A 1 197 ? 17.188 -19.641 -12.586 1 91.31 197 ASN A CA 1
ATOM 1569 C C . ASN A 1 197 ? 16.062 -20.312 -11.805 1 91.31 197 ASN A C 1
ATOM 1571 O O . ASN A 1 197 ? 16.047 -21.531 -11.656 1 91.31 197 ASN A O 1
ATOM 1575 N N . HIS A 1 198 ? 15.188 -19.516 -11.336 1 84.94 198 HIS A N 1
ATOM 1576 C CA . HIS A 1 198 ? 14.094 -20.047 -10.539 1 84.94 198 HIS A CA 1
ATOM 1577 C C . HIS A 1 198 ? 12.773 -20 -11.312 1 84.94 198 HIS A C 1
ATOM 1579 O O . HIS A 1 198 ? 11.695 -20.109 -10.719 1 84.94 198 HIS A O 1
ATOM 1585 N N . SER A 1 199 ? 12.789 -19.766 -12.555 1 81.75 199 SER A N 1
ATOM 1586 C CA . SER A 1 199 ? 11.609 -19.688 -13.398 1 81.75 199 SER A CA 1
ATOM 1587 C C . SER A 1 199 ? 11.469 -20.953 -14.258 1 81.75 199 SER A C 1
ATOM 1589 O O . SER A 1 199 ? 12.461 -21.609 -14.562 1 81.75 199 SER A O 1
ATOM 1591 N N . MET B 1 1 ? 2.244 -38.969 12.305 1 21.33 1 MET B N 1
ATOM 1592 C CA . MET B 1 1 ? 1.033 -38.188 12.07 1 21.33 1 MET B CA 1
ATOM 1593 C C . MET B 1 1 ? 1.362 -36.688 11.914 1 21.33 1 MET B C 1
ATOM 1595 O O . MET B 1 1 ? 0.461 -35.875 11.891 1 21.33 1 MET B O 1
ATOM 1599 N N . GLN B 1 2 ? 2.564 -36.438 12.266 1 23.2 2 GLN B N 1
ATOM 1600 C CA . GLN B 1 2 ? 3.432 -35.312 12.539 1 23.2 2 GLN B CA 1
ATOM 1601 C C . GLN B 1 2 ? 3.65 -34.469 11.273 1 23.2 2 GLN B C 1
ATOM 1603 O O . GLN B 1 2 ? 4.227 -33.375 11.336 1 23.2 2 GLN B O 1
ATOM 1608 N N . LYS B 1 3 ? 3.479 -35.094 10.094 1 26.53 3 LYS B N 1
ATOM 1609 C CA . LYS B 1 3 ? 4.211 -34.812 8.867 1 26.53 3 LYS B CA 1
ATOM 1610 C C . LYS B 1 3 ? 3.629 -33.594 8.148 1 26.53 3 LYS B C 1
ATOM 1612 O O . LYS B 1 3 ? 4.289 -32.969 7.301 1 26.53 3 LYS B O 1
ATOM 1617 N N . ILE B 1 4 ? 2.322 -33.594 8.086 1 27.41 4 ILE B N 1
ATOM 1618 C CA . ILE B 1 4 ? 1.684 -33.031 6.895 1 27.41 4 ILE B CA 1
ATOM 1619 C C . ILE B 1 4 ? 1.783 -31.5 6.922 1 27.41 4 ILE B C 1
ATOM 1621 O O . ILE B 1 4 ? 1.342 -30.828 5.988 1 27.41 4 ILE B O 1
ATOM 1625 N N . ILE B 1 5 ? 1.81 -31 8.086 1 31.2 5 ILE B N 1
ATOM 1626 C CA . ILE B 1 5 ? 1.713 -29.547 8.203 1 31.2 5 ILE B CA 1
ATOM 1627 C C . ILE B 1 5 ? 2.871 -28.891 7.449 1 31.2 5 ILE B C 1
ATOM 1629 O O . ILE B 1 5 ? 3.26 -27.766 7.762 1 31.2 5 ILE B O 1
ATOM 1633 N N . THR B 1 6 ? 3.768 -29.75 6.84 1 28.62 6 THR B N 1
ATOM 1634 C CA . THR B 1 6 ? 5.078 -29.344 6.34 1 28.62 6 THR B CA 1
ATOM 1635 C C . THR B 1 6 ? 4.934 -28.375 5.176 1 28.62 6 THR B C 1
ATOM 1637 O O . THR B 1 6 ? 5.781 -27.5 4.988 1 28.62 6 THR B O 1
ATOM 1640 N N . GLY B 1 7 ? 4.07 -28.75 4.223 1 28.11 7 GLY B N 1
ATOM 1641 C CA . GLY B 1 7 ? 4.355 -28.453 2.83 1 28.11 7 GLY B CA 1
ATOM 1642 C C . GLY B 1 7 ? 4.152 -27 2.477 1 28.11 7 GLY B C 1
ATOM 1643 O O . GLY B 1 7 ? 4.242 -26.609 1.308 1 28.11 7 GLY B O 1
ATOM 1644 N N . LEU B 1 8 ? 3.117 -26.453 3.119 1 31.33 8 LEU B N 1
ATOM 1645 C CA . LEU B 1 8 ? 3.061 -25.078 2.607 1 31.33 8 LEU B CA 1
ATOM 1646 C C . LEU B 1 8 ? 4.441 -24.438 2.633 1 31.33 8 LEU B C 1
ATOM 1648 O O . LEU B 1 8 ? 4.555 -23.219 2.756 1 31.33 8 LEU B O 1
ATOM 1652 N N . PHE B 1 9 ? 5.566 -25.219 2.896 1 30.73 9 PHE B N 1
ATOM 1653 C CA . PHE B 1 9 ? 7 -25 3.012 1 30.73 9 PHE B CA 1
ATOM 1654 C C . PHE B 1 9 ? 7.531 -24.25 1.799 1 30.73 9 PHE B C 1
ATOM 1656 O O . PHE B 1 9 ? 8.391 -23.375 1.93 1 30.73 9 PHE B O 1
ATOM 1663 N N . LEU B 1 10 ? 7.449 -24.906 0.554 1 30.97 10 LEU B N 1
ATOM 1664 C CA . LEU B 1 10 ? 8.414 -24.891 -0.538 1 30.97 10 LEU B CA 1
ATOM 1665 C C . LEU B 1 10 ? 8.398 -23.547 -1.268 1 30.97 10 LEU B C 1
ATOM 1667 O O . LEU B 1 10 ? 8.867 -23.453 -2.404 1 30.97 10 LEU B O 1
ATOM 1671 N N . LEU B 1 11 ? 7.414 -22.812 -1.265 1 35 11 LEU B N 1
ATOM 1672 C CA . LEU B 1 11 ? 7.98 -21.688 -2.012 1 35 11 LEU B CA 1
ATOM 1673 C C . LEU B 1 11 ? 9.438 -21.453 -1.615 1 35 11 LEU B C 1
ATOM 1675 O O . LEU B 1 11 ? 9.711 -20.797 -0.605 1 35 11 LEU B O 1
ATOM 1679 N N . ALA B 1 12 ? 10.344 -22.375 -1.609 1 34.12 12 ALA B N 1
ATOM 1680 C CA . ALA B 1 12 ? 11.789 -22.547 -1.634 1 34.12 12 ALA B CA 1
ATOM 1681 C C . ALA B 1 12 ? 12.469 -21.422 -2.418 1 34.12 12 ALA B C 1
ATOM 1683 O O . ALA B 1 12 ? 13.336 -21.688 -3.26 1 34.12 12 ALA B O 1
ATOM 1684 N N . ILE B 1 13 ? 11.82 -20.625 -3.09 1 38.47 13 ILE B N 1
ATOM 1685 C CA . ILE B 1 13 ? 12.727 -19.5 -3.285 1 38.47 13 ILE B CA 1
ATOM 1686 C C . ILE B 1 13 ? 13.633 -19.344 -2.066 1 38.47 13 ILE B C 1
ATOM 1688 O O . ILE B 1 13 ? 13.164 -19.375 -0.928 1 38.47 13 ILE B O 1
ATOM 1692 N N . THR B 1 14 ? 14.891 -19.812 -2.061 1 35.12 14 THR B N 1
ATOM 1693 C CA . THR B 1 14 ? 15.859 -19.375 -1.063 1 35.12 14 THR B CA 1
ATOM 1694 C C . THR B 1 14 ? 15.383 -18.094 -0.364 1 35.12 14 THR B C 1
ATOM 1696 O O . THR B 1 14 ? 15.734 -16.984 -0.77 1 35.12 14 THR B O 1
ATOM 1699 N N . PHE B 1 15 ? 14.172 -17.875 -0.26 1 37.06 15 PHE B N 1
ATOM 1700 C CA . PHE B 1 15 ? 13.734 -17.062 0.867 1 37.06 15 PHE B CA 1
ATOM 1701 C C . PHE B 1 15 ? 14.484 -17.453 2.137 1 37.06 15 PHE B C 1
ATOM 1703 O O . PHE B 1 15 ? 14.133 -18.422 2.795 1 37.06 15 PHE B O 1
ATOM 1710 N N . SER B 1 16 ? 15.656 -17.562 2.23 1 37.19 16 SER B N 1
ATOM 1711 C CA . SER B 1 16 ? 16.203 -17.453 3.58 1 37.19 16 SER B CA 1
ATOM 1712 C C . SER B 1 16 ? 15.133 -17.016 4.574 1 37.19 16 SER B C 1
ATOM 1714 O O . SER B 1 16 ? 14.078 -16.516 4.18 1 37.19 16 SER B O 1
ATOM 1716 N N . SER B 1 17 ? 15.367 -17.156 5.891 1 36.5 17 SER B N 1
ATOM 1717 C CA . SER B 1 17 ? 14.672 -16.734 7.105 1 36.5 17 SER B CA 1
ATOM 1718 C C . SER B 1 17 ? 13.891 -15.445 6.875 1 36.5 17 SER B C 1
ATOM 1720 O O . SER B 1 17 ? 14.484 -14.383 6.68 1 36.5 17 SER B O 1
ATOM 1722 N N . TYR B 1 18 ? 12.797 -15.594 6.027 1 40.47 18 TYR B N 1
ATOM 1723 C CA . TYR B 1 18 ? 12 -14.398 6.281 1 40.47 18 TYR B CA 1
ATOM 1724 C C . TYR B 1 18 ? 12.258 -13.859 7.684 1 40.47 18 TYR B C 1
ATOM 1726 O O . TYR B 1 18 ? 11.867 -14.469 8.68 1 40.47 18 TYR B O 1
ATOM 1734 N N . SER B 1 19 ? 13.312 -13.492 7.918 1 39.34 19 SER B N 1
ATOM 1735 C CA . SER B 1 19 ? 13.562 -12.812 9.188 1 39.34 19 SER B CA 1
ATOM 1736 C C . SER B 1 19 ? 12.32 -12.078 9.68 1 39.34 19 SER B C 1
ATOM 1738 O O . SER B 1 19 ? 11.625 -11.438 8.891 1 39.34 19 SER B O 1
ATOM 1740 N N . THR B 1 20 ? 11.469 -12.719 10.562 1 49.03 20 THR B N 1
ATOM 1741 C CA . THR B 1 20 ? 10.57 -11.844 11.305 1 49.03 20 THR B CA 1
ATOM 1742 C C . THR B 1 20 ? 11.016 -10.391 11.18 1 49.03 20 THR B C 1
ATOM 1744 O O . THR B 1 20 ? 12.078 -10.016 11.68 1 49.03 20 THR B O 1
ATOM 1747 N N . GLU B 1 21 ? 10.781 -9.969 9.914 1 57.72 21 GLU B N 1
ATOM 1748 C CA . GLU B 1 21 ? 11.172 -8.57 9.711 1 57.72 21 GLU B CA 1
ATOM 1749 C C . GLU B 1 21 ? 11.086 -7.781 11.008 1 57.72 21 GLU B C 1
ATOM 1751 O O . GLU B 1 21 ? 10.055 -7.801 11.688 1 57.72 21 GLU B O 1
ATOM 1756 N N . LYS B 1 22 ? 12.219 -7.602 11.609 1 68.69 22 LYS B N 1
ATOM 1757 C CA . LYS B 1 22 ? 12.359 -6.895 12.875 1 68.69 22 LYS B CA 1
ATOM 1758 C C . LYS B 1 22 ? 12.078 -5.402 12.703 1 68.69 22 LYS B C 1
ATOM 1760 O O . LYS B 1 22 ? 12.492 -4.797 11.711 1 68.69 22 LYS B O 1
ATOM 1765 N N . VAL B 1 23 ? 11.125 -4.938 13.383 1 79.62 23 VAL B N 1
ATOM 1766 C CA . VAL B 1 23 ? 10.922 -3.5 13.555 1 79.62 23 VAL B CA 1
ATOM 1767 C C . VAL B 1 23 ? 12.234 -2.842 13.977 1 79.62 23 VAL B C 1
ATOM 1769 O O . VAL B 1 23 ? 12.852 -3.252 14.969 1 79.62 23 VAL B O 1
ATOM 1772 N N . PRO B 1 24 ? 12.703 -1.917 13.039 1 83.38 24 PRO B N 1
ATOM 1773 C CA . PRO B 1 24 ? 13.938 -1.244 13.445 1 83.38 24 PRO B CA 1
ATOM 1774 C C . PRO B 1 24 ? 13.805 -0.532 14.789 1 83.38 24 PRO B C 1
ATOM 1776 O O . PRO B 1 24 ? 12.75 0.014 15.102 1 83.38 24 PRO B O 1
ATOM 1779 N N . SER B 1 25 ? 14.844 -0.526 15.523 1 80.56 25 SER B N 1
ATOM 1780 C CA . SER B 1 25 ? 14.844 0.074 16.859 1 80.56 25 SER B CA 1
ATOM 1781 C C . SER B 1 25 ? 14.508 1.56 16.797 1 80.56 25 SER B C 1
ATOM 1783 O O . SER B 1 25 ? 13.812 2.08 17.656 1 80.56 25 SER B O 1
ATOM 1785 N N . GLY B 1 26 ? 14.914 2.221 15.68 1 88.62 26 GLY B N 1
ATOM 1786 C CA . GLY B 1 26 ? 14.711 3.658 15.586 1 88.62 26 GLY B CA 1
ATOM 1787 C C . GLY B 1 26 ? 13.281 4.043 15.266 1 88.62 26 GLY B C 1
ATOM 1788 O O . GLY B 1 26 ? 12.891 5.199 15.43 1 88.62 26 GLY B O 1
ATOM 1789 N N . LEU B 1 27 ? 12.453 3.084 14.859 1 91.69 27 LEU B N 1
ATOM 1790 C CA . LEU B 1 27 ? 11.094 3.402 14.43 1 91.69 27 LEU B CA 1
ATOM 1791 C C . LEU B 1 27 ? 10.234 3.816 15.625 1 91.69 27 LEU B C 1
ATOM 1793 O O . LEU B 1 27 ? 9.508 4.809 15.555 1 91.69 27 LEU B O 1
ATOM 1797 N N . HIS B 1 28 ? 10.305 2.996 16.641 1 87.69 28 HIS B N 1
ATOM 1798 C CA . HIS B 1 28 ? 9.539 3.32 17.844 1 87.69 28 HIS B CA 1
ATOM 1799 C C . HIS B 1 28 ? 9.891 4.715 18.359 1 87.69 28 HIS B C 1
ATOM 1801 O O . HIS B 1 28 ? 9 5.508 18.656 1 87.69 28 HIS B O 1
ATOM 1807 N N . ASP B 1 29 ? 11.156 5.004 18.469 1 90.44 29 ASP B N 1
ATOM 1808 C CA . ASP B 1 29 ? 11.609 6.32 18.906 1 90.44 29 ASP B CA 1
ATOM 1809 C C . ASP B 1 29 ? 11.125 7.418 17.969 1 90.44 29 ASP B C 1
ATOM 1811 O O . ASP B 1 29 ? 10.695 8.484 18.422 1 90.44 29 ASP B O 1
ATOM 1815 N N . TYR B 1 30 ? 11.234 7.172 16.75 1 94.5 30 TYR B N 1
ATOM 1816 C CA . TYR B 1 30 ? 10.789 8.141 15.75 1 94.5 30 TYR B CA 1
ATOM 1817 C C . TYR B 1 30 ? 9.328 8.508 15.953 1 94.5 30 TYR B C 1
ATOM 1819 O O . TYR B 1 30 ? 8.984 9.688 16.078 1 94.5 30 TYR B O 1
ATOM 1827 N N . VAL B 1 31 ? 8.523 7.477 16.047 1 92.75 31 VAL B N 1
ATOM 1828 C CA . VAL B 1 31 ? 7.086 7.715 16.156 1 92.75 31 VAL B CA 1
ATOM 1829 C C . VAL B 1 31 ? 6.77 8.383 17.484 1 92.75 31 VAL B C 1
ATOM 1831 O O . VAL B 1 31 ? 5.996 9.344 17.547 1 92.75 31 VAL B O 1
ATOM 1834 N N . THR B 1 32 ? 7.352 7.922 18.531 1 89.69 32 THR B N 1
ATOM 1835 C CA . THR B 1 32 ? 7.121 8.477 19.859 1 89.69 32 THR B CA 1
ATOM 1836 C C . THR B 1 32 ? 7.547 9.938 19.906 1 89.69 32 THR B C 1
ATOM 1838 O O . THR B 1 32 ? 6.82 10.789 20.438 1 89.69 32 THR B O 1
ATOM 1841 N N . ASN B 1 33 ? 8.68 10.242 19.375 1 93.56 33 ASN B N 1
ATOM 1842 C CA . ASN B 1 33 ? 9.18 11.609 19.375 1 93.56 33 ASN B CA 1
ATOM 1843 C C . ASN B 1 33 ? 8.32 12.523 18.516 1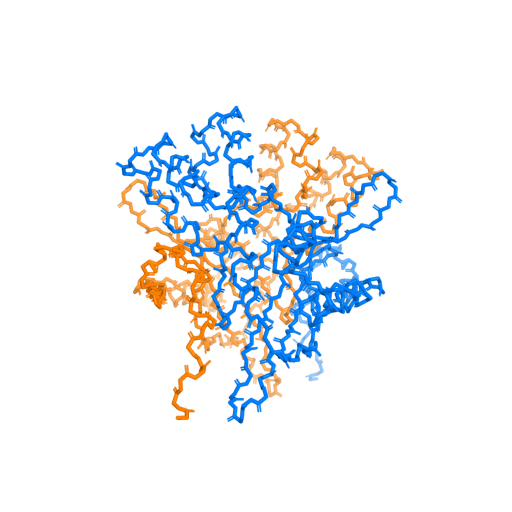 93.56 33 ASN B C 1
ATOM 1845 O O . ASN B 1 33 ? 8.078 13.68 18.875 1 93.56 33 ASN B O 1
ATOM 1849 N N . LEU B 1 34 ? 7.922 12.023 17.391 1 93.44 34 LEU B N 1
ATOM 1850 C CA . LEU B 1 34 ? 7.047 12.812 16.531 1 93.44 34 LEU B CA 1
ATOM 1851 C C . LEU B 1 34 ? 5.75 13.164 17.25 1 93.44 34 LEU B C 1
ATOM 1853 O O . LEU B 1 34 ? 5.301 14.312 17.203 1 93.44 34 LEU B O 1
ATOM 1857 N N . VAL B 1 35 ? 5.152 12.18 17.906 1 89.38 35 VAL B N 1
ATOM 1858 C CA . VAL B 1 35 ? 3.926 12.398 18.656 1 89.38 35 VAL B CA 1
ATOM 1859 C C . VAL B 1 35 ? 4.18 13.406 19.781 1 89.38 35 VAL B C 1
ATOM 1861 O O . VAL B 1 35 ? 3.373 14.312 20 1 89.38 35 VAL B O 1
ATOM 1864 N N . LYS B 1 36 ? 5.289 13.234 20.469 1 90.06 36 LYS B N 1
ATOM 1865 C CA . LYS B 1 36 ? 5.648 14.141 21.547 1 90.06 36 LYS B CA 1
ATOM 1866 C C . LYS B 1 36 ? 5.832 15.57 21.031 1 90.06 36 LYS B C 1
ATOM 1868 O O . LYS B 1 36 ? 5.332 16.516 21.625 1 90.06 36 LYS B O 1
ATOM 1873 N N . ASP B 1 37 ? 6.566 15.742 19.969 1 93.12 37 ASP B N 1
ATOM 1874 C CA . ASP B 1 37 ? 6.805 17.062 19.391 1 93.12 37 ASP B CA 1
ATOM 1875 C C . ASP B 1 37 ? 5.488 17.719 18.984 1 93.12 37 ASP B C 1
ATOM 1877 O O . ASP B 1 37 ? 5.254 18.891 19.312 1 93.12 37 ASP B O 1
ATOM 1881 N N . ALA B 1 38 ? 4.66 16.953 18.328 1 90.88 38 ALA B N 1
ATOM 1882 C CA . ALA B 1 38 ? 3.367 17.484 17.922 1 90.88 38 ALA B CA 1
ATOM 1883 C C . ALA B 1 38 ? 2.535 17.891 19.141 1 90.88 38 ALA B C 1
ATOM 1885 O O . ALA B 1 38 ? 1.976 19 19.156 1 90.88 38 ALA B O 1
ATOM 1886 N N . SER B 1 39 ? 2.49 17.016 20.094 1 86.94 39 SER B N 1
ATOM 1887 C CA . SER B 1 39 ? 1.718 17.297 21.297 1 86.94 39 SER B CA 1
ATOM 1888 C C . SER B 1 39 ? 2.244 18.531 22.031 1 86.94 39 SER B C 1
ATOM 1890 O O . SER B 1 39 ? 1.462 19.359 22.5 1 86.94 39 SER B O 1
ATOM 1892 N N . SER B 1 40 ? 3.576 18.609 22.109 1 90.5 40 SER B N 1
ATOM 1893 C CA . SER B 1 40 ? 4.199 19.734 22.797 1 90.5 40 SER B CA 1
ATOM 1894 C C . SER B 1 40 ? 3.885 21.047 22.109 1 90.5 40 SER B C 1
ATOM 1896 O O . SER B 1 40 ? 3.615 22.062 22.766 1 90.5 40 SER B O 1
ATOM 1898 N N . ILE B 1 41 ? 3.912 21.047 20.828 1 91.81 41 ILE B N 1
ATOM 1899 C CA . ILE B 1 41 ? 3.621 22.234 20.031 1 91.81 41 ILE B CA 1
ATOM 1900 C C . ILE B 1 41 ? 2.16 22.641 20.219 1 91.81 41 ILE B C 1
ATOM 1902 O O . ILE B 1 41 ? 1.86 23.781 20.562 1 91.81 41 ILE B O 1
ATOM 1906 N N . LEU B 1 42 ? 1.252 21.688 20.125 1 88 42 LEU B N 1
ATOM 1907 C CA . LEU B 1 42 ? -0.177 21.969 20.062 1 88 42 LEU B CA 1
ATOM 1908 C C . LEU B 1 42 ? -0.738 22.297 21.438 1 88 42 LEU B C 1
ATOM 1910 O O . LEU B 1 42 ? -1.743 23 21.562 1 88 42 LEU B O 1
ATOM 1914 N N . ASN B 1 43 ? -0.057 21.812 22.453 1 85.25 43 ASN B N 1
ATOM 1915 C CA . ASN B 1 43 ? -0.554 22.031 23.812 1 85.25 43 ASN B CA 1
ATOM 1916 C C . ASN B 1 43 ? 0.188 23.172 24.5 1 85.25 43 ASN B C 1
ATOM 1918 O O . ASN B 1 43 ? -0.091 23.469 25.672 1 85.25 43 ASN B O 1
ATOM 1922 N N . ASP B 1 44 ? 1.135 23.75 23.812 1 89 44 ASP B N 1
ATOM 1923 C CA . ASP B 1 44 ? 1.872 24.844 24.422 1 89 44 ASP B CA 1
ATOM 1924 C C . ASP B 1 44 ? 1.021 26.109 24.484 1 89 44 ASP B C 1
ATOM 1926 O O . ASP B 1 44 ? 0.833 26.781 23.469 1 89 44 ASP B O 1
ATOM 1930 N N . SER B 1 45 ? 0.545 26.469 25.562 1 87.88 45 SER B N 1
ATOM 1931 C CA . SER B 1 45 ? -0.352 27.594 25.75 1 87.88 45 SER B CA 1
ATOM 1932 C C . SER B 1 45 ? 0.387 28.922 25.562 1 87.88 45 SER B C 1
ATOM 1934 O O . SER B 1 45 ? -0.238 29.969 25.422 1 87.88 45 SER B O 1
ATOM 1936 N N . LYS B 1 46 ? 1.714 28.891 25.531 1 94.19 46 LYS B N 1
ATOM 1937 C CA . LYS B 1 46 ? 2.504 30.109 25.391 1 94.19 46 LYS B CA 1
ATOM 1938 C C . LYS B 1 46 ? 2.654 30.5 23.922 1 94.19 46 LYS B C 1
ATOM 1940 O O . LYS B 1 46 ? 3.039 31.625 23.609 1 94.19 46 LYS B O 1
ATOM 1945 N N . LEU B 1 47 ? 2.381 29.625 23.062 1 92.56 47 LEU B N 1
ATOM 1946 C CA . LEU B 1 47 ? 2.52 29.891 21.641 1 92.56 47 LEU B CA 1
ATOM 1947 C C . LEU B 1 47 ? 1.223 30.453 21.062 1 92.56 47 LEU B C 1
ATOM 1949 O O . LEU B 1 47 ? 0.133 30 21.422 1 92.56 47 LEU B O 1
ATOM 1953 N N . SER B 1 48 ? 1.366 31.453 20.172 1 93 48 SER B N 1
ATOM 1954 C CA . SER B 1 48 ? 0.216 31.922 19.406 1 93 48 SER B CA 1
ATOM 1955 C C . SER B 1 48 ? -0.234 30.875 18.391 1 93 48 SER B C 1
ATOM 1957 O O . SER B 1 48 ? 0.539 29.984 18.016 1 93 48 SER B O 1
ATOM 1959 N N . GLU B 1 49 ? -1.438 30.953 17.953 1 90.19 49 GLU B N 1
ATOM 1960 C CA . GLU B 1 49 ? -1.973 30.031 16.938 1 90.19 49 GLU B CA 1
ATOM 1961 C C . GLU B 1 49 ? -1.14 30.062 15.664 1 90.19 49 GLU B C 1
ATOM 1963 O O . GLU B 1 49 ? -0.884 29.016 15.055 1 90.19 49 GLU B O 1
ATOM 1968 N N . ARG B 1 50 ? -0.722 31.25 15.32 1 93.44 50 ARG B N 1
ATOM 1969 C CA . ARG B 1 50 ? 0.079 31.422 14.117 1 93.44 50 ARG B CA 1
ATOM 1970 C C . ARG B 1 50 ? 1.398 30.656 14.227 1 93.44 50 ARG B C 1
ATOM 1972 O O . ARG B 1 50 ? 1.816 29.984 13.281 1 93.44 50 ARG B O 1
ATOM 1979 N N . VAL B 1 51 ? 2.021 30.781 15.367 1 94.94 51 VAL B N 1
ATOM 1980 C CA . VAL B 1 51 ? 3.297 30.109 15.586 1 94.94 51 VAL B CA 1
ATOM 1981 C C . VAL B 1 51 ? 3.084 28.594 15.641 1 94.94 51 VAL B C 1
ATOM 1983 O O . VAL B 1 51 ? 3.875 27.828 15.086 1 94.94 51 VAL B O 1
ATOM 1986 N N . LYS B 1 52 ? 1.996 28.109 16.266 1 92.38 52 LYS B N 1
ATOM 1987 C CA . LYS B 1 52 ? 1.665 26.688 16.312 1 92.38 52 LYS B CA 1
ATOM 1988 C C . LYS B 1 52 ? 1.489 26.125 14.906 1 92.38 52 LYS B C 1
ATOM 1990 O O . LYS B 1 52 ? 2.016 25.047 14.594 1 92.38 52 LYS B O 1
ATOM 1995 N N . ILE B 1 53 ? 0.822 26.859 14.141 1 93.12 53 ILE B N 1
ATOM 1996 C CA . ILE B 1 53 ? 0.556 26.438 12.773 1 93.12 53 ILE B CA 1
ATOM 1997 C C . ILE B 1 53 ? 1.87 26.328 12 1 93.12 53 ILE B C 1
ATOM 1999 O O . ILE B 1 53 ? 2.109 25.344 11.312 1 93.12 53 ILE B O 1
ATOM 2003 N N . SER B 1 54 ? 2.693 27.297 12.109 1 95.5 54 SER B N 1
ATOM 2004 C CA . SER B 1 54 ? 3.982 27.297 11.43 1 95.5 54 SER B CA 1
ATOM 2005 C C . SER B 1 54 ? 4.836 26.109 11.844 1 95.5 54 SER B C 1
ATOM 2007 O O . SER B 1 54 ? 5.426 25.438 11 1 95.5 54 SER B O 1
ATOM 2009 N N . LYS B 1 55 ? 4.891 25.859 13.125 1 95.44 55 LYS B N 1
ATOM 2010 C CA . LYS B 1 55 ? 5.672 24.734 13.641 1 95.44 55 LYS B CA 1
ATOM 2011 C C . LYS B 1 55 ? 5.082 23.406 13.195 1 95.44 55 LYS B C 1
ATOM 2013 O O . LYS B 1 55 ? 5.816 22.469 12.875 1 95.44 55 LYS B O 1
ATOM 2018 N N . ALA B 1 56 ? 3.764 23.312 13.203 1 93.31 56 ALA B N 1
ATOM 2019 C CA . ALA B 1 56 ? 3.094 22.094 12.734 1 93.31 56 ALA B CA 1
ATOM 2020 C C . ALA B 1 56 ? 3.393 21.844 11.258 1 93.31 56 ALA B C 1
ATOM 2022 O O . ALA B 1 56 ? 3.645 20.703 10.859 1 93.31 56 ALA B O 1
ATOM 2023 N N . ARG B 1 57 ? 3.375 22.875 10.523 1 95.06 57 ARG B N 1
ATOM 2024 C CA . ARG B 1 57 ? 3.67 22.75 9.102 1 95.06 57 ARG B CA 1
ATOM 2025 C C . ARG B 1 57 ? 5.102 22.281 8.883 1 95.06 57 ARG B C 1
ATOM 2027 O O . ARG B 1 57 ? 5.367 21.484 7.98 1 95.06 57 ARG B O 1
ATOM 2034 N N . GLU B 1 58 ? 5.961 22.781 9.641 1 96 58 GLU B N 1
ATOM 2035 C CA . GLU B 1 58 ? 7.352 22.344 9.57 1 96 58 GLU B CA 1
ATOM 2036 C C . GLU B 1 58 ? 7.477 20.859 9.914 1 96 58 GLU B C 1
ATOM 2038 O O . GLU B 1 58 ? 8.195 20.125 9.242 1 96 58 GLU B O 1
ATOM 2043 N N . LEU B 1 59 ? 6.793 20.453 10.938 1 94.81 59 LEU B N 1
ATOM 2044 C CA . LEU B 1 59 ? 6.785 19.047 11.312 1 94.81 59 LEU B CA 1
ATOM 2045 C C . LEU B 1 59 ? 6.281 18.188 10.164 1 94.81 59 LEU B C 1
ATOM 2047 O O . LEU B 1 59 ? 6.852 17.125 9.875 1 94.81 59 LEU B O 1
ATOM 2051 N N . MET B 1 60 ? 5.238 18.609 9.508 1 95.06 60 MET B N 1
ATOM 2052 C CA . MET B 1 60 ? 4.676 17.891 8.375 1 95.06 60 MET B CA 1
ATOM 2053 C C . MET B 1 60 ? 5.668 17.828 7.223 1 95.06 60 MET B C 1
ATOM 2055 O O . MET B 1 60 ? 5.879 16.766 6.637 1 95.06 60 MET B O 1
ATOM 2059 N N . SER B 1 61 ? 6.223 18.953 6.965 1 95.06 61 SER B N 1
ATOM 2060 C CA . SER B 1 61 ? 7.152 19.031 5.844 1 95.06 61 SER B CA 1
ATOM 2061 C C . SER B 1 61 ? 8.328 18.078 6.035 1 95.06 61 SER B C 1
ATOM 2063 O O . SER B 1 61 ? 8.844 17.516 5.066 1 95.06 61 SER B O 1
ATOM 2065 N N . GLN B 1 62 ? 8.68 17.859 7.238 1 95.19 62 GLN B N 1
ATOM 2066 C CA . GLN B 1 62 ? 9.859 17.047 7.539 1 95.19 62 GLN B CA 1
ATOM 2067 C C . GLN B 1 62 ? 9.5 15.57 7.59 1 95.19 62 GLN B C 1
ATOM 2069 O O . GLN B 1 62 ? 10.375 14.711 7.453 1 95.19 62 GLN B O 1
ATOM 2074 N N . ASN B 1 63 ? 8.195 15.25 7.695 1 96.94 63 ASN B N 1
ATOM 2075 C CA . ASN B 1 63 ? 7.902 13.883 8.102 1 96.94 63 ASN B CA 1
ATOM 2076 C C . ASN B 1 63 ? 6.969 13.188 7.117 1 96.94 63 ASN B C 1
ATOM 2078 O O . ASN B 1 63 ? 6.766 11.977 7.195 1 96.94 63 ASN B O 1
ATOM 2082 N N . LEU B 1 64 ? 6.438 13.891 6.145 1 97.25 64 LEU B N 1
ATOM 2083 C CA . LEU B 1 64 ? 5.562 13.273 5.152 1 97.25 64 LEU B CA 1
ATOM 2084 C C . LEU B 1 64 ? 6.336 12.938 3.883 1 97.25 64 LEU B C 1
ATOM 2086 O O . LEU B 1 64 ? 7.184 13.719 3.441 1 97.25 64 LEU B O 1
ATOM 2090 N N . ASP B 1 65 ? 6.02 11.844 3.291 1 96.81 65 ASP B N 1
ATOM 2091 C CA . ASP B 1 65 ? 6.578 11.438 2.006 1 96.81 65 ASP B CA 1
ATOM 2092 C C . ASP B 1 65 ? 5.77 12.023 0.847 1 96.81 65 ASP B C 1
ATOM 2094 O O . ASP B 1 65 ? 5.07 11.289 0.142 1 96.81 65 ASP B O 1
ATOM 2098 N N . PHE B 1 66 ? 5.988 13.234 0.521 1 97.62 66 PHE B N 1
ATOM 2099 C CA . PHE B 1 66 ? 5.164 13.977 -0.424 1 97.62 66 PHE B CA 1
ATOM 2100 C C . PHE B 1 66 ? 5.238 13.359 -1.814 1 97.62 66 PHE B C 1
ATOM 2102 O O . PHE B 1 66 ? 4.234 13.289 -2.523 1 97.62 66 PHE B O 1
ATOM 2109 N N . GLU B 1 67 ? 6.434 13.008 -2.209 1 95.88 67 GLU B N 1
ATOM 2110 C CA . GLU B 1 67 ? 6.578 12.477 -3.557 1 95.88 67 GLU B CA 1
ATOM 2111 C C . GLU B 1 67 ? 5.738 11.211 -3.744 1 95.88 67 GLU B C 1
ATOM 2113 O O . GLU B 1 67 ? 4.992 11.094 -4.719 1 95.88 67 GLU B O 1
ATOM 2118 N N . TRP B 1 68 ? 5.867 10.289 -2.801 1 94.44 68 TRP B N 1
ATOM 2119 C CA . TRP B 1 68 ? 5.082 9.062 -2.867 1 94.44 68 TRP B CA 1
ATOM 2120 C C . TRP B 1 68 ? 3.588 9.367 -2.816 1 94.44 68 TRP B C 1
ATOM 2122 O O . TRP B 1 68 ? 2.816 8.875 -3.641 1 94.44 68 TRP B O 1
ATOM 2132 N N . MET B 1 69 ? 3.234 10.141 -1.864 1 97.31 69 MET B N 1
ATOM 2133 C CA . MET B 1 69 ? 1.824 10.453 -1.655 1 97.31 69 MET B CA 1
ATOM 2134 C C . MET B 1 69 ? 1.223 11.109 -2.895 1 97.31 69 MET B C 1
ATOM 2136 O O . MET B 1 69 ? 0.147 10.711 -3.35 1 97.31 69 MET B O 1
ATOM 2140 N N . ALA B 1 70 ? 1.899 12.07 -3.424 1 98.19 70 ALA B N 1
ATOM 2141 C CA . ALA B 1 70 ? 1.421 12.789 -4.605 1 98.19 70 ALA B CA 1
ATOM 2142 C C . ALA B 1 70 ? 1.237 11.836 -5.785 1 98.19 70 ALA B C 1
ATOM 2144 O O . ALA B 1 70 ? 0.179 11.812 -6.418 1 98.19 70 ALA B O 1
ATOM 2145 N N . LYS B 1 71 ? 2.209 11.039 -6.039 1 94.81 71 LYS B N 1
ATOM 2146 C CA . LYS B 1 71 ? 2.152 10.117 -7.168 1 94.81 71 LYS B CA 1
ATOM 2147 C C . LYS B 1 71 ? 1.044 9.086 -6.98 1 94.81 71 LYS B C 1
ATOM 2149 O O . LYS B 1 71 ? 0.34 8.742 -7.934 1 94.81 71 LYS B O 1
ATOM 2154 N N . TYR B 1 72 ? 0.945 8.594 -5.781 1 93.5 72 TYR B N 1
ATOM 2155 C CA . TYR B 1 72 ? -0.138 7.664 -5.496 1 93.5 72 TYR B CA 1
ATOM 2156 C C . TYR B 1 72 ? -1.492 8.281 -5.816 1 93.5 72 TYR B C 1
ATOM 2158 O O . TYR B 1 72 ? -2.346 7.645 -6.434 1 93.5 72 TYR B O 1
ATOM 2166 N N . THR B 1 73 ? -1.687 9.508 -5.465 1 96.81 73 THR B N 1
ATOM 2167 C CA . THR B 1 73 ? -2.998 10.133 -5.578 1 96.81 73 THR B CA 1
ATOM 2168 C C . THR B 1 73 ? -3.312 10.477 -7.031 1 96.81 73 THR B C 1
ATOM 2170 O O . THR B 1 73 ? -4.465 10.727 -7.379 1 96.81 73 THR B O 1
ATOM 2173 N N . LEU B 1 74 ? -2.309 10.461 -7.891 1 96.44 74 LEU B N 1
ATOM 2174 C CA . LEU B 1 74 ? -2.525 10.664 -9.32 1 96.44 74 LEU B CA 1
ATOM 2175 C C . LEU B 1 74 ? -3.029 9.383 -9.977 1 96.44 74 LEU B C 1
ATOM 2177 O O . LEU B 1 74 ? -3.537 9.414 -11.102 1 96.44 74 LEU B O 1
ATOM 2181 N N . GLY B 1 75 ? -2.855 8.266 -9.328 1 91.75 75 GLY B N 1
ATOM 2182 C CA . GLY B 1 75 ? -3.258 6.992 -9.891 1 91.75 75 GLY B CA 1
ATOM 2183 C C . GLY B 1 75 ? -2.379 6.547 -11.047 1 91.75 75 GLY B C 1
ATOM 2184 O O . GLY B 1 75 ? -1.574 7.328 -11.555 1 91.75 75 GLY B O 1
ATOM 2185 N N . ARG B 1 76 ? -2.598 5.352 -11.469 1 87.38 76 ARG B N 1
ATOM 2186 C CA . ARG B 1 76 ? -1.795 4.758 -12.531 1 87.38 76 ARG B CA 1
ATOM 2187 C C . ARG B 1 76 ? -1.953 5.531 -13.836 1 87.38 76 ARG B C 1
ATOM 2189 O O . ARG B 1 76 ? -0.971 5.789 -14.531 1 87.38 76 ARG B O 1
ATOM 2196 N N . ASN B 1 77 ? -3.191 5.828 -14.102 1 88.75 77 ASN B N 1
ATOM 2197 C CA . ASN B 1 77 ? -3.439 6.539 -15.352 1 88.75 77 ASN B CA 1
ATOM 2198 C C . ASN B 1 77 ? -2.83 7.938 -15.328 1 88.75 77 ASN B C 1
ATOM 2200 O O . ASN B 1 77 ? -2.293 8.398 -16.344 1 88.75 77 ASN B O 1
ATOM 2204 N N . GLY B 1 78 ? -2.863 8.609 -14.234 1 93.94 78 GLY B N 1
ATOM 2205 C CA . GLY B 1 78 ? -2.219 9.906 -14.109 1 93.94 78 GLY B CA 1
ATOM 2206 C C . GLY B 1 78 ? -0.716 9.852 -14.312 1 93.94 78 GLY B C 1
ATOM 2207 O O . GLY B 1 78 ? -0.155 10.648 -15.07 1 93.94 78 GLY B O 1
ATOM 2208 N N . ILE B 1 79 ? -0.101 8.883 -13.742 1 90.88 79 ILE B N 1
ATOM 2209 C CA . ILE B 1 79 ? 1.344 8.719 -13.844 1 90.88 79 ILE B CA 1
ATOM 2210 C C . ILE B 1 79 ? 1.724 8.406 -15.289 1 90.88 79 ILE B C 1
ATOM 2212 O O . ILE B 1 79 ? 2.746 8.883 -15.789 1 90.88 79 ILE B O 1
ATOM 2216 N N . LYS B 1 80 ? 0.89 7.641 -15.914 1 89.12 80 LYS B N 1
ATOM 2217 C CA . LYS B 1 80 ? 1.167 7.215 -17.281 1 89.12 80 LYS B CA 1
ATOM 2218 C C . LYS B 1 80 ? 0.96 8.359 -18.266 1 89.12 80 LYS B C 1
ATOM 2220 O O . LYS B 1 80 ? 1.682 8.469 -19.266 1 89.12 80 LYS B O 1
ATOM 2225 N N . THR B 1 81 ? 0.01 9.258 -18.062 1 94.88 81 THR B N 1
ATOM 2226 C CA . THR B 1 81 ? -0.432 10.203 -19.078 1 94.88 81 THR B CA 1
ATOM 2227 C C . THR B 1 81 ? 0.185 11.578 -18.844 1 94.88 81 THR B C 1
ATOM 2229 O O . THR B 1 81 ? 0.362 12.352 -19.781 1 94.88 81 THR B O 1
ATOM 2232 N N . LEU B 1 82 ? 0.514 11.938 -17.641 1 97.44 82 LEU B N 1
ATOM 2233 C CA . LEU B 1 82 ? 1.094 13.242 -17.344 1 97.44 82 LEU B CA 1
ATOM 2234 C C . LEU B 1 82 ? 2.584 13.258 -17.672 1 97.44 82 LEU B C 1
ATOM 2236 O O . LEU B 1 82 ? 3.266 12.242 -17.531 1 97.44 82 LEU B O 1
ATOM 2240 N N . SER B 1 83 ? 3.051 14.445 -18.016 1 96.44 83 SER B N 1
ATOM 2241 C CA . SER B 1 83 ? 4.48 14.609 -18.266 1 96.44 83 SER B CA 1
ATOM 2242 C C . SER B 1 83 ? 5.262 14.688 -16.953 1 96.44 83 SER B C 1
ATOM 2244 O O . SER B 1 83 ? 4.695 14.977 -15.898 1 96.44 83 SER B O 1
ATOM 2246 N N . GLY B 1 84 ? 6.594 14.453 -17.078 1 94.94 84 GLY B N 1
ATOM 2247 C CA . GLY B 1 84 ? 7.461 14.617 -15.914 1 94.94 84 GLY B CA 1
ATOM 2248 C C . GLY B 1 84 ? 7.355 15.992 -15.281 1 94.94 84 GLY B C 1
ATOM 2249 O O . GLY B 1 84 ? 7.363 16.125 -14.055 1 94.94 84 GLY B O 1
ATOM 2250 N N . LEU B 1 85 ? 7.238 17 -16.078 1 97.5 85 LEU B N 1
ATOM 2251 C CA . LEU B 1 85 ? 7.117 18.375 -15.594 1 97.5 85 LEU B CA 1
ATOM 2252 C C . LEU B 1 85 ? 5.801 18.578 -14.852 1 97.5 85 LEU B C 1
ATOM 2254 O O . LEU B 1 85 ? 5.762 19.234 -13.812 1 97.5 85 LEU B O 1
ATOM 2258 N N . GLN B 1 86 ? 4.719 18.016 -15.375 1 98.31 86 GLN B N 1
ATOM 2259 C CA . GLN B 1 86 ? 3.42 18.094 -14.719 1 98.31 86 GLN B CA 1
ATOM 2260 C C . GLN B 1 86 ? 3.439 17.375 -13.375 1 98.31 86 GLN B C 1
ATOM 2262 O O . GLN B 1 86 ? 2.881 17.875 -12.391 1 98.31 86 GLN B O 1
ATOM 2267 N N . ILE B 1 87 ? 4.086 16.297 -13.352 1 97.69 87 ILE B N 1
ATOM 2268 C CA . ILE B 1 87 ? 4.172 15.516 -12.117 1 97.69 87 ILE B CA 1
ATOM 2269 C C . ILE B 1 87 ? 4.949 16.312 -11.07 1 97.69 87 ILE B C 1
ATOM 2271 O O . ILE B 1 87 ? 4.539 16.375 -9.906 1 97.69 87 ILE B O 1
ATOM 2275 N N . GLN B 1 88 ? 6.004 16.922 -11.469 1 98 88 GLN B N 1
ATOM 2276 C CA . GLN B 1 88 ? 6.789 17.734 -10.539 1 98 88 GLN B CA 1
ATOM 2277 C C . GLN B 1 88 ? 5.98 18.922 -10.031 1 98 88 GLN B C 1
ATOM 2279 O O . GLN B 1 88 ? 6.043 19.266 -8.844 1 98 88 GLN B O 1
ATOM 2284 N N . GLU B 1 89 ? 5.266 19.531 -10.906 1 98.5 89 GLU B N 1
ATOM 2285 C CA . GLU B 1 89 ? 4.391 20.625 -10.5 1 98.5 89 GLU B CA 1
ATOM 2286 C C . GLU B 1 89 ? 3.334 20.141 -9.508 1 98.5 89 GLU B C 1
ATOM 2288 O O . GLU B 1 89 ? 3.078 20.812 -8.5 1 98.5 89 GLU B O 1
ATOM 2293 N N . PHE B 1 90 ? 2.758 19.047 -9.836 1 98.69 90 PHE B N 1
ATOM 2294 C CA . PHE B 1 90 ? 1.73 18.484 -8.961 1 98.69 90 PHE B CA 1
ATOM 2295 C C . PHE B 1 90 ? 2.299 18.188 -7.582 1 98.69 90 PHE B C 1
ATOM 2297 O O . PHE B 1 90 ? 1.666 18.5 -6.566 1 98.69 90 PHE B O 1
ATOM 2304 N N . ILE B 1 91 ? 3.492 17.578 -7.523 1 98.5 91 ILE B N 1
ATOM 2305 C CA . ILE B 1 91 ? 4.121 17.25 -6.25 1 98.5 91 ILE B CA 1
ATOM 2306 C C . ILE B 1 91 ? 4.277 18.516 -5.41 1 98.5 91 ILE B C 1
ATOM 2308 O O . ILE B 1 91 ? 3.973 18.516 -4.215 1 98.5 91 ILE B O 1
ATOM 2312 N N . LYS B 1 92 ? 4.68 19.578 -6.023 1 98.25 92 LYS B N 1
ATOM 2313 C CA . LYS B 1 92 ? 4.891 20.844 -5.328 1 98.25 92 LYS B CA 1
ATOM 2314 C C . LYS B 1 92 ? 3.576 21.391 -4.773 1 98.25 92 LYS B C 1
ATOM 2316 O O . LYS B 1 92 ? 3.494 21.75 -3.6 1 98.25 92 LYS B O 1
ATOM 2321 N N . VAL B 1 93 ? 2.549 21.406 -5.605 1 98.38 93 VAL B N 1
ATOM 2322 C CA . VAL B 1 93 ? 1.257 21.969 -5.219 1 98.38 93 VAL B CA 1
ATOM 2323 C C . VAL B 1 93 ? 0.598 21.062 -4.18 1 98.38 93 VAL B C 1
ATOM 2325 O O . VAL B 1 93 ? 0.026 21.547 -3.199 1 98.38 93 VAL B O 1
ATOM 2328 N N . TYR B 1 94 ? 0.657 19.812 -4.391 1 98.31 94 TYR B N 1
ATOM 2329 C CA . TYR B 1 94 ? 0.096 18.828 -3.473 1 98.31 94 TYR B CA 1
ATOM 2330 C C . TYR B 1 94 ? 0.719 18.953 -2.088 1 98.31 94 TYR B C 1
ATOM 2332 O O . TYR B 1 94 ? 0.021 18.859 -1.075 1 98.31 94 TYR B O 1
ATOM 2340 N N . SER B 1 95 ? 2.076 19.109 -2.053 1 98 95 SER B N 1
ATOM 2341 C CA . SER B 1 95 ? 2.779 19.219 -0.78 1 98 95 SER B CA 1
ATOM 2342 C C . SER B 1 95 ? 2.234 20.391 0.043 1 98 95 SER B C 1
ATOM 2344 O O . SER B 1 95 ? 2.027 20.25 1.251 1 98 95 SER B O 1
ATOM 2346 N N . LYS B 1 96 ? 2.02 21.484 -0.581 1 96.5 96 LYS B N 1
ATOM 2347 C CA . LYS B 1 96 ? 1.455 22.641 0.102 1 96.5 96 LYS B CA 1
ATOM 2348 C C . LYS B 1 96 ? 0.028 22.359 0.568 1 96.5 96 LYS B C 1
ATOM 2350 O O . LYS B 1 96 ? -0.338 22.703 1.695 1 96.5 96 LYS B O 1
ATOM 2355 N N . TYR B 1 97 ? -0.718 21.734 -0.271 1 96.5 97 TYR B N 1
ATOM 2356 C CA . TYR B 1 97 ? -2.113 21.422 0.019 1 96.5 97 TYR B CA 1
ATOM 2357 C C . TYR B 1 97 ? -2.229 20.5 1.224 1 96.5 97 TYR B C 1
ATOM 2359 O O . TYR B 1 97 ? -2.992 20.766 2.152 1 96.5 97 TYR B O 1
ATOM 2367 N N . VAL B 1 98 ? -1.469 19.406 1.127 1 96.62 98 VAL B N 1
ATOM 2368 C CA . VAL B 1 98 ? -1.588 18.406 2.182 1 96.62 98 VAL B CA 1
ATOM 2369 C C . VAL B 1 98 ? -1.056 18.984 3.496 1 96.62 98 VAL B C 1
ATOM 2371 O O . VAL B 1 98 ? -1.589 18.688 4.566 1 96.62 98 VAL B O 1
ATOM 2374 N N . THR B 1 99 ? 0.007 19.766 3.432 1 95.31 99 THR B N 1
ATOM 2375 C CA . THR B 1 99 ? 0.534 20.406 4.629 1 95.31 99 THR B CA 1
ATOM 2376 C C . THR B 1 99 ? -0.537 21.266 5.293 1 95.31 99 THR B C 1
ATOM 2378 O O . THR B 1 99 ? -0.771 21.156 6.496 1 95.31 99 THR B O 1
ATOM 2381 N N . LYS B 1 100 ? -1.171 22.031 4.559 1 92.5 100 LYS B N 1
ATOM 2382 C CA . LYS B 1 100 ? -2.23 22.891 5.09 1 92.5 100 LYS B CA 1
ATOM 2383 C C . LYS B 1 100 ? -3.396 22.062 5.613 1 92.5 100 LYS B C 1
ATOM 2385 O O . LYS B 1 100 ? -3.881 22.281 6.723 1 92.5 100 LYS B O 1
ATOM 2390 N N . SER B 1 101 ? -3.824 21.141 4.793 1 91.19 101 SER B N 1
ATOM 2391 C CA . SER B 1 101 ? -4.984 20.312 5.145 1 91.19 101 SER B CA 1
ATOM 2392 C C . SER B 1 101 ? -4.75 19.562 6.441 1 91.19 101 SER B C 1
ATOM 2394 O O . SER B 1 101 ? -5.633 19.5 7.301 1 91.19 101 SER B O 1
ATOM 2396 N N . TYR B 1 102 ? -3.578 19.016 6.531 1 90.56 102 TYR B N 1
ATOM 2397 C CA . TYR B 1 102 ? -3.307 18.203 7.723 1 90.56 102 TYR B CA 1
ATOM 2398 C C . TYR B 1 102 ? -3.043 19.094 8.93 1 90.56 102 TYR B C 1
ATOM 2400 O O . TYR B 1 102 ? -3.391 18.734 10.055 1 90.56 102 TYR B O 1
ATOM 2408 N N . THR B 1 103 ? -2.475 20.219 8.734 1 89.62 103 THR B N 1
ATOM 2409 C CA . THR B 1 103 ? -2.326 21.188 9.82 1 89.62 103 THR B CA 1
ATOM 2410 C C . THR B 1 103 ? -3.689 21.641 10.336 1 89.62 103 THR B C 1
ATOM 2412 O O . THR B 1 103 ? -3.902 21.734 11.547 1 89.62 103 THR B O 1
ATOM 2415 N N . ASP B 1 104 ? -4.609 21.875 9.453 1 85.25 104 ASP B N 1
ATOM 2416 C CA . ASP B 1 104 ? -5.957 22.297 9.82 1 85.25 104 ASP B CA 1
ATOM 2417 C C . ASP B 1 104 ? -6.668 21.203 10.617 1 85.25 104 ASP B C 1
ATOM 2419 O O . ASP B 1 104 ? -7.512 21.484 11.469 1 85.25 104 ASP B O 1
ATOM 2423 N N . LEU B 1 105 ? -6.285 19.969 10.367 1 78.44 105 LEU B N 1
ATOM 2424 C CA . LEU B 1 105 ? -6.895 18.844 11.062 1 78.44 105 LEU B CA 1
ATOM 2425 C C . LEU B 1 105 ? -6.395 18.75 12.5 1 78.44 105 LEU B C 1
ATOM 2427 O O . LEU B 1 105 ? -7.133 18.328 13.391 1 78.44 105 LEU B O 1
ATOM 2431 N N . ILE B 1 106 ? -5.23 19.172 12.711 1 81.44 106 ILE B N 1
ATOM 2432 C CA . ILE B 1 106 ? -4.652 18.859 14.016 1 81.44 106 ILE B CA 1
ATOM 2433 C C . ILE B 1 106 ? -4.621 20.125 14.883 1 81.44 106 ILE B C 1
ATOM 2435 O O . ILE B 1 106 ? -4.414 20.047 16.094 1 81.44 106 ILE B O 1
ATOM 2439 N N . LYS B 1 107 ? -4.875 21.25 14.289 1 77.44 107 LYS B N 1
ATOM 2440 C CA . LYS B 1 107 ? -4.645 22.5 14.984 1 77.44 107 LYS B CA 1
ATOM 2441 C C . LYS B 1 107 ? -5.551 22.625 16.203 1 77.44 107 LYS B C 1
ATOM 2443 O O . LYS B 1 107 ? -5.199 23.312 17.188 1 77.44 107 LYS B O 1
ATOM 2448 N N . ASP B 1 108 ? -6.711 21.984 16.172 1 73.12 108 ASP B N 1
ATOM 2449 C CA . ASP B 1 108 ? -7.645 22.125 17.297 1 73.12 108 ASP B CA 1
ATOM 2450 C C . ASP B 1 108 ? -7.492 20.969 18.281 1 73.12 108 ASP B C 1
ATOM 2452 O O . ASP B 1 108 ? -8.352 20.766 19.141 1 73.12 108 ASP B O 1
ATOM 2456 N N . TYR B 1 109 ? -6.445 20.297 18.016 1 72.94 109 TYR B N 1
ATOM 2457 C CA . TYR B 1 109 ? -6.133 19.203 18.938 1 72.94 109 TYR B CA 1
ATOM 2458 C C . TYR B 1 109 ? -5.996 19.703 20.359 1 72.94 109 TYR B C 1
ATOM 2460 O O . TYR B 1 109 ? -5.254 20.656 20.625 1 72.94 109 TYR B O 1
ATOM 2468 N N . LYS B 1 110 ? -6.973 19.25 21.203 1 70.69 110 LYS B N 1
ATOM 2469 C CA . LYS B 1 110 ? -6.938 19.656 22.594 1 70.69 110 LYS B CA 1
ATOM 2470 C C . LYS B 1 110 ? -6.871 18.453 23.531 1 70.69 110 LYS B C 1
ATOM 2472 O O . LYS B 1 110 ? -7.898 17.844 23.844 1 70.69 110 LYS B O 1
ATOM 2477 N N . GLY B 1 111 ? -5.734 17.953 23.891 1 69.12 111 GLY B N 1
ATOM 2478 C CA . GLY B 1 111 ? -5.613 17.031 25.016 1 69.12 111 GLY B CA 1
ATOM 2479 C C . GLY B 1 111 ? -5.711 15.57 24.594 1 69.12 111 GLY B C 1
ATOM 2480 O O . GLY B 1 111 ? -5.738 14.68 25.453 1 69.12 111 GLY B O 1
ATOM 2481 N N . GLU B 1 112 ? -5.984 15.211 23.406 1 75.31 112 GLU B N 1
ATOM 2482 C CA . GLU B 1 112 ? -5.996 13.797 23.031 1 75.31 112 GLU B CA 1
ATOM 2483 C C . GLU B 1 112 ? -4.629 13.156 23.25 1 75.31 112 GLU B C 1
ATOM 2485 O O . GLU B 1 112 ? -3.604 13.836 23.203 1 75.31 112 GLU B O 1
ATOM 2490 N N . HIS B 1 113 ? -4.762 11.922 23.609 1 83 113 HIS B N 1
ATOM 2491 C CA . HIS B 1 113 ? -3.549 11.172 23.922 1 83 113 HIS B CA 1
ATOM 2492 C C . HIS B 1 113 ? -3.346 10.016 22.938 1 83 113 HIS B C 1
ATOM 2494 O O . HIS B 1 113 ? -4.02 8.992 23.031 1 83 113 HIS B O 1
ATOM 2500 N N . PRO B 1 114 ? -2.469 10.258 22.031 1 86.12 114 PRO B N 1
ATOM 2501 C CA . PRO B 1 114 ? -2.131 9.133 21.156 1 86.12 114 PRO B CA 1
ATOM 2502 C C . PRO B 1 114 ? -1.344 8.039 21.875 1 86.12 114 PRO B C 1
ATOM 2504 O O . PRO B 1 114 ? -0.448 8.336 22.656 1 86.12 114 PRO B O 1
ATOM 2507 N N . LYS B 1 115 ? -1.788 6.816 21.703 1 89.62 115 LYS B N 1
ATOM 2508 C CA . LYS B 1 115 ? -1.095 5.652 22.25 1 89.62 115 LYS B CA 1
ATOM 2509 C C . LYS B 1 115 ? -0.765 4.648 21.141 1 89.62 115 LYS B C 1
ATOM 2511 O O . LYS B 1 115 ? -1.655 4.199 20.422 1 89.62 115 LYS B O 1
ATOM 2516 N N . ILE B 1 116 ? 0.469 4.34 21.047 1 90.62 116 ILE B N 1
ATOM 2517 C CA . ILE B 1 116 ? 0.875 3.295 20.109 1 90.62 116 ILE B CA 1
ATOM 2518 C C . ILE B 1 116 ? 0.403 1.935 20.625 1 90.62 116 ILE B C 1
ATOM 2520 O O . ILE B 1 116 ? 0.679 1.563 21.766 1 90.62 116 ILE B O 1
ATOM 2524 N N . VAL B 1 117 ? -0.277 1.237 19.797 1 93.31 117 VAL B N 1
ATOM 2525 C CA . VAL B 1 117 ? -0.831 -0.029 20.266 1 93.31 117 VAL B CA 1
ATOM 2526 C C . VAL B 1 117 ? -0.207 -1.187 19.484 1 93.31 117 VAL B C 1
ATOM 2528 O O . VAL B 1 117 ? -0.414 -2.354 19.828 1 93.31 117 VAL B O 1
ATOM 2531 N N . GLY B 1 118 ? 0.573 -0.879 18.406 1 91.19 118 GLY B N 1
ATOM 2532 C CA . GLY B 1 118 ? 1.232 -1.942 17.672 1 91.19 118 GLY B CA 1
ATOM 2533 C C . GLY B 1 118 ? 2.047 -1.434 16.5 1 91.19 118 GLY B C 1
ATOM 2534 O O . GLY B 1 118 ? 1.777 -0.353 15.961 1 91.19 118 GLY B O 1
ATOM 2535 N N . VAL B 1 119 ? 3.08 -2.197 16.219 1 90.69 119 VAL B N 1
ATOM 2536 C CA . VAL B 1 119 ? 3.887 -1.981 15.016 1 90.69 119 VAL B CA 1
ATOM 2537 C C . VAL B 1 119 ? 4.07 -3.301 14.273 1 90.69 119 VAL B C 1
ATOM 2539 O O . VAL B 1 119 ? 4.383 -4.328 14.883 1 90.69 119 VAL B O 1
ATOM 2542 N N . ARG B 1 120 ? 3.785 -3.223 12.961 1 88.69 120 ARG B N 1
ATOM 2543 C CA . ARG B 1 120 ? 3.992 -4.434 12.172 1 88.69 120 ARG B CA 1
ATOM 2544 C C . ARG B 1 120 ? 4.77 -4.129 10.898 1 88.69 120 ARG B C 1
ATOM 2546 O O . ARG B 1 120 ? 4.496 -3.135 10.219 1 88.69 120 ARG B O 1
ATOM 2553 N N . PRO B 1 121 ? 5.723 -4.953 10.641 1 87.88 121 PRO B N 1
ATOM 2554 C CA . PRO B 1 121 ? 6.457 -4.789 9.383 1 87.88 121 PRO B CA 1
ATOM 2555 C C . PRO B 1 121 ? 5.684 -5.312 8.172 1 87.88 121 PRO B C 1
ATOM 2557 O O . PRO B 1 121 ? 5.004 -6.336 8.266 1 87.88 121 PRO B O 1
ATOM 2560 N N . LEU B 1 122 ? 5.695 -4.57 7.098 1 83.94 122 LEU B N 1
ATOM 2561 C CA . LEU B 1 122 ? 5.188 -5.02 5.805 1 83.94 122 LEU B CA 1
ATOM 2562 C C . LEU B 1 122 ? 6.332 -5.453 4.891 1 83.94 122 LEU B C 1
ATOM 2564 O O . LEU B 1 122 ? 6.148 -6.312 4.027 1 83.94 122 LEU B O 1
ATOM 2568 N N . SER B 1 123 ? 7.438 -4.867 5.035 1 83.75 123 SER B N 1
ATOM 2569 C CA . SER B 1 123 ? 8.719 -5.152 4.395 1 83.75 123 SER B CA 1
ATOM 2570 C C . SER B 1 123 ? 9.883 -4.719 5.277 1 83.75 123 SER B C 1
ATOM 2572 O O . SER B 1 123 ? 9.695 -4.367 6.441 1 83.75 123 SER B O 1
ATOM 2574 N N . SER B 1 124 ? 11.008 -4.742 4.766 1 83.62 124 SER B N 1
ATOM 2575 C CA . SER B 1 124 ? 12.172 -4.301 5.531 1 83.62 124 SER B CA 1
ATOM 2576 C C . SER B 1 124 ? 12.172 -2.785 5.707 1 83.62 124 SER B C 1
ATOM 2578 O O . SER B 1 124 ? 12.852 -2.258 6.594 1 83.62 124 SER B O 1
ATOM 2580 N N . THR B 1 125 ? 11.352 -2.111 4.855 1 87.81 125 THR B N 1
ATOM 2581 C CA . THR B 1 125 ? 11.406 -0.656 4.934 1 87.81 125 THR B CA 1
ATOM 2582 C C . THR B 1 125 ? 10.023 -0.077 5.23 1 87.81 125 THR B C 1
ATOM 2584 O O . THR B 1 125 ? 9.898 1.104 5.559 1 87.81 125 THR B O 1
ATOM 2587 N N . ASP B 1 126 ? 8.992 -0.893 5.09 1 89.88 126 ASP B N 1
ATOM 2588 C CA . ASP B 1 126 ? 7.625 -0.408 5.281 1 89.88 126 ASP B CA 1
ATOM 2589 C C . ASP B 1 126 ? 7.008 -0.993 6.547 1 89.88 126 ASP B C 1
ATOM 2591 O O . ASP B 1 126 ? 7.078 -2.201 6.781 1 89.88 126 ASP B O 1
ATOM 2595 N N . PHE B 1 127 ? 6.395 -0.135 7.297 1 92.75 127 PHE B N 1
ATOM 2596 C CA . PHE B 1 127 ? 5.832 -0.525 8.586 1 92.75 127 PHE B CA 1
ATOM 2597 C C . PHE B 1 127 ? 4.465 0.109 8.797 1 92.75 127 PHE B C 1
ATOM 2599 O O . PHE B 1 127 ? 4.238 1.255 8.398 1 92.75 127 PHE B O 1
ATOM 2606 N N . LEU B 1 128 ? 3.58 -0.646 9.422 1 92.81 128 LEU B N 1
ATOM 2607 C CA . LEU B 1 128 ? 2.324 -0.089 9.914 1 92.81 128 LEU B CA 1
ATOM 2608 C C . LEU B 1 128 ? 2.393 0.154 11.414 1 92.81 128 LEU B C 1
ATOM 2610 O O . LEU B 1 128 ? 2.654 -0.771 12.188 1 92.81 128 LEU B O 1
ATOM 2614 N N . VAL B 1 129 ? 2.242 1.361 11.766 1 94.75 129 VAL B N 1
ATOM 2615 C CA . VAL B 1 129 ? 2.176 1.734 13.172 1 94.75 129 VAL B CA 1
ATOM 2616 C C . VAL B 1 129 ? 0.726 2.002 13.57 1 94.75 129 VAL B C 1
ATOM 2618 O O . VAL B 1 129 ? 0.109 2.953 13.086 1 94.75 129 VAL B O 1
ATOM 2621 N N . ALA B 1 130 ? 0.242 1.194 14.461 1 93.69 130 ALA B N 1
ATOM 2622 C CA . ALA B 1 130 ? -1.136 1.335 14.922 1 93.69 130 ALA B CA 1
ATOM 2623 C C . ALA B 1 130 ? -1.204 2.186 16.188 1 93.69 130 ALA B C 1
ATOM 2625 O O . ALA B 1 130 ? -0.439 1.969 17.141 1 93.69 130 ALA B O 1
ATOM 2626 N N . MET B 1 131 ? -2.129 3.154 16.094 1 92.88 131 MET B N 1
ATOM 2627 C CA . MET B 1 131 ? -2.301 4.059 17.234 1 92.88 131 MET B CA 1
ATOM 2628 C C . MET B 1 131 ? -3.777 4.246 17.562 1 92.88 131 MET B C 1
ATOM 2630 O O . MET B 1 131 ? -4.613 4.309 16.656 1 92.88 131 MET B O 1
ATOM 2634 N N . ASN B 1 132 ? -4.062 4.312 18.891 1 92.69 132 ASN B N 1
ATOM 2635 C CA . ASN B 1 132 ? -5.367 4.754 19.375 1 92.69 132 ASN B CA 1
ATOM 2636 C C . ASN B 1 132 ? -5.332 6.199 19.859 1 92.69 132 ASN B C 1
ATOM 2638 O O . ASN B 1 132 ? -4.484 6.566 20.672 1 92.69 132 ASN B O 1
ATOM 2642 N N . ILE B 1 133 ? -6.125 6.984 19.234 1 87.44 133 ILE B N 1
ATOM 2643 C CA . ILE B 1 133 ? -6.293 8.352 19.703 1 87.44 133 ILE B CA 1
ATOM 2644 C C . ILE B 1 133 ? -7.414 8.414 20.734 1 87.44 133 ILE B C 1
ATOM 2646 O O . ILE B 1 133 ? -8.594 8.266 20.391 1 87.44 133 ILE B O 1
ATOM 2650 N N . ILE B 1 134 ? -7.047 8.578 21.953 1 86.69 134 ILE B N 1
ATOM 2651 C CA . ILE B 1 134 ? -7.992 8.547 23.062 1 86.69 134 ILE B CA 1
ATOM 2652 C C . ILE B 1 134 ? -8.367 9.977 23.453 1 86.69 134 ILE B C 1
ATOM 2654 O O . ILE B 1 134 ? -7.492 10.82 23.656 1 86.69 134 ILE B O 1
ATOM 2658 N N . SER B 1 135 ? -9.633 10.18 23.391 1 79.44 135 SER B N 1
ATOM 2659 C CA . SER B 1 135 ? -10.117 11.492 23.828 1 79.44 135 SER B CA 1
ATOM 2660 C C . SER B 1 135 ? -10.391 11.508 25.328 1 79.44 135 SER B C 1
ATOM 2662 O O . SER B 1 135 ? -10.508 10.453 25.953 1 79.44 135 SER B O 1
ATOM 2664 N N . ASN B 1 136 ? -10.305 12.688 25.828 1 76.12 136 ASN B N 1
ATOM 2665 C CA . ASN B 1 136 ? -10.648 12.852 27.234 1 76.12 136 ASN B CA 1
ATOM 2666 C C . ASN B 1 136 ? -12.133 12.625 27.469 1 76.12 136 ASN B C 1
ATOM 2668 O O . ASN B 1 136 ? -12.578 12.562 28.625 1 76.12 136 ASN B O 1
ATOM 2672 N N . LYS B 1 137 ? -12.797 12.438 26.391 1 73.94 137 LYS B N 1
ATOM 2673 C CA . LYS B 1 137 ? -14.227 12.156 26.516 1 73.94 137 LYS B CA 1
ATOM 2674 C C . LYS B 1 137 ? -14.5 10.656 26.422 1 73.94 137 LYS B C 1
ATOM 2676 O O . LYS B 1 137 ? -13.641 9.891 25.969 1 73.94 137 LYS B O 1
ATOM 2681 N N . GLU B 1 138 ? -15.211 10.07 27.375 1 71.25 138 GLU B N 1
ATOM 2682 C CA . GLU B 1 138 ? -15.594 8.664 27.422 1 71.25 138 GLU B CA 1
ATOM 2683 C C . GLU B 1 138 ? -16.047 8.164 26.047 1 71.25 138 GLU B C 1
ATOM 2685 O O . GLU B 1 138 ? -17.156 7.641 25.906 1 71.25 138 GLU B O 1
ATOM 2690 N N . GLN B 1 139 ? -15.328 8.547 25.078 1 80.38 139 GLN B N 1
ATOM 2691 C CA . GLN B 1 139 ? -15.641 8.07 23.734 1 80.38 139 GLN B CA 1
ATOM 2692 C C . GLN B 1 139 ? -14.68 6.977 23.297 1 80.38 139 GLN B C 1
ATOM 2694 O O . GLN B 1 139 ? -13.594 6.832 23.859 1 80.38 139 GLN B O 1
ATOM 2699 N N . ASP B 1 140 ? -15.117 6.156 22.453 1 87.5 140 ASP B N 1
ATOM 2700 C CA . ASP B 1 140 ? -14.25 5.137 21.859 1 87.5 140 ASP B CA 1
ATOM 2701 C C . ASP B 1 140 ? -13.031 5.766 21.188 1 87.5 140 ASP B C 1
ATOM 2703 O O . ASP B 1 140 ? -13.141 6.82 20.562 1 87.5 140 ASP B O 1
ATOM 2707 N N . PRO B 1 141 ? -11.914 5.234 21.375 1 89.81 141 PRO B N 1
ATOM 2708 C CA . PRO B 1 141 ? -10.719 5.758 20.703 1 89.81 141 PRO B CA 1
ATOM 2709 C C . PRO B 1 141 ? -10.812 5.688 19.188 1 89.81 141 PRO B C 1
ATOM 2711 O O . PRO B 1 141 ? -11.461 4.789 18.641 1 89.81 141 PRO B O 1
ATOM 2714 N N . ILE B 1 142 ? -10.289 6.664 18.562 1 87.94 142 ILE B N 1
ATOM 2715 C CA . ILE B 1 142 ? -10.141 6.629 17.125 1 87.94 142 ILE B CA 1
ATOM 2716 C C . ILE B 1 142 ? -8.93 5.785 16.734 1 87.94 142 ILE B C 1
ATOM 2718 O O . ILE B 1 142 ? -7.828 6 17.266 1 87.94 142 ILE B O 1
ATOM 2722 N N . LYS B 1 143 ? -9.156 4.828 15.922 1 90.94 143 LYS B N 1
ATOM 2723 C CA . LYS B 1 143 ? -8.078 3.959 15.469 1 90.94 143 LYS B CA 1
ATOM 2724 C C . LYS B 1 143 ? -7.379 4.543 14.242 1 90.94 143 LYS B C 1
ATOM 2726 O O . LYS B 1 143 ? -8.023 4.84 13.234 1 90.94 143 LYS B O 1
ATOM 2731 N N . VAL B 1 144 ? -6.129 4.707 14.336 1 90.56 144 VAL B N 1
ATOM 2732 C CA . VAL B 1 144 ? -5.32 5.25 13.25 1 90.56 144 VAL B CA 1
ATOM 2733 C C . VAL B 1 144 ? -4.117 4.344 13 1 90.56 144 VAL B C 1
ATOM 2735 O O . VAL B 1 144 ? -3.477 3.875 13.938 1 90.56 144 VAL B O 1
ATOM 2738 N N . GLU B 1 145 ? -3.852 4.059 11.758 1 92.44 145 GLU B N 1
ATOM 2739 C CA . GLU B 1 145 ? -2.617 3.395 11.344 1 92.44 145 GLU B CA 1
ATOM 2740 C C . GLU B 1 145 ? -1.797 4.277 10.414 1 92.44 145 GLU B C 1
ATOM 2742 O O . GLU B 1 145 ? -2.346 4.914 9.508 1 92.44 145 GLU B O 1
ATOM 2747 N N . TYR B 1 146 ? -0.566 4.305 10.703 1 94.75 146 TYR B N 1
ATOM 2748 C CA . TYR B 1 146 ? 0.363 5.062 9.875 1 94.75 146 TYR B CA 1
ATOM 2749 C C . TYR B 1 146 ? 1.263 4.133 9.07 1 94.75 146 TYR B C 1
ATOM 2751 O O . TYR B 1 146 ? 1.887 3.227 9.625 1 94.75 146 TYR B O 1
ATOM 2759 N N . LEU B 1 147 ? 1.255 4.352 7.809 1 95.12 147 LEU B N 1
ATOM 2760 C CA . LEU B 1 147 ? 2.275 3.717 6.984 1 95.12 147 LEU B CA 1
ATOM 2761 C C . LEU B 1 147 ? 3.58 4.508 7.027 1 95.12 147 LEU B C 1
ATOM 2763 O O . LEU B 1 147 ? 3.643 5.637 6.535 1 95.12 147 LEU B O 1
ATOM 2767 N N . VAL B 1 148 ? 4.574 3.889 7.648 1 96.12 148 VAL B N 1
ATOM 2768 C CA . VAL B 1 148 ? 5.871 4.527 7.82 1 96.12 148 VAL B CA 1
ATOM 2769 C C . VAL B 1 148 ? 6.922 3.801 6.98 1 96.12 148 VAL B C 1
ATOM 2771 O O . VAL B 1 148 ? 6.957 2.568 6.949 1 96.12 148 VAL B O 1
ATOM 2774 N N . ARG B 1 149 ? 7.711 4.57 6.32 1 94.19 149 ARG B N 1
ATOM 2775 C CA . ARG B 1 149 ? 8.75 4.008 5.469 1 94.19 149 ARG B CA 1
ATOM 2776 C C . ARG B 1 149 ? 10.133 4.453 5.93 1 94.19 149 ARG B C 1
ATOM 2778 O O . ARG B 1 149 ? 10.336 5.617 6.281 1 94.19 149 ARG B O 1
ATOM 2785 N N . GLU B 1 150 ? 10.969 3.518 5.984 1 91.81 150 GLU B N 1
ATOM 2786 C CA . GLU B 1 150 ? 12.375 3.83 6.215 1 91.81 150 GLU B CA 1
ATOM 2787 C C . GLU B 1 150 ? 13.07 4.25 4.918 1 91.81 150 GLU B C 1
ATOM 2789 O O . GLU B 1 150 ? 13 3.543 3.912 1 91.81 150 GLU B O 1
ATOM 2794 N N . MET B 1 151 ? 13.617 5.375 4.953 1 87.56 151 MET B N 1
ATOM 2795 C CA . MET B 1 151 ? 14.336 5.941 3.814 1 87.56 151 MET B CA 1
ATOM 2796 C C . MET B 1 151 ? 15.836 5.965 4.07 1 87.56 151 MET B C 1
ATOM 2798 O O . MET B 1 151 ? 16.281 5.902 5.223 1 87.56 151 MET B O 1
ATOM 2802 N N . LYS B 1 152 ? 16.516 5.863 2.965 1 79.44 152 LYS B N 1
ATOM 2803 C CA . LYS B 1 152 ? 17.969 6.012 3.051 1 79.44 152 LYS B CA 1
ATOM 2804 C C . LYS B 1 152 ? 18.438 7.266 2.322 1 79.44 152 LYS B C 1
ATOM 2806 O O . LYS B 1 152 ? 17.938 7.594 1.246 1 79.44 152 LYS B O 1
ATOM 2811 N N . GLY B 1 153 ? 19.047 8.109 3.105 1 70.81 153 GLY B N 1
ATOM 2812 C CA . GLY B 1 153 ? 19.641 9.297 2.506 1 70.81 153 GLY B CA 1
ATOM 2813 C C . GLY B 1 153 ? 20.844 9.812 3.262 1 70.81 153 GLY B C 1
ATOM 2814 O O . GLY B 1 153 ? 20.812 9.922 4.488 1 70.81 153 GLY B O 1
ATOM 2815 N N . ASN B 1 154 ? 21.812 10.094 2.348 1 67.5 154 ASN B N 1
ATOM 2816 C CA . ASN B 1 154 ? 23.047 10.711 2.838 1 67.5 154 ASN B CA 1
ATOM 2817 C C . ASN B 1 154 ? 23.672 9.891 3.965 1 67.5 154 ASN B C 1
ATOM 2819 O O . ASN B 1 154 ? 24.094 10.445 4.977 1 67.5 154 ASN B O 1
ATOM 2823 N N . GLY B 1 155 ? 23.562 8.578 3.896 1 69 155 GLY B N 1
ATOM 2824 C CA . GLY B 1 155 ? 24.203 7.715 4.871 1 69 155 GLY B CA 1
ATOM 2825 C C . GLY B 1 155 ? 23.391 7.52 6.133 1 69 155 GLY B C 1
ATOM 2826 O O . GLY B 1 155 ? 23.844 6.887 7.086 1 69 155 GLY B O 1
ATOM 2827 N N . LYS B 1 156 ? 22.312 8.164 6.188 1 73.38 156 LYS B N 1
ATOM 2828 C CA . LYS B 1 156 ? 21.469 8.031 7.371 1 73.38 156 LYS B CA 1
ATOM 2829 C C . LYS B 1 156 ? 20.094 7.477 7.008 1 73.38 156 LYS B C 1
ATOM 2831 O O . LYS B 1 156 ? 19.562 7.777 5.934 1 73.38 156 LYS B O 1
ATOM 2836 N N . ASP B 1 157 ? 19.625 6.68 7.949 1 81.75 157 ASP B N 1
ATOM 2837 C CA . ASP B 1 157 ? 18.25 6.191 7.84 1 81.75 157 ASP B CA 1
ATOM 2838 C C . ASP B 1 157 ? 17.281 7.156 8.5 1 81.75 157 ASP B C 1
ATOM 2840 O O . ASP B 1 157 ? 17.562 7.719 9.562 1 81.75 157 ASP B O 1
ATOM 2844 N N . PHE B 1 158 ? 16.312 7.523 7.762 1 91.19 158 PHE B N 1
ATOM 2845 C CA . PHE B 1 158 ? 15.25 8.328 8.367 1 91.19 158 PHE B CA 1
ATOM 2846 C C . PHE B 1 158 ? 13.883 7.809 7.953 1 91.19 158 PHE B C 1
ATOM 2848 O O . PHE B 1 158 ? 13.773 6.918 7.105 1 91.19 158 PHE B O 1
ATOM 2855 N N . PHE B 1 159 ? 12.867 8.25 8.641 1 95.44 159 PHE B N 1
ATOM 2856 C CA . PHE B 1 159 ? 11.516 7.734 8.422 1 95.44 159 PHE B CA 1
ATOM 2857 C C . PHE B 1 159 ? 10.609 8.82 7.863 1 95.44 159 PHE B C 1
ATOM 2859 O O . PHE B 1 159 ? 10.789 10.008 8.164 1 95.44 159 PHE B O 1
ATOM 2866 N N . LYS B 1 160 ? 9.719 8.438 7.055 1 96.81 160 LYS B N 1
ATOM 2867 C CA . LYS B 1 160 ? 8.641 9.297 6.574 1 96.81 160 LYS B CA 1
ATOM 2868 C C . LYS B 1 160 ? 7.293 8.586 6.668 1 96.81 160 LYS B C 1
ATOM 2870 O O . LYS B 1 160 ? 7.227 7.359 6.59 1 96.81 160 LYS B O 1
ATOM 2875 N N . ILE B 1 161 ? 6.262 9.344 6.809 1 97.25 161 ILE B N 1
ATOM 2876 C CA . ILE B 1 161 ? 4.895 8.836 6.762 1 97.25 161 ILE B CA 1
ATOM 2877 C C . ILE B 1 161 ? 4.363 8.906 5.332 1 97.25 161 ILE B C 1
ATOM 2879 O O . ILE B 1 161 ? 4.422 9.961 4.695 1 97.25 161 ILE B O 1
ATOM 2883 N N . SER B 1 162 ? 3.82 7.801 4.867 1 96.56 162 SER B N 1
ATOM 2884 C CA . SER B 1 162 ? 3.412 7.73 3.471 1 96.56 162 SER B CA 1
ATOM 2885 C C . SER B 1 162 ? 1.897 7.605 3.344 1 96.56 162 SER B C 1
ATOM 2887 O O . SER B 1 162 ? 1.346 7.758 2.252 1 96.56 162 SER B O 1
ATOM 2889 N N . ASP B 1 163 ? 1.246 7.297 4.406 1 95.62 163 ASP B N 1
ATOM 2890 C CA . ASP B 1 163 ? -0.212 7.246 4.449 1 95.62 163 ASP B CA 1
ATOM 2891 C C . ASP B 1 163 ? -0.719 7.242 5.891 1 95.62 163 ASP B C 1
ATOM 2893 O O . ASP B 1 163 ? 0.02 6.895 6.812 1 95.62 163 ASP B O 1
ATOM 2897 N N . ILE B 1 164 ? -1.866 7.695 6.023 1 93.5 164 ILE B N 1
ATOM 2898 C CA . ILE B 1 164 ? -2.607 7.648 7.277 1 93.5 164 ILE B CA 1
ATOM 2899 C C . ILE B 1 164 ? -3.949 6.949 7.059 1 93.5 164 ILE B C 1
ATOM 2901 O O . ILE B 1 164 ? -4.738 7.359 6.203 1 93.5 164 ILE B O 1
ATOM 2905 N N . ILE B 1 165 ? -4.184 5.926 7.801 1 91.06 165 ILE B N 1
ATOM 2906 C CA . ILE B 1 165 ? -5.414 5.145 7.711 1 91.06 165 ILE B CA 1
ATOM 2907 C C . ILE B 1 165 ? -6.25 5.352 8.977 1 91.06 165 ILE B C 1
ATOM 2909 O O . ILE B 1 165 ? -5.875 4.883 10.055 1 91.06 165 ILE B O 1
ATOM 2913 N N . THR B 1 166 ? -7.234 6.023 8.805 1 88.81 166 THR B N 1
ATOM 2914 C CA . THR B 1 166 ? -8.117 6.316 9.93 1 88.81 166 THR B CA 1
ATOM 2915 C C . THR B 1 166 ? -9.383 5.473 9.859 1 88.81 166 THR B C 1
ATOM 2917 O O . THR B 1 166 ? -10.141 5.562 8.891 1 88.81 166 THR B O 1
ATOM 2920 N N . GLU B 1 167 ? -9.578 4.688 10.883 1 86.75 167 GLU B N 1
ATOM 2921 C CA . GLU B 1 167 ? -10.75 3.82 10.953 1 86.75 167 GLU B CA 1
ATOM 2922 C C . GLU B 1 167 ? -10.898 2.996 9.672 1 86.75 167 GLU B C 1
ATOM 2924 O O . GLU B 1 167 ? -12 2.855 9.141 1 86.75 167 GLU B O 1
ATOM 2929 N N . GLY B 1 168 ? -9.758 2.689 9.109 1 82.38 168 GLY B N 1
ATOM 2930 C CA . GLY B 1 168 ? -9.75 1.759 7.992 1 82.38 168 GLY B CA 1
ATOM 2931 C C . GLY B 1 168 ? -9.742 2.449 6.645 1 82.38 168 GLY B C 1
ATOM 2932 O O . GLY B 1 168 ? -9.664 1.79 5.605 1 82.38 168 GLY B O 1
ATOM 2933 N N . ILE B 1 169 ? -9.734 3.721 6.715 1 83.56 169 ILE B N 1
ATOM 2934 C CA . ILE B 1 169 ? -9.789 4.445 5.449 1 83.56 169 ILE B CA 1
ATOM 2935 C C . ILE B 1 169 ? -8.445 5.129 5.191 1 83.56 169 ILE B C 1
ATOM 2937 O O . ILE B 1 169 ? -7.965 5.895 6.031 1 83.56 169 ILE B O 1
ATOM 2941 N N . SER B 1 170 ? -7.836 4.793 4.066 1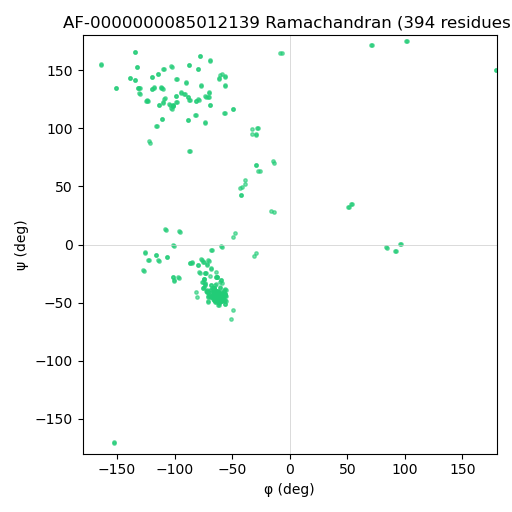 91.44 170 SER B N 1
ATOM 2942 C CA . SER B 1 170 ? -6.59 5.43 3.652 1 91.44 170 SER B CA 1
ATOM 2943 C C . SER B 1 170 ? -6.832 6.859 3.182 1 91.44 170 SER B C 1
ATOM 2945 O O . SER B 1 170 ? -7.672 7.102 2.314 1 91.44 170 SER B O 1
ATOM 2947 N N . LEU B 1 171 ? -6.133 7.828 3.703 1 92.44 171 LEU B N 1
ATOM 2948 C CA . LEU B 1 171 ? -6.309 9.219 3.309 1 92.44 171 LEU B CA 1
ATOM 2949 C C . LEU B 1 171 ? -5.859 9.438 1.867 1 92.44 171 LEU B C 1
ATOM 2951 O O . LEU B 1 171 ? -6.562 10.086 1.085 1 92.44 171 LEU B O 1
ATOM 2955 N N . ILE B 1 172 ? -4.734 8.898 1.506 1 95.19 172 ILE B N 1
ATOM 2956 C CA . ILE B 1 172 ? -4.27 9.125 0.141 1 95.19 172 ILE B CA 1
ATOM 2957 C C . ILE B 1 172 ? -5.113 8.305 -0.833 1 95.19 172 ILE B C 1
ATOM 2959 O O . ILE B 1 172 ? -5.242 8.664 -2.006 1 95.19 172 ILE B O 1
ATOM 2963 N N . GLY B 1 173 ? -5.715 7.219 -0.343 1 91.88 173 GLY B N 1
ATOM 2964 C CA . GLY B 1 173 ? -6.684 6.504 -1.161 1 91.88 173 GLY B CA 1
ATOM 2965 C C . GLY B 1 173 ? -7.906 7.336 -1.494 1 91.88 173 GLY B C 1
ATOM 2966 O O . GLY B 1 173 ? -8.344 7.375 -2.648 1 91.88 173 GLY B O 1
ATOM 2967 N N . ALA B 1 174 ? -8.43 7.938 -0.516 1 90.69 174 ALA B N 1
ATOM 2968 C CA . ALA B 1 174 ? -9.578 8.82 -0.714 1 90.69 174 ALA B CA 1
ATOM 2969 C C . ALA B 1 174 ? -9.219 9.992 -1.629 1 90.69 174 ALA B C 1
ATOM 2971 O O . ALA B 1 174 ? -10.008 10.375 -2.492 1 90.69 174 ALA B O 1
ATOM 2972 N N . GLN B 1 175 ? -8.062 10.531 -1.464 1 94.19 175 GLN B N 1
ATOM 2973 C CA . GLN B 1 175 ? -7.594 11.609 -2.326 1 94.19 175 GLN B CA 1
ATOM 2974 C C . GLN B 1 175 ? -7.422 11.133 -3.764 1 94.19 175 GLN B C 1
ATOM 2976 O O . GLN B 1 175 ? -7.746 11.852 -4.707 1 94.19 175 GLN B O 1
ATOM 2981 N N . GLN B 1 176 ? -6.891 9.953 -3.871 1 94.5 176 GLN B N 1
ATOM 2982 C CA . GLN B 1 176 ? -6.754 9.391 -5.211 1 94.5 176 GLN B CA 1
ATOM 2983 C C . GLN B 1 176 ? -8.094 9.352 -5.93 1 94.5 176 GLN B C 1
ATOM 2985 O O . GLN B 1 176 ? -8.188 9.703 -7.105 1 94.5 176 GLN B O 1
ATOM 2990 N N . ASP B 1 177 ? -9.125 8.938 -5.25 1 91.56 177 ASP B N 1
ATOM 2991 C CA . ASP B 1 177 ? -10.461 8.875 -5.832 1 91.56 177 ASP B CA 1
ATOM 2992 C C . ASP B 1 177 ? -10.898 10.25 -6.336 1 91.56 177 ASP B C 1
ATOM 2994 O O . ASP B 1 177 ? -11.367 10.383 -7.469 1 91.56 177 ASP B O 1
ATOM 2998 N N . GLU B 1 178 ? -10.641 11.18 -5.535 1 93.69 178 GLU B N 1
ATOM 2999 C CA . GLU B 1 178 ? -11.055 12.539 -5.871 1 93.69 178 GLU B CA 1
ATOM 3000 C C . GLU B 1 178 ? -10.211 13.102 -7.016 1 93.69 178 GLU B C 1
ATOM 3002 O O . GLU B 1 178 ? -10.758 13.664 -7.973 1 93.69 178 GLU B O 1
ATOM 3007 N N . PHE B 1 179 ? -8.977 12.938 -6.973 1 96.25 179 PHE B N 1
ATOM 3008 C CA . PHE B 1 179 ? -8.07 13.586 -7.918 1 96.25 179 PHE B CA 1
ATOM 3009 C C . PHE B 1 179 ? -8.133 12.906 -9.281 1 96.25 179 PHE B C 1
ATOM 3011 O O . PHE B 1 179 ? -8.07 13.57 -10.312 1 96.25 179 PHE B O 1
ATOM 3018 N N . THR B 1 180 ? -8.273 11.594 -9.273 1 94.44 180 THR B N 1
ATOM 3019 C CA . THR B 1 180 ? -8.359 10.906 -10.555 1 94.44 180 THR B CA 1
ATOM 3020 C C . THR B 1 180 ? -9.664 11.25 -11.266 1 94.44 180 THR B C 1
ATOM 3022 O O . THR B 1 180 ? -9.711 11.336 -12.492 1 94.44 180 THR B O 1
ATOM 3025 N N . GLU B 1 181 ? -10.742 11.43 -10.477 1 93.5 181 GLU B N 1
ATOM 3026 C CA . GLU B 1 181 ? -12 11.883 -11.062 1 93.5 181 GLU B CA 1
ATOM 3027 C C . GLU B 1 181 ? -11.859 13.273 -11.68 1 93.5 181 GLU B C 1
ATOM 3029 O O . GLU B 1 181 ? -12.32 13.516 -12.789 1 93.5 181 GLU B O 1
ATOM 3034 N N . THR B 1 182 ? -11.188 14.148 -10.977 1 96.5 182 THR B N 1
ATOM 3035 C CA . THR B 1 182 ? -10.969 15.5 -11.477 1 96.5 182 THR B CA 1
ATOM 3036 C C . THR B 1 182 ? -10.078 15.477 -12.719 1 96.5 182 THR B C 1
ATOM 3038 O O . THR B 1 182 ? -10.383 16.141 -13.711 1 96.5 182 THR B O 1
ATOM 3041 N N . LEU B 1 183 ? -9.023 14.703 -12.656 1 96.38 183 LEU B N 1
ATOM 3042 C CA . LEU B 1 183 ? -8.109 14.594 -13.789 1 96.38 183 LEU B CA 1
ATOM 3043 C C . LEU B 1 183 ? -8.828 14.086 -15.031 1 96.38 183 LEU B C 1
ATOM 3045 O O . LEU B 1 183 ? -8.648 14.625 -16.125 1 96.38 183 LEU B O 1
ATOM 3049 N N . LYS B 1 184 ? -9.68 13.133 -14.836 1 93.44 184 LYS B N 1
ATOM 3050 C CA . LYS B 1 184 ? -10.398 12.484 -15.938 1 93.44 184 LYS B CA 1
ATOM 3051 C C . LYS B 1 184 ? -11.445 13.422 -16.531 1 93.44 184 LYS B C 1
ATOM 3053 O O . LYS B 1 184 ? -11.547 13.555 -17.75 1 93.44 184 LYS B O 1
ATOM 3058 N N . ASN B 1 185 ? -12.133 14.148 -15.695 1 96.19 185 ASN B N 1
ATOM 3059 C CA . ASN B 1 185 ? -13.32 14.883 -16.141 1 96.19 185 ASN B CA 1
ATOM 3060 C C . ASN B 1 185 ? -12.992 16.344 -16.453 1 96.19 185 ASN B C 1
ATOM 3062 O O . ASN B 1 185 ? -13.664 16.953 -17.281 1 96.19 185 ASN B O 1
ATOM 3066 N N . GLN B 1 186 ? -11.961 16.859 -15.758 1 97.38 186 GLN B N 1
ATOM 3067 C CA . GLN B 1 186 ? -11.766 18.312 -15.852 1 97.38 186 GLN B CA 1
ATOM 3068 C C . GLN B 1 186 ? -10.344 18.641 -16.281 1 97.38 186 GLN B C 1
ATOM 3070 O O . GLN B 1 186 ? -10.062 19.766 -16.703 1 97.38 186 GLN B O 1
ATOM 3075 N N . GLY B 1 187 ? -9.406 17.75 -16.078 1 97.31 187 GLY B N 1
ATOM 3076 C CA . GLY B 1 187 ? -8.055 17.938 -16.578 1 97.31 187 GLY B CA 1
ATOM 3077 C C . GLY B 1 187 ? -7.082 18.391 -15.508 1 97.31 187 GLY B C 1
ATOM 3078 O O . GLY B 1 187 ? -7.488 18.719 -14.391 1 97.31 187 GLY B O 1
ATOM 3079 N N . PHE B 1 188 ? -5.859 18.469 -15.875 1 98.38 188 PHE B N 1
ATOM 3080 C CA . PHE B 1 188 ? -4.754 18.719 -14.961 1 98.38 188 PHE B CA 1
ATOM 3081 C C . PHE B 1 188 ? -4.812 20.141 -14.406 1 98.38 188 PHE B C 1
ATOM 3083 O O . PHE B 1 188 ? -4.621 20.359 -13.211 1 98.38 188 PHE B O 1
ATOM 3090 N N . GLU B 1 189 ? -5.047 21.109 -15.258 1 98.25 189 GLU B N 1
ATOM 3091 C CA . GLU B 1 189 ? -5.047 22.5 -14.836 1 98.25 189 GLU B CA 1
ATOM 3092 C C . GLU B 1 189 ? -6.117 22.766 -13.773 1 98.25 189 GLU B C 1
ATOM 3094 O O . GLU B 1 189 ? -5.883 23.5 -12.82 1 98.25 189 GLU B O 1
ATOM 3099 N N . VAL B 1 190 ? -7.219 22.125 -13.914 1 98 190 VAL B N 1
ATOM 3100 C CA . VAL B 1 190 ? -8.305 22.297 -12.953 1 98 190 VAL B CA 1
ATOM 3101 C C . VAL B 1 190 ? -7.918 21.641 -11.625 1 98 190 VAL B C 1
ATOM 3103 O O . VAL B 1 190 ? -8.195 22.203 -10.555 1 98 190 VAL B O 1
ATOM 3106 N N . LEU B 1 191 ? -7.293 20.484 -11.68 1 98.25 191 LEU B N 1
ATOM 3107 C CA . LEU B 1 191 ? -6.824 19.812 -10.469 1 98.25 191 LEU B CA 1
ATOM 3108 C C . LEU B 1 191 ? -5.855 20.703 -9.695 1 98.25 191 LEU B C 1
ATOM 3110 O O . LEU B 1 191 ? -5.996 20.891 -8.492 1 98.25 191 LEU B O 1
ATOM 3114 N N . ILE B 1 192 ? -4.934 21.328 -10.414 1 98.5 192 ILE B N 1
ATOM 3115 C CA . ILE B 1 192 ? -3.936 22.203 -9.805 1 98.5 192 ILE B CA 1
ATOM 3116 C C . ILE B 1 192 ? -4.625 23.391 -9.156 1 98.5 192 ILE B C 1
ATOM 3118 O O . ILE B 1 192 ? -4.328 23.734 -8.008 1 98.5 192 ILE B O 1
ATOM 3122 N N . GLN B 1 193 ? -5.543 23.953 -9.828 1 97.62 193 GLN B N 1
ATOM 3123 C CA . GLN B 1 193 ? -6.254 25.109 -9.32 1 97.62 193 GLN B CA 1
ATOM 3124 C C . GLN B 1 193 ? -7.043 24.766 -8.055 1 97.62 193 GLN B C 1
ATOM 3126 O O . GLN B 1 193 ? -7.066 25.547 -7.102 1 97.62 193 GLN B O 1
ATOM 3131 N N . LYS B 1 194 ? -7.66 23.672 -8.102 1 96.12 194 LYS B N 1
ATOM 3132 C CA . LYS B 1 194 ? -8.43 23.234 -6.941 1 96.12 194 LYS B CA 1
ATOM 3133 C C . LYS B 1 194 ? -7.535 23.094 -5.711 1 96.12 194 LYS B C 1
ATOM 3135 O O . LYS B 1 194 ? -7.922 23.484 -4.609 1 96.12 194 LYS B O 1
ATOM 3140 N N . LEU B 1 195 ? -6.371 22.531 -5.91 1 97.25 195 LEU B N 1
ATOM 3141 C CA . LEU B 1 195 ? -5.457 22.328 -4.793 1 97.25 195 LEU B CA 1
ATOM 3142 C C . LEU B 1 195 ? -4.859 23.656 -4.336 1 97.25 195 LEU B C 1
ATOM 3144 O O . LEU B 1 195 ? -4.703 23.891 -3.135 1 97.25 195 LEU B O 1
ATOM 3148 N N . GLU B 1 196 ? -4.543 24.5 -5.262 1 95.75 196 GLU B N 1
ATOM 3149 C CA . GLU B 1 196 ? -3.969 25.797 -4.93 1 95.75 196 GLU B CA 1
ATOM 3150 C C . GLU B 1 196 ? -4.965 26.656 -4.16 1 95.75 196 GLU B C 1
ATOM 3152 O O . GLU B 1 196 ? -4.578 27.422 -3.271 1 95.75 196 GLU B O 1
ATOM 3157 N N . ASN B 1 197 ? -6.195 26.516 -4.484 1 91.12 197 ASN B N 1
ATOM 3158 C CA . ASN B 1 197 ? -7.234 27.297 -3.816 1 91.12 197 ASN B CA 1
ATOM 3159 C C . ASN B 1 197 ? -7.398 26.875 -2.357 1 91.12 197 ASN B C 1
ATOM 3161 O O . ASN B 1 197 ? -7.926 27.641 -1.546 1 91.12 197 ASN B O 1
ATOM 3165 N N . HIS B 1 198 ? -6.941 25.719 -2.086 1 84.88 198 HIS B N 1
ATOM 3166 C CA . HIS B 1 198 ? -7.074 25.219 -0.724 1 84.88 198 HIS B CA 1
ATOM 3167 C C . HIS B 1 198 ? -5.727 25.188 -0.011 1 84.88 198 HIS B C 1
ATOM 3169 O O . HIS B 1 198 ? -5.582 24.531 1.025 1 84.88 198 HIS B O 1
ATOM 3175 N N . SER B 1 199 ? -4.75 25.797 -0.521 1 81.31 199 SER B N 1
ATOM 3176 C CA . SER B 1 199 ? -3.414 25.859 0.067 1 81.31 199 SER B CA 1
ATOM 3177 C C . SER B 1 199 ? -3.152 27.219 0.704 1 81.31 199 SER B C 1
ATOM 3179 O O . SER B 1 199 ? -3.744 28.234 0.302 1 81.31 199 SER B O 1
#

Secondary structure (DSSP, 8-state):
--SGGGGGG---S--------PPPHHHHHHHHHHHHHHHHHHH-TTS-HHHHHHHHHHHHHHHB-HHHHHHHHHHHHHHHHS-HHHHHHHHHHHHHHHHHHHHHHHTT--S-EEEEEEEEESSSSEEEEEEEEE-SSSPPPEEEEEEEEEEEETTEEEEEEEEEEETTEEHHHHHHHHHHHHHHHT-HHHHHHHHHHT-/---GGG-TT---S--------PPPHHHHHHHHHHHHHHHHHHH-TTS-HHHHHHHHHHHHHHHB-HHHHHHHHHHHHHHHHS-HHHHHHHHHHHHHHHHHHHHHHHTT--S-EEEEEEEEESSSSEEEEEEEEE-SSSSPPEEEEEEEEEEEETTEEEEEEEEEEETTEEHHHHHHHHHHHHHHHT-HHHHHHHHHHT-

Radius of gyration: 22.65 Å; Cα contacts (8 Å, |Δi|>4): 557; chains: 2; bounding box: 48×70×50 Å

Organism: Rickettsia prowazekii (strain Madrid E) (NCBI:txid272947)

Solvent-accessible surface area (backbone atoms only — not comparable to full-atom values): 21432 Å² total; per-residue (Å²): 140,84,65,72,87,52,58,83,57,55,48,62,58,88,62,58,78,73,54,75,57,69,75,58,77,64,52,61,55,48,52,52,48,51,53,48,52,50,49,52,50,60,66,36,83,87,53,52,70,68,55,38,51,54,53,45,36,50,52,40,68,68,32,47,34,45,64,61,37,39,51,55,19,36,36,70,66,40,63,70,70,50,50,73,67,54,49,53,50,46,33,56,50,44,44,48,19,50,36,44,42,52,37,60,46,50,67,74,53,74,76,57,45,77,38,80,75,45,75,44,40,38,24,81,41,35,31,41,39,31,30,36,40,33,51,89,51,100,52,82,54,47,46,34,33,34,36,34,34,58,41,83,52,95,92,36,78,46,64,29,38,56,40,45,25,50,76,63,36,27,50,48,29,50,44,18,48,53,43,38,50,36,40,72,76,64,26,64,70,52,47,52,49,57,37,55,74,60,79,139,84,64,73,86,52,61,87,57,56,52,60,58,86,63,56,77,74,53,75,56,69,74,58,78,64,52,61,54,49,53,52,48,51,52,48,52,50,49,52,49,58,67,36,83,86,54,53,70,69,56,37,49,53,53,46,37,51,53,41,68,70,33,46,34,44,66,62,36,39,51,56,21,36,35,70,66,40,63,70,71,49,50,74,68,54,50,53,50,46,32,56,48,43,42,48,20,50,36,45,40,52,38,60,41,49,65,74,52,74,78,58,46,76,38,80,75,45,77,44,41,36,24,80,41,34,30,41,39,31,29,36,40,33,51,88,51,100,52,82,53,48,46,35,33,32,36,34,33,57,42,83,52,95,93,37,78,46,65,28,38,56,40,46,25,50,76,63,37,29,50,51,30,52,44,18,47,53,44,38,51,35,40,72,75,64,26,65,70,51,46,50,49,56,38,55,73,59,78

pLDDT: mean 84.68, std 18.8, range [20.33, 98.75]